Protein AF-0000000067053131 (afdb_homodimer)

Structure (mmCIF, N/CA/C/O backbone):
data_AF-0000000067053131-model_v1
#
loop_
_entity.id
_entity.type
_entity.pdbx_description
1 polymer 'Dehydrogenase/reductase 7'
#
loop_
_atom_site.group_PDB
_atom_site.id
_atom_site.type_symbol
_atom_site.label_atom_id
_atom_site.label_alt_id
_atom_site.label_comp_id
_atom_site.label_asym_id
_atom_site.label_entity_id
_atom_site.label_seq_id
_atom_site.pdbx_PDB_ins_code
_atom_site.Cartn_x
_atom_site.Cartn_y
_atom_site.Cartn_z
_atom_site.occupancy
_atom_site.B_iso_or_equiv
_atom_site.auth_seq_id
_atom_site.auth_comp_id
_atom_site.auth_asym_id
_atom_site.auth_atom_id
_atom_site.pdbx_PDB_model_num
ATOM 1 N N . MET A 1 1 ? -5.539 37.281 -42.594 1 65.19 1 MET A N 1
ATOM 2 C CA . MET A 1 1 ? -4.578 36.281 -42.156 1 65.19 1 MET A CA 1
ATOM 3 C C . MET A 1 1 ? -4.957 34.875 -42.688 1 65.19 1 MET A C 1
ATOM 5 O O . MET A 1 1 ? -6.086 34.438 -42.5 1 65.19 1 MET A O 1
ATOM 9 N N . SER A 1 2 ? -4.145 34.281 -43.531 1 86.25 2 SER A N 1
ATOM 10 C CA . SER A 1 2 ? -4.512 33 -44.156 1 86.25 2 SER A CA 1
ATOM 11 C C . SER A 1 2 ? -4.672 31.906 -43.125 1 86.25 2 SER A C 1
ATOM 13 O O . SER A 1 2 ? -4.105 32 -42.031 1 86.25 2 SER A O 1
ATOM 15 N N . TRP A 1 3 ? -5.684 31.141 -43.25 1 91.38 3 TRP A N 1
ATOM 16 C CA . TRP A 1 3 ? -5.945 29.984 -42.406 1 91.38 3 TRP A CA 1
ATOM 17 C C . TRP A 1 3 ? -4.656 29.219 -42.125 1 91.38 3 TRP A C 1
ATOM 19 O O . TRP A 1 3 ? -4.469 28.719 -41 1 91.38 3 TRP A O 1
ATOM 29 N N . GLU A 1 4 ? -3.781 29.266 -42.969 1 89.31 4 GLU A N 1
ATOM 30 C CA . GLU A 1 4 ? -2.492 28.594 -42.812 1 89.31 4 GLU A CA 1
ATOM 31 C C . GLU A 1 4 ? -1.639 29.328 -41.75 1 89.31 4 GLU A C 1
ATOM 33 O O . GLU A 1 4 ? -0.998 28.688 -40.938 1 89.31 4 GLU A O 1
ATOM 38 N N . LEU A 1 5 ? -1.679 30.594 -41.906 1 90.75 5 LEU A N 1
ATOM 39 C CA . LEU A 1 5 ? -0.92 31.375 -40.938 1 90.75 5 LEU A CA 1
ATOM 40 C C . LEU A 1 5 ? -1.484 31.203 -39.531 1 90.75 5 LEU A C 1
ATOM 42 O O . LEU A 1 5 ? -0.728 31.094 -38.562 1 90.75 5 LEU A O 1
ATOM 46 N N . LEU A 1 6 ? -2.744 31.172 -39.406 1 92.25 6 LEU A N 1
ATOM 47 C CA . LEU A 1 6 ? -3.402 30.969 -38.125 1 92.25 6 LEU A CA 1
ATOM 48 C C . LEU A 1 6 ? -3.035 29.609 -37.531 1 92.25 6 LEU A C 1
ATOM 50 O O . LEU A 1 6 ? -2.764 29.5 -36.344 1 92.25 6 LEU A O 1
ATOM 54 N N . LEU A 1 7 ? -2.98 28.594 -38.344 1 90.31 7 LEU A N 1
ATOM 55 C CA . LEU A 1 7 ? -2.631 27.25 -37.906 1 90.31 7 LEU A CA 1
ATOM 56 C C . LEU A 1 7 ? -1.182 27.188 -37.438 1 90.31 7 LEU A C 1
ATOM 58 O O . LEU A 1 7 ? -0.875 26.547 -36.438 1 90.31 7 LEU A O 1
ATOM 62 N N . TRP A 1 8 ? -0.403 27.875 -38.156 1 90.31 8 TRP A N 1
ATOM 63 C CA . TRP A 1 8 ? 1.005 27.922 -37.781 1 90.31 8 TRP A CA 1
ATOM 64 C C . TRP A 1 8 ? 1.189 28.672 -36.438 1 90.31 8 TRP A C 1
ATOM 66 O O . TRP A 1 8 ? 2 28.266 -35.625 1 90.31 8 TRP A O 1
ATOM 76 N N . LEU A 1 9 ? 0.484 29.719 -36.281 1 92.12 9 LEU A N 1
ATOM 77 C CA . LEU A 1 9 ? 0.557 30.484 -35.031 1 92.12 9 LEU A CA 1
ATOM 78 C C . LEU A 1 9 ? 0.037 29.656 -33.875 1 92.12 9 LEU A C 1
ATOM 80 O O . LEU A 1 9 ? 0.612 29.688 -32.781 1 92.12 9 LEU A O 1
ATOM 84 N N . LEU A 1 10 ? -0.945 28.922 -34.094 1 92.94 10 LEU A N 1
ATOM 85 C CA . LEU A 1 10 ? -1.498 28.062 -33.062 1 92.94 10 LEU A CA 1
ATOM 86 C C . LEU A 1 10 ? -0.512 26.953 -32.688 1 92.94 10 LEU A C 1
ATOM 88 O O . LEU A 1 10 ? -0.353 26.625 -31.516 1 92.94 10 LEU A O 1
ATOM 92 N N . ALA A 1 11 ? 0.118 26.438 -33.688 1 91.69 11 ALA A N 1
ATOM 93 C CA . ALA A 1 11 ? 1.12 25.406 -33.438 1 91.69 11 ALA A CA 1
ATOM 94 C C . ALA A 1 11 ? 2.299 25.969 -32.656 1 91.69 11 ALA A C 1
ATOM 96 O O . ALA A 1 11 ? 2.816 25.297 -31.75 1 91.69 11 ALA A O 1
ATOM 97 N N . LEU A 1 12 ? 2.699 27.062 -33.031 1 92.81 12 LEU A N 1
ATOM 98 C CA . LEU A 1 12 ? 3.799 27.703 -32.344 1 92.81 12 LEU A CA 1
ATOM 99 C C . LEU A 1 12 ? 3.412 28.016 -30.891 1 92.81 12 LEU A C 1
ATOM 101 O O . LEU A 1 12 ? 4.223 27.844 -29.969 1 92.81 12 LEU A O 1
ATOM 105 N N . CYS A 1 13 ? 2.266 28.453 -30.672 1 93.44 13 CYS A N 1
ATOM 106 C CA . CYS A 1 13 ? 1.771 28.719 -29.328 1 93.44 13 CYS A CA 1
ATOM 107 C C . CYS A 1 13 ? 1.71 27.438 -28.516 1 93.44 13 CYS A C 1
ATOM 109 O O . CYS A 1 13 ? 2.057 27.438 -27.328 1 93.44 13 CYS A O 1
ATOM 111 N N . ALA A 1 14 ? 1.291 26.422 -29.109 1 92.88 14 ALA A N 1
ATOM 112 C CA . ALA A 1 14 ? 1.225 25.125 -28.438 1 92.88 14 ALA A CA 1
ATOM 113 C C . ALA A 1 14 ? 2.617 24.641 -28.047 1 92.88 14 ALA A C 1
ATOM 115 O O . ALA A 1 14 ? 2.814 24.125 -26.938 1 92.88 14 ALA A O 1
ATOM 116 N N . LEU A 1 15 ? 3.48 24.797 -28.891 1 93.69 15 LEU A N 1
ATOM 117 C CA . LEU A 1 15 ? 4.855 24.391 -28.625 1 93.69 15 LEU A CA 1
ATOM 118 C C . LEU A 1 15 ? 5.449 25.234 -27.484 1 93.69 15 LEU A C 1
ATOM 120 O O . LEU A 1 15 ? 6.137 24.703 -26.609 1 93.69 15 LEU A O 1
ATOM 124 N N . LEU A 1 16 ? 5.219 26.469 -27.594 1 93.75 16 LEU A N 1
ATOM 125 C CA . LEU A 1 16 ? 5.699 27.359 -26.531 1 93.75 16 LEU A CA 1
ATOM 126 C C . LEU A 1 16 ? 5.082 26.984 -25.188 1 93.75 16 LEU A C 1
ATOM 128 O O . LEU A 1 16 ? 5.77 26.984 -24.156 1 93.75 16 LEU A O 1
ATOM 132 N N . ALA A 1 17 ? 3.801 26.781 -25.203 1 92.12 17 ALA A N 1
ATOM 133 C CA . ALA A 1 17 ? 3.119 26.359 -23.984 1 92.12 17 ALA A CA 1
ATOM 134 C C . ALA A 1 17 ? 3.725 25.062 -23.438 1 92.12 17 ALA A C 1
ATOM 136 O O . ALA A 1 17 ? 3.896 24.922 -22.219 1 92.12 17 ALA A O 1
ATOM 137 N N . LEU A 1 18 ? 4.027 24.172 -24.266 1 92.38 18 LEU A N 1
ATOM 138 C CA . LEU A 1 18 ? 4.641 22.906 -23.859 1 92.38 18 LEU A CA 1
ATOM 139 C C . LEU A 1 18 ? 6.016 23.141 -23.234 1 92.38 18 LEU A C 1
ATOM 141 O O . LEU A 1 18 ? 6.355 22.531 -22.234 1 92.38 18 LEU A O 1
ATOM 145 N N . VAL A 1 19 ? 6.777 23.953 -23.812 1 93.31 19 VAL A N 1
ATOM 146 C CA . VAL A 1 19 ? 8.117 24.266 -23.312 1 93.31 19 VAL A CA 1
ATOM 147 C C . VAL A 1 19 ? 8.016 24.938 -21.938 1 93.31 19 VAL A C 1
ATOM 149 O O . VAL A 1 19 ? 8.773 24.609 -21.031 1 93.31 19 VAL A O 1
ATOM 152 N N . VAL A 1 20 ? 7.105 25.828 -21.844 1 92 20 VAL A N 1
ATOM 153 C CA . VAL A 1 20 ? 6.914 26.531 -20.578 1 92 20 VAL A CA 1
ATOM 154 C C . VAL A 1 20 ? 6.504 25.531 -19.5 1 92 20 VAL A C 1
ATOM 156 O O . VAL A 1 20 ? 7.02 25.578 -18.375 1 92 20 VAL A O 1
ATOM 159 N N . GLN A 1 21 ? 5.629 24.656 -19.812 1 90.88 21 GLN A N 1
ATOM 160 C CA . GLN A 1 21 ? 5.18 23.656 -18.844 1 90.88 21 GLN A CA 1
ATOM 161 C C . GLN A 1 21 ? 6.312 22.703 -18.469 1 90.88 21 GLN A C 1
ATOM 163 O O . GLN A 1 21 ? 6.422 22.297 -17.312 1 90.88 21 GLN A O 1
ATOM 168 N N . LEU A 1 22 ? 7.09 22.359 -19.422 1 93 22 LEU A N 1
ATOM 169 C CA . LEU A 1 22 ? 8.227 21.484 -19.156 1 93 22 LEU A CA 1
ATOM 170 C C . LEU A 1 22 ? 9.234 22.172 -18.234 1 93 22 LEU A C 1
ATOM 172 O O . LEU A 1 22 ? 9.766 21.547 -17.312 1 93 22 LEU A O 1
ATOM 176 N N . LEU A 1 23 ? 9.492 23.391 -18.484 1 93.12 23 LEU A N 1
ATOM 177 C CA . LEU A 1 23 ? 10.406 24.141 -17.641 1 93.12 23 LEU A CA 1
ATOM 178 C C . LEU A 1 23 ? 9.844 24.297 -16.219 1 93.12 23 LEU A C 1
ATOM 180 O O . LEU A 1 23 ? 10.586 24.188 -15.242 1 93.12 23 LEU A O 1
ATOM 184 N N . ARG A 1 24 ? 8.602 24.547 -16.172 1 92.38 24 ARG A N 1
ATOM 185 C CA . ARG A 1 24 ? 7.945 24.625 -14.875 1 92.38 24 ARG A CA 1
ATOM 186 C C . ARG A 1 24 ? 8.055 23.312 -14.117 1 92.38 24 ARG A C 1
ATOM 188 O O . ARG A 1 24 ? 8.297 23.312 -12.906 1 92.38 24 ARG A O 1
ATOM 195 N N . PHE A 1 25 ? 7.922 22.297 -14.82 1 94.56 25 PHE A N 1
ATOM 196 C CA . PHE A 1 25 ? 8.016 20.984 -14.195 1 94.56 25 PHE A CA 1
ATOM 197 C C . PHE A 1 25 ? 9.445 20.703 -13.734 1 94.56 25 PHE A C 1
ATOM 199 O O . PHE A 1 25 ? 9.648 20.172 -12.641 1 94.56 25 PHE A O 1
ATOM 206 N N . LEU A 1 26 ? 10.367 21.062 -14.508 1 94.81 26 LEU A N 1
ATOM 207 C CA . LEU A 1 26 ? 11.766 20.812 -14.18 1 94.81 26 LEU A CA 1
ATOM 208 C C . LEU A 1 26 ? 12.18 21.578 -12.93 1 94.81 26 LEU A C 1
ATOM 210 O O . LEU A 1 26 ? 13.07 21.141 -12.195 1 94.81 26 LEU A O 1
ATOM 214 N N . ARG A 1 27 ? 11.508 22.625 -12.672 1 95.44 27 ARG A N 1
ATOM 215 C CA . ARG A 1 27 ? 11.852 23.469 -11.523 1 95.44 27 ARG A CA 1
ATOM 216 C C . ARG A 1 27 ? 10.914 23.203 -10.352 1 95.44 27 ARG A C 1
ATOM 218 O O . ARG A 1 27 ? 11.078 23.766 -9.273 1 95.44 27 ARG A O 1
ATOM 225 N N . ALA A 1 28 ? 10.008 22.359 -10.586 1 97.44 28 ALA A N 1
ATOM 226 C CA . ALA A 1 28 ? 8.984 22.109 -9.578 1 97.44 28 ALA A CA 1
ATOM 227 C C . ALA A 1 28 ? 9.555 21.359 -8.375 1 97.44 28 ALA A C 1
ATOM 229 O O . ALA A 1 28 ? 10.406 20.484 -8.539 1 97.44 28 ALA A O 1
ATOM 230 N N . ASP A 1 29 ? 9.117 21.719 -7.23 1 98.31 29 ASP A N 1
ATOM 231 C CA . ASP A 1 29 ? 9.5 21.031 -6.008 1 98.31 29 ASP A CA 1
ATOM 232 C C . ASP A 1 29 ? 8.281 20.406 -5.332 1 98.31 29 ASP A C 1
ATOM 234 O O . ASP A 1 29 ? 8.336 20.031 -4.156 1 98.31 29 ASP A O 1
ATOM 238 N N . ALA A 1 30 ? 7.176 20.344 -6.004 1 98.69 30 ALA A N 1
ATOM 239 C CA . ALA A 1 30 ? 5.938 19.672 -5.621 1 98.69 30 ALA A CA 1
ATOM 240 C C . ALA A 1 30 ? 5.055 19.406 -6.84 1 98.69 30 ALA A C 1
ATOM 242 O O . ALA A 1 30 ? 5.344 19.891 -7.938 1 98.69 30 ALA A O 1
ATOM 243 N N . ASP A 1 31 ? 4.043 18.578 -6.699 1 97.62 31 ASP A N 1
ATOM 244 C CA . ASP A 1 31 ? 3.166 18.312 -7.84 1 97.62 31 ASP A CA 1
ATOM 245 C C . ASP A 1 31 ? 2.465 19.594 -8.297 1 97.62 31 ASP A C 1
ATOM 247 O O . ASP A 1 31 ? 2.342 20.547 -7.527 1 97.62 31 ASP A O 1
ATOM 251 N N . LEU A 1 32 ? 1.959 19.625 -9.469 1 93.88 32 LEU A N 1
ATOM 252 C CA . LEU A 1 32 ? 1.484 20.844 -10.125 1 93.88 32 LEU A CA 1
ATOM 253 C C . LEU A 1 32 ? 0.21 21.344 -9.461 1 93.88 32 LEU A C 1
ATOM 255 O O . LEU A 1 32 ? -0.024 22.562 -9.406 1 93.88 32 LEU A O 1
ATOM 259 N N . THR A 1 33 ? -0.587 20.484 -8.953 1 95.56 33 THR A N 1
ATOM 260 C CA . THR A 1 33 ? -1.811 20.906 -8.273 1 95.56 33 THR A CA 1
ATOM 261 C C . THR A 1 33 ? -1.486 21.703 -7.012 1 95.56 33 THR A C 1
ATOM 263 O O . THR A 1 33 ? -2.102 22.734 -6.754 1 95.56 33 THR A O 1
ATOM 266 N N . LEU A 1 34 ? -0.555 21.203 -6.254 1 98.38 34 LEU A N 1
ATOM 267 C CA . LEU A 1 34 ? -0.141 21.891 -5.031 1 98.38 34 LEU A CA 1
ATOM 268 C C . LEU A 1 34 ? 0.485 23.234 -5.348 1 98.38 34 LEU A C 1
ATOM 270 O O . LEU A 1 34 ? 0.215 24.234 -4.664 1 98.38 34 LEU A O 1
ATOM 274 N N . LEU A 1 35 ? 1.325 23.266 -6.371 1 97.94 35 LEU A N 1
ATOM 275 C CA . LEU A 1 35 ? 1.963 24.531 -6.746 1 97.94 35 LEU A CA 1
ATOM 276 C C . LEU A 1 35 ? 0.929 25.547 -7.227 1 97.94 35 LEU A C 1
ATOM 278 O O . LEU A 1 35 ? 1.078 26.734 -6.996 1 97.94 35 LEU A O 1
ATOM 282 N N . TRP A 1 36 ? -0.09 25.078 -7.922 1 96.5 36 TRP A N 1
ATOM 283 C CA . TRP A 1 36 ? -1.188 25.953 -8.305 1 96.5 36 TRP A CA 1
ATOM 284 C C . TRP A 1 36 ? -1.903 26.5 -7.074 1 96.5 36 TRP A C 1
ATOM 286 O O . TRP A 1 36 ? -2.232 27.688 -7.02 1 96.5 36 TRP A O 1
ATOM 296 N N . ALA A 1 37 ? -2.137 25.688 -6.09 1 98.38 37 ALA A N 1
ATOM 297 C CA . ALA A 1 37 ? -2.777 26.109 -4.848 1 98.38 37 ALA A CA 1
ATOM 298 C C . ALA A 1 37 ? -1.908 27.125 -4.102 1 98.38 37 ALA A C 1
ATOM 300 O O . ALA A 1 37 ? -2.424 28.062 -3.492 1 98.38 37 ALA A O 1
ATOM 301 N N . GLU A 1 38 ? -0.597 26.859 -4.117 1 98.19 38 GLU A N 1
ATOM 302 C CA . GLU A 1 38 ? 0.313 27.812 -3.48 1 98.19 38 GLU A CA 1
ATOM 303 C C . GLU A 1 38 ? 0.22 29.188 -4.133 1 98.19 38 GLU A C 1
ATOM 305 O O . GLU A 1 38 ? 0.267 30.203 -3.443 1 98.19 38 GLU A O 1
ATOM 310 N N . TRP A 1 39 ? 0.069 29.203 -5.391 1 97.25 39 TRP A N 1
ATOM 311 C CA . TRP A 1 39 ? 0.054 30.438 -6.168 1 97.25 39 TRP A CA 1
ATOM 312 C C . TRP A 1 39 ? -1.303 31.125 -6.07 1 97.25 39 TRP A C 1
ATOM 314 O O . TRP A 1 39 ? -1.377 32.344 -5.824 1 97.25 39 TRP A O 1
ATOM 324 N N . GLN A 1 40 ? -2.48 30.344 -6.164 1 97.69 40 GLN A N 1
ATOM 325 C CA . GLN A 1 40 ? -3.783 30.969 -6.355 1 97.69 40 GLN A CA 1
ATOM 326 C C . GLN A 1 40 ? -4.789 30.484 -5.316 1 97.69 40 GLN A C 1
ATOM 328 O O . GLN A 1 40 ? -5.914 30.969 -5.258 1 97.69 40 GLN A O 1
ATOM 333 N N . GLY A 1 41 ? -4.359 29.469 -4.512 1 98.19 41 GLY A N 1
ATOM 334 C CA . GLY A 1 41 ? -5.309 28.891 -3.578 1 98.19 41 GLY A CA 1
ATOM 335 C C . GLY A 1 41 ? -5.496 29.719 -2.322 1 98.19 41 GLY A C 1
ATOM 336 O O . GLY A 1 41 ? -5.152 30.906 -2.295 1 98.19 41 GLY A O 1
ATOM 337 N N . ARG A 1 42 ? -6.242 29.172 -1.325 1 97.94 42 ARG A N 1
ATOM 338 C CA . ARG A 1 42 ? -6.48 29.797 -0.021 1 97.94 42 ARG A CA 1
ATOM 339 C C . ARG A 1 42 ? -5.207 29.797 0.817 1 97.94 42 ARG A C 1
ATOM 341 O O . ARG A 1 42 ? -4.441 28.844 0.807 1 97.94 42 ARG A O 1
ATOM 348 N N . ARG A 1 43 ? -5.02 30.766 1.47 1 98.19 43 ARG A N 1
ATOM 349 C CA . ARG A 1 43 ? -3.799 30.953 2.248 1 98.19 43 ARG A CA 1
ATOM 350 C C . ARG A 1 43 ? -3.93 30.312 3.627 1 98.19 43 ARG A C 1
ATOM 352 O O . ARG A 1 43 ? -4.953 30.469 4.297 1 98.19 43 ARG A O 1
ATOM 359 N N . PRO A 1 44 ? -2.852 29.641 4.074 1 98.25 44 PRO A N 1
ATOM 360 C CA . PRO A 1 44 ? -2.883 29.031 5.41 1 98.25 44 PRO A CA 1
ATOM 361 C C . PRO A 1 44 ? -3.172 30.047 6.512 1 98.25 44 PRO A C 1
ATOM 363 O O . PRO A 1 44 ? -3.896 29.75 7.461 1 98.25 44 PRO A O 1
ATOM 366 N N . GLU A 1 45 ? -2.686 31.297 6.391 1 97.12 45 GLU A N 1
ATOM 367 C CA . GLU A 1 45 ? -2.811 32.344 7.391 1 97.12 45 GLU A CA 1
ATOM 368 C C . GLU A 1 45 ? -4.273 32.719 7.621 1 97.12 45 GLU A C 1
ATOM 370 O O . GLU A 1 45 ? -4.633 33.219 8.695 1 97.12 45 GLU A O 1
ATOM 375 N N . TRP A 1 46 ? -5.059 32.438 6.656 1 96.75 46 TRP A N 1
ATOM 376 C CA . TRP A 1 46 ? -6.473 32.781 6.754 1 96.75 46 TRP A CA 1
ATOM 377 C C . TRP A 1 46 ? -7.312 31.562 7.078 1 96.75 46 TRP A C 1
ATOM 379 O O . TRP A 1 46 ? -8.25 31.625 7.883 1 96.75 46 TRP A O 1
ATOM 389 N N . GLU A 1 47 ? -6.934 30.453 6.504 1 97.62 47 GLU A N 1
ATOM 390 C CA . GLU A 1 47 ? -7.793 29.266 6.531 1 97.62 47 GLU A CA 1
ATOM 391 C C . GLU A 1 47 ? -7.574 28.469 7.805 1 97.62 47 GLU A C 1
ATOM 393 O O . GLU A 1 47 ? -8.477 27.75 8.258 1 97.62 47 GLU A O 1
ATOM 398 N N . LEU A 1 48 ? -6.395 28.562 8.438 1 98 48 LEU A N 1
ATOM 399 C CA . LEU A 1 48 ? -6.07 27.656 9.539 1 98 48 LEU A CA 1
ATOM 400 C C . LEU A 1 48 ? -6.141 28.375 10.875 1 98 48 LEU A C 1
ATOM 402 O O . LEU A 1 48 ? -6.004 27.75 11.93 1 98 48 LEU A O 1
ATOM 406 N N . THR A 1 49 ? -6.414 29.641 10.836 1 96.06 49 THR A N 1
ATOM 407 C CA . THR A 1 49 ? -6.488 30.438 12.062 1 96.06 49 THR A CA 1
ATOM 408 C C . THR A 1 49 ? -7.637 29.969 12.945 1 96.06 49 THR A C 1
ATOM 410 O O . THR A 1 49 ? -8.711 29.609 12.445 1 96.06 49 THR A O 1
ATOM 413 N N . ASP A 1 50 ? -7.438 29.938 14.312 1 96.19 50 ASP A N 1
ATOM 414 C CA . ASP A 1 50 ? -8.406 29.641 15.359 1 96.19 50 ASP A CA 1
ATOM 415 C C . ASP A 1 50 ? -8.773 28.156 15.344 1 96.19 50 ASP A C 1
ATOM 417 O O . ASP A 1 50 ? -9.812 27.766 15.891 1 96.19 50 ASP A O 1
ATOM 421 N N . MET A 1 51 ? -8 27.359 14.68 1 98.44 51 MET A N 1
ATOM 422 C CA . MET A 1 51 ? -8.258 25.922 14.641 1 98.44 51 MET A CA 1
ATOM 423 C C . MET A 1 51 ? -7.473 25.203 15.734 1 98.44 51 MET A C 1
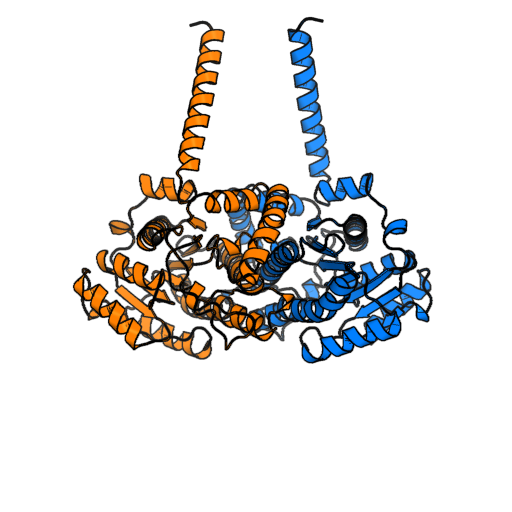ATOM 425 O O . MET A 1 51 ? -6.43 25.688 16.172 1 98.44 51 MET A O 1
ATOM 429 N N . VAL A 1 52 ? -8.031 24.062 16.156 1 98.81 52 VAL A N 1
ATOM 430 C CA . VAL A 1 52 ? -7.312 23.156 17.047 1 98.81 52 VAL A CA 1
ATOM 431 C C . VAL A 1 52 ? -6.59 22.094 16.234 1 98.81 52 VAL A C 1
ATOM 433 O O . VAL A 1 52 ? -7.23 21.25 15.594 1 98.81 52 VAL A O 1
ATOM 436 N N . VAL A 1 53 ? -5.258 22.109 16.25 1 98.94 53 VAL A N 1
ATOM 437 C CA . VAL A 1 53 ? -4.441 21.219 15.445 1 98.94 53 VAL A CA 1
ATOM 438 C C . VAL A 1 53 ? -3.645 20.281 16.359 1 98.94 53 VAL A C 1
ATOM 440 O O . VAL A 1 53 ? -2.879 20.734 17.203 1 98.94 53 VAL A O 1
ATOM 443 N N . TRP A 1 54 ? -3.865 18.984 16.234 1 98.94 54 TRP A N 1
ATOM 444 C CA . TRP A 1 54 ? -3.131 17.953 16.953 1 98.94 54 TRP A CA 1
ATOM 445 C C . TRP A 1 54 ? -2.064 17.328 16.078 1 98.94 54 TRP A C 1
ATOM 447 O O . TRP A 1 54 ? -2.383 16.672 15.07 1 98.94 54 TRP A O 1
ATOM 457 N N . VAL A 1 55 ? -0.783 17.484 16.438 1 98.94 55 VAL A N 1
ATOM 458 C CA . VAL A 1 55 ? 0.344 17 15.648 1 98.94 55 VAL A CA 1
ATOM 459 C C . VAL A 1 55 ? 1.038 15.852 16.391 1 98.94 55 VAL A C 1
ATOM 461 O O . VAL A 1 55 ? 1.546 16.047 17.5 1 98.94 55 VAL A O 1
ATOM 464 N N . THR A 1 56 ? 1.079 14.68 15.789 1 98.81 56 THR A N 1
ATOM 465 C CA . THR A 1 56 ? 1.893 13.594 16.328 1 98.81 56 THR A CA 1
ATOM 466 C C . THR A 1 56 ? 3.305 13.633 15.75 1 98.81 56 THR A C 1
ATOM 468 O O . THR A 1 56 ? 3.516 14.156 14.656 1 98.81 56 THR A O 1
ATOM 471 N N . GLY A 1 57 ? 4.277 13.055 16.5 1 98 57 GLY A N 1
ATOM 472 C CA . GLY A 1 57 ? 5.664 13.172 16.062 1 98 57 GLY A CA 1
ATOM 473 C C . GLY A 1 57 ? 6.164 14.602 16.031 1 98 57 GLY A C 1
ATOM 474 O O . GLY A 1 57 ? 6.859 15 15.102 1 98 57 GLY A O 1
ATOM 475 N N . ALA A 1 58 ? 5.82 15.383 16.984 1 98.25 58 ALA A N 1
ATOM 476 C CA . ALA A 1 58 ? 6.047 16.828 16.969 1 98.25 58 ALA A CA 1
ATOM 477 C C . ALA A 1 58 ? 7.418 17.172 17.547 1 98.25 58 ALA A C 1
ATOM 479 O O . ALA A 1 58 ? 7.797 18.344 17.594 1 98.25 58 ALA A O 1
ATOM 480 N N . SER A 1 59 ? 8.234 16.219 17.859 1 96.25 59 SER A N 1
ATOM 481 C CA . SER A 1 59 ? 9.445 16.484 18.625 1 96.25 59 SER A CA 1
ATOM 482 C C . SER A 1 59 ? 10.648 16.688 17.703 1 96.25 59 SER A C 1
ATOM 484 O O . SER A 1 59 ? 11.734 17.031 18.156 1 96.25 59 SER A O 1
ATOM 486 N N . SER A 1 60 ? 10.523 16.391 16.406 1 94.62 60 SER A N 1
ATOM 487 C CA . SER A 1 60 ? 11.641 16.531 15.477 1 94.62 60 SER A CA 1
ATOM 488 C C . SER A 1 60 ? 11.156 16.625 14.031 1 94.62 60 SER A C 1
ATOM 490 O O . SER A 1 60 ? 9.961 16.469 13.766 1 94.62 60 SER A O 1
ATOM 492 N N . GLY A 1 61 ? 12.023 17.016 13.211 1 95.56 61 GLY A N 1
ATOM 493 C CA . GLY A 1 61 ? 11.805 16.938 11.781 1 95.56 61 GLY A CA 1
ATOM 494 C C . GLY A 1 61 ? 10.602 17.734 11.312 1 95.56 61 GLY A C 1
ATOM 495 O O . GLY A 1 61 ? 10.461 18.906 11.656 1 95.56 61 GLY A O 1
ATOM 496 N N . ILE A 1 62 ? 9.82 17.109 10.508 1 97.94 62 ILE A N 1
ATOM 497 C CA . ILE A 1 62 ? 8.672 17.734 9.875 1 97.94 62 ILE A CA 1
ATOM 498 C C . ILE A 1 62 ? 7.664 18.172 10.938 1 97.94 62 ILE A C 1
ATOM 500 O O . ILE A 1 62 ? 7.129 19.281 10.883 1 97.94 62 ILE A O 1
ATOM 504 N N . GLY A 1 63 ? 7.434 17.312 11.945 1 98.38 63 GLY A N 1
ATOM 505 C CA . GLY A 1 63 ? 6.488 17.641 13 1 98.38 63 GLY A CA 1
ATOM 506 C C . GLY A 1 63 ? 6.887 18.859 13.805 1 98.38 63 GLY A C 1
ATOM 507 O O . GLY A 1 63 ? 6.043 19.703 14.125 1 98.38 63 GLY A O 1
ATOM 508 N N . GLU A 1 64 ? 8.148 18.938 14.109 1 98.12 64 GLU A N 1
ATOM 509 C CA . GLU A 1 64 ? 8.68 20.078 14.844 1 98.12 64 GLU A CA 1
ATOM 510 C C . GLU A 1 64 ? 8.523 21.359 14.039 1 98.12 64 GLU A C 1
ATOM 512 O O . GLU A 1 64 ? 8.031 22.375 14.555 1 98.12 64 GLU A O 1
ATOM 517 N N . GLU A 1 65 ? 8.945 21.312 12.789 1 98.38 65 GLU A N 1
ATOM 518 C CA . GLU A 1 65 ? 8.836 22.484 11.93 1 98.38 65 GLU A CA 1
ATOM 519 C C . GLU A 1 65 ? 7.379 22.875 11.719 1 98.38 65 GLU A C 1
ATOM 521 O O . GLU A 1 65 ? 7.055 24.062 11.633 1 98.38 65 GLU A O 1
ATOM 526 N N . LEU A 1 66 ? 6.531 21.891 11.609 1 98.62 66 LEU A N 1
ATOM 527 C CA . LEU A 1 66 ? 5.102 22.172 11.477 1 98.62 66 LEU A CA 1
ATOM 528 C C . LEU A 1 66 ? 4.578 22.922 12.695 1 98.62 66 LEU A C 1
ATOM 530 O O . LEU A 1 66 ? 3.818 23.891 12.547 1 98.62 66 LEU A O 1
ATOM 534 N N . ALA A 1 67 ? 4.969 22.484 13.867 1 98.38 67 ALA A N 1
ATOM 535 C CA . ALA A 1 67 ? 4.59 23.188 15.086 1 98.38 67 ALA A CA 1
ATOM 536 C C . ALA A 1 67 ? 5.039 24.656 15.047 1 98.38 67 ALA A C 1
ATOM 538 O O . ALA A 1 67 ? 4.27 25.562 15.383 1 98.38 67 ALA A O 1
ATOM 539 N N . TYR A 1 68 ? 6.266 24.891 14.594 1 98.31 68 TYR A N 1
ATOM 540 C CA . TYR A 1 68 ? 6.812 26.25 14.531 1 98.31 68 TYR A CA 1
ATOM 541 C C . TYR A 1 68 ? 6 27.125 13.586 1 98.31 68 TYR A C 1
ATOM 543 O O . TYR A 1 68 ? 5.641 28.25 13.93 1 98.31 68 TYR A O 1
ATOM 551 N N . GLN A 1 69 ? 5.691 26.609 12.445 1 98.25 69 GLN A N 1
ATOM 552 C CA . GLN A 1 69 ? 4.977 27.422 11.477 1 98.25 69 GLN A CA 1
ATOM 553 C C . GLN A 1 69 ? 3.518 27.609 11.883 1 98.25 69 GLN A C 1
ATOM 555 O O . GLN A 1 69 ? 2.951 28.703 11.703 1 98.25 69 GLN A O 1
ATOM 560 N N . LEU A 1 70 ? 2.895 26.625 12.445 1 98.25 70 LEU A N 1
ATOM 561 C CA . LEU A 1 70 ? 1.521 26.75 12.93 1 98.25 70 LEU A CA 1
ATOM 562 C C . LEU A 1 70 ? 1.429 27.75 14.07 1 98.25 70 LEU A C 1
ATOM 564 O O . LEU A 1 70 ? 0.419 28.453 14.203 1 98.25 70 LEU A O 1
ATOM 568 N N . SER A 1 71 ? 2.477 27.828 14.875 1 97.56 71 SER A N 1
ATOM 569 C CA . SER A 1 71 ? 2.465 28.719 16.031 1 97.56 71 SER A CA 1
ATOM 570 C C . SER A 1 71 ? 2.396 30.188 15.609 1 97.56 71 SER A C 1
ATOM 572 O O . SER A 1 71 ? 2.039 31.047 16.406 1 97.56 71 SER A O 1
ATOM 574 N N . LYS A 1 72 ? 2.662 30.391 14.352 1 97.19 72 LYS A N 1
ATOM 575 C CA . LYS A 1 72 ? 2.611 31.766 13.836 1 97.19 72 LYS A CA 1
ATOM 576 C C . LYS A 1 72 ? 1.203 32.125 13.367 1 97.19 72 LYS A C 1
ATOM 578 O O . LYS A 1 72 ? 0.913 33.281 13.102 1 97.19 72 LYS A O 1
ATOM 583 N N . LEU A 1 73 ? 0.167 31.219 13.156 1 95 73 LEU A N 1
ATOM 584 C CA . LEU A 1 73 ? -1.146 31.406 12.547 1 95 73 LEU A CA 1
ATOM 585 C C . LEU A 1 73 ? -2.219 31.578 13.617 1 95 73 LEU A C 1
ATOM 587 O O . LEU A 1 73 ? -3.385 31.812 13.297 1 95 73 LEU A O 1
ATOM 591 N N . GLY A 1 74 ? -2.086 31.672 14.852 1 90.5 74 GLY A N 1
ATOM 592 C CA . GLY A 1 74 ? -3.09 31.781 15.898 1 90.5 74 GLY A CA 1
ATOM 593 C C . GLY A 1 74 ? -3.914 30.531 16.078 1 90.5 74 GLY A C 1
ATOM 594 O O . GLY A 1 74 ? -5.145 30.578 16.047 1 90.5 74 GLY A O 1
ATOM 595 N N . VAL A 1 75 ? -3.363 29.438 16.156 1 97.31 75 VAL A N 1
ATOM 596 C CA . VAL A 1 75 ? -4.016 28.141 16.328 1 97.31 75 VAL A CA 1
ATOM 597 C C . VAL A 1 75 ? -3.902 27.703 17.781 1 97.31 75 VAL A C 1
ATOM 599 O O . VAL A 1 75 ? -3.174 28.312 18.578 1 97.31 75 VAL A O 1
ATOM 602 N N . SER A 1 76 ? -4.762 26.75 18.203 1 98.38 76 SER A N 1
ATOM 603 C CA . SER A 1 76 ? -4.516 25.922 19.391 1 98.38 76 SER A CA 1
ATOM 604 C C . SER A 1 76 ? -3.76 24.656 19.016 1 98.38 76 SER A C 1
ATOM 606 O O . SER A 1 76 ? -4.199 23.891 18.156 1 98.38 76 SER A O 1
ATOM 608 N N . LEU A 1 77 ? -2.648 24.484 19.719 1 98.5 77 LEU A N 1
ATOM 609 C CA . LEU A 1 77 ? -1.7 23.469 19.266 1 98.5 77 LEU A CA 1
ATOM 610 C C . LEU A 1 77 ? -1.561 22.359 20.297 1 98.5 77 LEU A C 1
ATOM 612 O O . LEU A 1 77 ? -1.383 22.625 21.484 1 98.5 77 LEU A O 1
ATOM 616 N N . VAL A 1 78 ? -1.768 21.109 19.859 1 98.88 78 VAL A N 1
ATOM 617 C CA . VAL A 1 78 ? -1.488 19.922 20.672 1 98.88 78 VAL A CA 1
ATOM 618 C C . VAL A 1 78 ? -0.254 19.203 20.141 1 98.88 78 VAL A C 1
ATOM 620 O O . VAL A 1 78 ? -0.227 18.781 18.984 1 98.88 78 VAL A O 1
ATOM 623 N N . LEU A 1 79 ? 0.777 19.078 20.953 1 98.81 79 LEU A N 1
ATOM 624 C CA . LEU A 1 79 ? 2.039 18.469 20.562 1 98.81 79 LEU A CA 1
ATOM 625 C C . LEU A 1 79 ? 2.197 17.094 21.219 1 98.81 79 LEU A C 1
ATOM 627 O O . LEU A 1 79 ? 2.23 16.984 22.453 1 98.81 79 LEU A O 1
ATOM 631 N N . SER A 1 80 ? 2.299 16.062 20.375 1 98.81 80 SER A N 1
ATOM 632 C CA . SER A 1 80 ? 2.463 14.719 20.906 1 98.81 80 SER A CA 1
ATOM 633 C C . SER A 1 80 ? 3.693 14.031 20.328 1 98.81 80 SER A C 1
ATOM 635 O O . SER A 1 80 ? 3.979 14.164 19.141 1 98.81 80 SER A O 1
ATOM 637 N N . ALA A 1 81 ? 4.418 13.383 21.016 1 98.12 81 ALA A N 1
ATOM 638 C CA . ALA A 1 81 ? 5.547 12.484 20.781 1 98.12 81 ALA A CA 1
ATOM 639 C C . ALA A 1 81 ? 5.902 11.703 22.031 1 98.12 81 ALA A C 1
ATOM 641 O O . ALA A 1 81 ? 5.215 11.805 23.062 1 98.12 81 ALA A O 1
ATOM 642 N N . ARG A 1 82 ? 6.992 10.945 22.031 1 94.88 82 ARG A N 1
ATOM 643 C CA . ARG A 1 82 ? 7.34 10.102 23.172 1 94.88 82 ARG A CA 1
ATOM 644 C C . ARG A 1 82 ? 8.18 10.867 24.188 1 94.88 82 ARG A C 1
ATOM 646 O O . ARG A 1 82 ? 8.086 10.625 25.391 1 94.88 82 ARG A O 1
ATOM 653 N N . ARG A 1 83 ? 8.992 11.836 23.656 1 93.25 83 ARG A N 1
ATOM 654 C CA . ARG A 1 83 ? 9.984 12.484 24.5 1 93.25 83 ARG A CA 1
ATOM 655 C C . ARG A 1 83 ? 9.469 13.812 25.047 1 93.25 83 ARG A C 1
ATOM 657 O O . ARG A 1 83 ? 9.539 14.836 24.359 1 93.25 83 ARG A O 1
ATOM 664 N N . MET A 1 84 ? 9.148 13.773 26.281 1 96.69 84 MET A N 1
ATOM 665 C CA . MET A 1 84 ? 8.547 14.93 26.938 1 96.69 84 MET A CA 1
ATOM 666 C C . MET A 1 84 ? 9.477 16.141 26.875 1 96.69 84 MET A C 1
ATOM 668 O O . MET A 1 84 ? 9.039 17.25 26.594 1 96.69 84 MET A O 1
ATOM 672 N N . HIS A 1 85 ? 10.75 15.961 27.125 1 97.75 85 HIS A N 1
ATOM 673 C CA . HIS A 1 85 ? 11.703 17.062 27.172 1 97.75 85 HIS A CA 1
ATOM 674 C C . HIS A 1 85 ? 11.812 17.75 25.812 1 97.75 85 HIS A C 1
ATOM 676 O O . HIS A 1 85 ? 11.953 18.969 25.719 1 97.75 85 HIS A O 1
ATOM 682 N N . GLU A 1 86 ? 11.758 16.969 24.766 1 97.81 86 GLU A N 1
ATOM 683 C CA . GLU A 1 86 ? 11.805 17.531 23.422 1 97.81 86 GLU A CA 1
ATOM 684 C C . GLU A 1 86 ? 10.531 18.297 23.109 1 97.81 86 GLU A C 1
ATOM 686 O O . GLU A 1 86 ? 10.578 19.328 22.406 1 97.81 86 GLU A O 1
ATOM 691 N N . LEU A 1 87 ? 9.398 17.828 23.609 1 98.5 87 LEU A N 1
ATOM 692 C CA . LEU A 1 87 ? 8.141 18.531 23.406 1 98.5 87 LEU A CA 1
ATOM 693 C C . LEU A 1 87 ? 8.156 19.891 24.094 1 98.5 87 LEU A C 1
ATOM 695 O O . LEU A 1 87 ? 7.68 20.875 23.547 1 98.5 87 LEU A O 1
ATOM 699 N N . GLU A 1 88 ? 8.75 19.922 25.25 1 98.44 88 GLU A N 1
ATOM 700 C CA . GLU A 1 88 ? 8.875 21.172 25.969 1 98.44 88 GLU A CA 1
ATOM 701 C C . GLU A 1 88 ? 9.781 22.156 25.234 1 98.44 88 GLU A C 1
ATOM 703 O O . GLU A 1 88 ? 9.516 23.359 25.203 1 98.44 88 GLU A O 1
ATOM 708 N N . ARG A 1 89 ? 10.844 21.578 24.719 1 98.38 89 ARG A N 1
ATOM 709 C CA . ARG A 1 89 ? 11.734 22.406 23.906 1 98.38 89 ARG A CA 1
ATOM 710 C C . ARG A 1 89 ? 11 23.016 22.734 1 98.38 89 ARG A C 1
ATOM 712 O O . ARG A 1 89 ? 11.133 24.219 22.469 1 98.38 89 ARG A O 1
ATOM 719 N N . VAL A 1 90 ? 10.227 22.234 22.016 1 98.44 90 VAL A N 1
ATOM 720 C CA . VAL A 1 90 ? 9.469 22.719 20.875 1 98.44 90 VAL A CA 1
ATOM 721 C C . VAL A 1 90 ? 8.453 23.766 21.312 1 98.44 90 VAL A C 1
ATOM 723 O O . VAL A 1 90 ? 8.289 24.797 20.672 1 98.44 90 VAL A O 1
ATOM 726 N N . LYS A 1 91 ? 7.766 23.516 22.422 1 98.44 91 LYS A N 1
ATOM 727 C CA . LYS A 1 91 ? 6.793 24.469 22.953 1 98.44 91 LYS A CA 1
ATOM 728 C C . LYS A 1 91 ? 7.445 25.812 23.266 1 98.44 91 LYS A C 1
ATOM 730 O O . LYS A 1 91 ? 6.906 26.859 22.906 1 98.44 91 LYS A O 1
ATOM 735 N N . ARG A 1 92 ? 8.57 25.766 23.891 1 98.19 92 ARG A N 1
ATOM 736 C CA . ARG A 1 92 ? 9.273 27 24.234 1 98.19 92 ARG A CA 1
ATOM 737 C C . ARG A 1 92 ? 9.594 27.812 22.969 1 98.19 92 ARG A C 1
ATOM 739 O O . ARG A 1 92 ? 9.406 29.031 22.953 1 98.19 92 ARG A O 1
ATOM 746 N N . LYS A 1 93 ? 10.07 27.109 21.984 1 97.81 93 LYS A N 1
ATOM 747 C CA . LYS A 1 93 ? 10.406 27.781 20.734 1 97.81 93 LYS A CA 1
ATOM 748 C C . LYS A 1 93 ? 9.156 28.359 20.062 1 97.81 93 LYS A C 1
ATOM 750 O O . LYS A 1 93 ? 9.203 29.438 19.484 1 97.81 93 LYS A O 1
ATOM 755 N N . CYS A 1 94 ? 8.086 27.641 20.141 1 98 94 CYS A N 1
ATOM 756 C CA . CYS A 1 94 ? 6.816 28.125 19.594 1 98 94 CYS A CA 1
ATOM 757 C C . CYS A 1 94 ? 6.375 29.391 20.312 1 98 94 CYS A C 1
ATOM 759 O O . CYS A 1 94 ? 5.879 30.328 19.672 1 98 94 CYS A O 1
ATOM 761 N N . LEU A 1 95 ? 6.566 29.438 21.609 1 97.44 95 LEU A N 1
ATOM 762 C CA . LEU A 1 95 ? 6.152 30.594 22.406 1 97.44 95 LEU A CA 1
ATOM 763 C C . LEU A 1 95 ? 7.047 31.797 22.141 1 97.44 95 LEU A C 1
ATOM 765 O O . LEU A 1 95 ? 6.582 32.938 22.141 1 97.44 95 LEU A O 1
ATOM 769 N N . GLU A 1 96 ? 8.266 31.531 21.859 1 96.44 96 GLU A N 1
ATOM 770 C CA . GLU A 1 96 ? 9.234 32.594 21.594 1 96.44 96 GLU A CA 1
ATOM 771 C C . GLU A 1 96 ? 9.031 33.219 20.219 1 96.44 96 GLU A C 1
ATOM 773 O O . GLU A 1 96 ? 9.133 34.406 20.047 1 96.44 96 GLU A O 1
ATOM 778 N N . ASN A 1 97 ? 8.781 32.344 19.281 1 89.06 97 ASN A N 1
ATOM 779 C CA . ASN A 1 97 ? 8.805 32.781 17.891 1 89.06 97 ASN A CA 1
ATOM 780 C C . ASN A 1 97 ? 7.398 32.938 17.328 1 89.06 97 ASN A C 1
ATOM 782 O O . ASN A 1 97 ? 7.227 33.406 16.203 1 89.06 97 ASN A O 1
ATOM 786 N N . GLY A 1 98 ? 6.504 32.5 18.078 1 85.81 98 GLY A N 1
ATOM 787 C CA . GLY A 1 98 ? 5.148 32.469 17.562 1 85.81 98 GLY A CA 1
ATOM 788 C C . GLY A 1 98 ? 4.242 33.5 18.219 1 85.81 98 GLY A C 1
ATOM 789 O O . GLY A 1 98 ? 4.723 34.438 18.875 1 85.81 98 GLY A O 1
ATOM 790 N N . ASN A 1 99 ? 3.031 33.375 17.859 1 90.12 99 ASN A N 1
ATOM 791 C CA . ASN A 1 99 ? 2.012 34.281 18.359 1 90.12 99 ASN A CA 1
ATOM 792 C C . ASN A 1 99 ? 1.152 33.625 19.438 1 90.12 99 ASN A C 1
ATOM 794 O O . ASN A 1 99 ? 0.09 34.156 19.781 1 90.12 99 ASN A O 1
ATOM 798 N N . LEU A 1 100 ? 1.659 32.5 19.906 1 95.81 100 LEU A N 1
ATOM 799 C CA . LEU A 1 100 ? 0.833 31.734 20.828 1 95.81 100 LEU A CA 1
ATOM 800 C C . LEU A 1 100 ? 1.245 32 22.266 1 95.81 100 LEU A C 1
ATOM 802 O O . LEU A 1 100 ? 2.379 32.406 22.531 1 95.81 100 LEU A O 1
ATOM 806 N N . LYS A 1 101 ? 0.28 31.812 23.156 1 96.88 101 LYS A N 1
ATOM 807 C CA . LYS A 1 101 ? 0.494 31.844 24.594 1 96.88 101 LYS A CA 1
ATOM 808 C C . LYS A 1 101 ? 0.495 30.422 25.188 1 96.88 101 LYS A C 1
ATOM 810 O O . LYS A 1 101 ? 0.157 29.469 24.5 1 96.88 101 LYS A O 1
ATOM 815 N N . GLU A 1 102 ? 0.898 30.328 26.406 1 96.88 102 GLU A N 1
ATOM 816 C CA . GLU A 1 102 ? 1 29.047 27.094 1 96.88 102 GLU A CA 1
ATOM 817 C C . GLU A 1 102 ? -0.307 28.266 27 1 96.88 102 GLU A C 1
ATOM 819 O O . GLU A 1 102 ? -0.296 27.047 26.781 1 96.88 102 GLU A O 1
ATOM 824 N N . LYS A 1 103 ? -1.411 28.938 27.125 1 96.81 103 LYS A N 1
ATOM 825 C CA . LYS A 1 103 ? -2.725 28.297 27.156 1 96.81 103 LYS A CA 1
ATOM 826 C C . LYS A 1 103 ? -3.096 27.75 25.781 1 96.81 103 LYS A C 1
ATOM 828 O O . LYS A 1 103 ? -4.023 26.938 25.656 1 96.81 103 LYS A O 1
ATOM 833 N N . ASP A 1 104 ? -2.43 28.203 24.766 1 98.06 104 ASP A N 1
ATOM 834 C CA . ASP A 1 104 ? -2.76 27.812 23.391 1 98.06 104 ASP A CA 1
ATOM 835 C C . ASP A 1 104 ? -2.041 26.516 23 1 98.06 104 ASP A C 1
ATOM 837 O O . ASP A 1 104 ? -2.305 25.953 21.938 1 98.06 104 ASP A O 1
ATOM 841 N N . ILE A 1 105 ? -1.134 26.016 23.844 1 98.56 105 ILE A N 1
ATOM 842 C CA . ILE A 1 105 ? -0.342 24.844 23.5 1 98.56 105 ILE A CA 1
ATOM 843 C C . ILE A 1 105 ? -0.516 23.781 24.578 1 98.56 105 ILE A C 1
ATOM 845 O O . ILE A 1 105 ? -0.28 24.031 25.766 1 98.56 105 ILE A O 1
ATOM 849 N N . LEU A 1 106 ? -0.933 22.609 24.203 1 98.69 106 LEU A N 1
ATOM 850 C CA . LEU A 1 106 ? -1.021 21.453 25.094 1 98.69 106 LEU A CA 1
ATOM 851 C C . LEU A 1 106 ? 0.056 20.422 24.75 1 98.69 106 LEU A C 1
ATOM 853 O O . LEU A 1 106 ? 0.136 19.953 23.609 1 98.69 106 LEU A O 1
ATOM 857 N N . ILE A 1 107 ? 0.886 20.156 25.672 1 98.69 107 ILE A N 1
ATOM 858 C CA . ILE A 1 107 ? 1.827 19.047 25.562 1 98.69 107 ILE A CA 1
ATOM 859 C C . ILE A 1 107 ? 1.15 17.75 25.984 1 98.69 107 ILE A C 1
ATOM 861 O O . ILE A 1 107 ? 0.661 17.641 27.109 1 98.69 107 ILE A O 1
ATOM 865 N N . LEU A 1 108 ? 1.106 16.781 25.125 1 98.62 108 LEU A N 1
ATOM 866 C CA . LEU A 1 108 ? 0.461 15.492 25.391 1 98.62 108 LEU A CA 1
ATOM 867 C C . LEU A 1 108 ? 1.348 14.336 24.938 1 98.62 108 LEU A C 1
ATOM 869 O O . LEU A 1 108 ? 1.206 13.836 23.828 1 98.62 108 LEU A O 1
ATOM 873 N N . PRO A 1 109 ? 2.24 13.852 25.844 1 98.25 109 PRO A N 1
ATOM 874 C CA . PRO A 1 109 ? 3.084 12.719 25.469 1 98.25 109 PRO A CA 1
ATOM 875 C C . PRO A 1 109 ? 2.273 11.508 25.016 1 98.25 109 PRO A C 1
ATOM 877 O O . PRO A 1 109 ? 1.242 11.188 25.609 1 98.25 109 PRO A O 1
ATOM 880 N N . LEU A 1 110 ? 2.742 10.844 23.938 1 98.12 110 LEU A N 1
ATOM 881 C CA . LEU A 1 110 ? 1.966 9.773 23.328 1 98.12 110 LEU A CA 1
ATOM 882 C C . LEU A 1 110 ? 2.877 8.789 22.594 1 98.12 110 LEU A C 1
ATOM 884 O O . LEU A 1 110 ? 3.734 9.203 21.812 1 98.12 110 LEU A O 1
ATOM 888 N N . ASP A 1 111 ? 2.758 7.527 22.938 1 97.69 111 ASP A N 1
ATOM 889 C CA . ASP A 1 111 ? 3.346 6.43 22.172 1 97.69 111 ASP A CA 1
ATOM 890 C C . ASP A 1 111 ? 2.312 5.785 21.25 1 97.69 111 ASP A C 1
ATOM 892 O O . ASP A 1 111 ? 1.367 5.148 21.719 1 97.69 111 ASP A O 1
ATOM 896 N N . LEU A 1 112 ? 2.557 5.895 20 1 97.75 112 LEU A N 1
ATOM 897 C CA . LEU A 1 112 ? 1.591 5.43 19 1 97.75 112 LEU A CA 1
ATOM 898 C C . LEU A 1 112 ? 1.402 3.92 19.094 1 97.75 112 LEU A C 1
ATOM 900 O O . LEU A 1 112 ? 0.383 3.387 18.656 1 97.75 112 LEU A O 1
ATOM 904 N N . THR A 1 113 ? 2.352 3.211 19.609 1 97.38 113 THR A N 1
ATOM 905 C CA . THR A 1 113 ? 2.23 1.762 19.703 1 97.38 113 THR A CA 1
ATOM 906 C C . THR A 1 113 ? 1.414 1.37 20.938 1 97.38 113 THR A C 1
ATOM 908 O O . THR A 1 113 ? 0.963 0.228 21.047 1 97.38 113 THR A O 1
ATOM 911 N N . ASP A 1 114 ? 1.281 2.293 21.859 1 98.06 114 ASP A N 1
ATOM 912 C CA . ASP A 1 114 ? 0.399 2.066 23 1 98.06 114 ASP A CA 1
ATOM 913 C C . ASP A 1 114 ? -1.039 2.459 22.672 1 98.06 114 ASP A C 1
ATOM 915 O O . ASP A 1 114 ? -1.541 3.471 23.156 1 98.06 114 ASP A O 1
ATOM 919 N N . ARG A 1 115 ? -1.691 1.636 22.016 1 97.81 115 ARG A N 1
ATOM 920 C CA . ARG A 1 115 ? -2.986 1.951 21.422 1 97.81 115 ARG A CA 1
ATOM 921 C C . ARG A 1 115 ? -4.059 2.104 22.5 1 97.81 115 ARG A C 1
ATOM 923 O O . ARG A 1 115 ? -5.062 2.789 22.297 1 97.81 115 ARG A O 1
ATOM 930 N N . SER A 1 116 ? -3.879 1.54 23.609 1 97 116 SER A N 1
ATOM 931 C CA . SER A 1 116 ? -4.844 1.641 24.703 1 97 116 SER A CA 1
ATOM 932 C C . SER A 1 116 ? -4.906 3.061 25.25 1 97 116 SER A C 1
ATOM 934 O O . SER A 1 116 ? -5.875 3.432 25.922 1 97 116 SER A O 1
ATOM 936 N N . SER A 1 117 ? -3.908 3.893 24.984 1 98.12 117 SER A N 1
ATOM 937 C CA . SER A 1 117 ? -3.836 5.246 25.531 1 98.12 117 SER A CA 1
ATOM 938 C C . SER A 1 117 ? -4.52 6.25 24.609 1 98.12 117 SER A C 1
ATOM 940 O O . SER A 1 117 ? -4.766 7.391 25 1 98.12 117 SER A O 1
ATOM 942 N N . HIS A 1 118 ? -4.887 5.887 23.438 1 98.69 118 HIS A N 1
ATOM 943 C CA . HIS A 1 118 ? -5.305 6.828 22.406 1 98.69 118 HIS A CA 1
ATOM 944 C C . HIS A 1 118 ? -6.656 7.449 22.734 1 98.69 118 HIS A C 1
ATOM 946 O O . HIS A 1 118 ? -6.887 8.625 22.453 1 98.69 118 HIS A O 1
ATOM 952 N N . GLU A 1 119 ? -7.504 6.66 23.281 1 98.31 119 GLU A N 1
ATOM 953 C CA . GLU A 1 119 ? -8.812 7.184 23.656 1 98.31 119 GLU A CA 1
ATOM 954 C C . GLU A 1 119 ? -8.688 8.273 24.719 1 98.31 119 GLU A C 1
ATOM 956 O O . GLU A 1 119 ? -9.312 9.328 24.609 1 98.31 119 GLU A O 1
ATOM 961 N N . MET A 1 120 ? -7.93 7.938 25.734 1 98.44 120 MET A N 1
ATOM 962 C CA . MET A 1 120 ? -7.734 8.906 26.812 1 98.44 120 MET A CA 1
ATOM 963 C C . MET A 1 120 ? -7.039 10.164 26.297 1 98.44 120 MET A C 1
ATOM 965 O O . MET A 1 120 ? -7.355 11.273 26.719 1 98.44 120 MET A O 1
ATOM 969 N N . ALA A 1 121 ? -6.074 10 25.438 1 98.81 121 ALA A N 1
ATOM 970 C CA . ALA A 1 121 ? -5.402 11.148 24.828 1 98.81 121 ALA A CA 1
ATOM 971 C C . ALA A 1 121 ? -6.391 12.031 24.078 1 98.81 121 ALA A C 1
ATOM 973 O O . ALA A 1 121 ? -6.344 13.258 24.188 1 98.81 121 ALA A O 1
ATOM 974 N N . THR A 1 122 ? -7.285 11.422 23.312 1 98.88 122 THR A N 1
ATOM 975 C CA . THR A 1 122 ? -8.297 12.148 22.562 1 98.88 122 THR A CA 1
ATOM 976 C C . THR A 1 122 ? -9.219 12.922 23.5 1 98.88 122 THR A C 1
ATOM 978 O O . THR A 1 122 ? -9.523 14.086 23.25 1 98.88 122 THR A O 1
ATOM 981 N N . LYS A 1 123 ? -9.602 12.312 24.531 1 98.62 123 LYS A N 1
ATOM 982 C CA . LYS A 1 123 ? -10.453 12.961 25.516 1 98.62 123 LYS A CA 1
ATOM 983 C C . LYS A 1 123 ? -9.758 14.172 26.125 1 98.62 123 LYS A C 1
ATOM 985 O O . LYS A 1 123 ? -10.398 15.195 26.391 1 98.62 123 LYS A O 1
ATOM 990 N N . ALA A 1 124 ? -8.484 14.062 26.406 1 98.81 124 ALA A N 1
ATOM 991 C CA . ALA A 1 124 ? -7.723 15.164 26.984 1 98.81 124 ALA A CA 1
ATOM 992 C C . ALA A 1 124 ? -7.73 16.391 26.062 1 98.81 124 ALA A C 1
ATOM 994 O O . ALA A 1 124 ? -7.863 17.516 26.531 1 98.81 124 ALA A O 1
ATOM 995 N N . VAL A 1 125 ? -7.578 16.141 24.812 1 98.88 125 VAL A N 1
ATOM 996 C CA . VAL A 1 125 ? -7.594 17.25 23.859 1 98.88 125 VAL A CA 1
ATOM 997 C C . VAL A 1 125 ? -8.977 17.891 23.828 1 98.88 125 VAL A C 1
ATOM 999 O O . VAL A 1 125 ? -9.094 19.125 23.844 1 98.88 125 VAL A O 1
ATOM 1002 N N . LEU A 1 126 ? -10.023 17.078 23.797 1 98.75 126 LEU A N 1
ATOM 1003 C CA . LEU A 1 126 ? -11.391 17.562 23.75 1 98.75 126 LEU A CA 1
ATOM 1004 C C . LEU A 1 126 ? -11.727 18.328 25.031 1 98.75 126 LEU A C 1
ATOM 1006 O O . LEU A 1 126 ? -12.461 19.328 25 1 98.75 126 LEU A O 1
ATOM 1010 N N . GLN A 1 127 ? -11.211 17.875 26.109 1 98.56 127 GLN A N 1
ATOM 1011 C CA . GLN A 1 127 ? -11.43 18.562 27.375 1 98.56 127 GLN A CA 1
ATOM 1012 C C . GLN A 1 127 ? -10.742 19.938 27.391 1 98.56 127 GLN A C 1
ATOM 1014 O O . GLN A 1 127 ? -11.297 20.906 27.906 1 98.56 127 GLN A O 1
ATOM 1019 N N . GLU A 1 128 ? -9.602 20 26.844 1 98.62 128 GLU A N 1
ATOM 1020 C CA . GLU A 1 128 ? -8.812 21.219 26.859 1 98.62 128 GLU A CA 1
ATOM 1021 C C . GLU A 1 128 ? -9.359 22.25 25.891 1 98.62 128 GLU A C 1
ATOM 1023 O O . GLU A 1 128 ? -9.461 23.438 26.219 1 98.62 128 GLU A O 1
ATOM 1028 N N . PHE A 1 129 ? -9.734 21.828 24.688 1 98.56 129 PHE A N 1
ATOM 1029 C CA . PHE A 1 129 ? -9.992 22.797 23.641 1 98.56 129 PHE A CA 1
ATOM 1030 C C . PHE A 1 129 ? -11.414 22.656 23.109 1 98.56 129 PHE A C 1
ATOM 1032 O O . PHE A 1 129 ? -11.859 23.469 22.281 1 98.56 129 PHE A O 1
ATOM 1039 N N . GLY A 1 130 ? -12.141 21.547 23.422 1 98.12 130 GLY A N 1
ATOM 1040 C CA . GLY A 1 130 ? -13.539 21.359 23.078 1 98.12 130 GLY A CA 1
ATOM 1041 C C . GLY A 1 130 ? -13.734 20.719 21.719 1 98.12 130 GLY A C 1
ATOM 1042 O O . GLY A 1 130 ? -14.82 20.234 21.406 1 98.12 130 GLY A O 1
ATOM 1043 N N . ARG A 1 131 ? -12.711 20.703 20.922 1 98.19 131 ARG A N 1
ATOM 1044 C CA . ARG A 1 131 ? -12.805 20.125 19.578 1 98.19 131 ARG A CA 1
ATOM 1045 C C . ARG A 1 131 ? -11.422 19.781 19.047 1 98.19 131 ARG A C 1
ATOM 1047 O O . ARG A 1 131 ? -10.406 20.156 19.625 1 98.19 131 ARG A O 1
ATOM 1054 N N . ILE A 1 132 ? -11.414 19.031 17.984 1 98.81 132 ILE A N 1
ATOM 1055 C CA . ILE A 1 132 ? -10.234 18.75 17.172 1 98.81 132 ILE A CA 1
ATOM 1056 C C . ILE A 1 132 ? -10.539 19.062 15.711 1 98.81 132 ILE A C 1
ATOM 1058 O O . ILE A 1 132 ? -11.281 18.328 15.055 1 98.81 132 ILE A O 1
ATOM 1062 N N . ASP A 1 133 ? -9.945 20.094 15.195 1 98.88 133 ASP A N 1
ATOM 1063 C CA . ASP A 1 133 ? -10.234 20.5 13.82 1 98.88 133 ASP A CA 1
ATOM 1064 C C . ASP A 1 133 ? -9.352 19.734 12.828 1 98.88 133 ASP A C 1
ATOM 1066 O O . ASP A 1 133 ? -9.797 19.391 11.734 1 98.88 133 ASP A O 1
ATOM 1070 N N . ILE A 1 134 ? -8.086 19.562 13.203 1 98.94 134 ILE A N 1
ATOM 1071 C CA . ILE A 1 134 ? -7.133 18.891 12.328 1 98.94 134 ILE A CA 1
ATOM 1072 C C . ILE A 1 134 ? -6.293 17.906 13.141 1 98.94 134 ILE A C 1
ATOM 1074 O O . ILE A 1 134 ? -5.703 18.281 14.156 1 98.94 134 ILE A O 1
ATOM 1078 N N . LEU A 1 135 ? -6.297 16.672 12.773 1 98.94 135 LEU A N 1
ATOM 1079 C CA . LEU A 1 135 ? -5.324 15.695 13.242 1 98.94 135 LEU A CA 1
ATOM 1080 C C . LEU A 1 135 ? -4.234 15.469 12.195 1 98.94 135 LEU A C 1
ATOM 1082 O O . LEU A 1 135 ? -4.523 15.039 11.078 1 98.94 135 LEU A O 1
ATOM 1086 N N . VAL A 1 136 ? -3.002 15.836 12.516 1 98.94 136 VAL A N 1
ATOM 1087 C CA . VAL A 1 136 ? -1.863 15.578 11.641 1 98.94 136 VAL A CA 1
ATOM 1088 C C . VAL A 1 136 ? -1.122 14.328 12.109 1 98.94 136 VAL A C 1
ATOM 1090 O O . VAL A 1 136 ? -0.34 14.383 13.062 1 98.94 136 VAL A O 1
ATOM 1093 N N . ASN A 1 137 ? -1.393 13.25 11.406 1 98.94 137 ASN A N 1
ATOM 1094 C CA . ASN A 1 137 ? -0.646 12.016 11.617 1 98.94 137 ASN A CA 1
ATOM 1095 C C . ASN A 1 137 ? 0.746 12.086 10.992 1 98.94 137 ASN A C 1
ATOM 1097 O O . ASN A 1 137 ? 0.915 11.805 9.805 1 98.94 137 ASN A O 1
ATOM 1101 N N . ASN A 1 138 ? 1.697 12.383 11.812 1 98.56 138 ASN A N 1
ATOM 1102 C CA . ASN A 1 138 ? 3.057 12.586 11.328 1 98.56 138 ASN A CA 1
ATOM 1103 C C . ASN A 1 138 ? 4.035 11.602 11.961 1 98.56 138 ASN A C 1
ATOM 1105 O O . ASN A 1 138 ? 5.102 11.328 11.406 1 98.56 138 ASN A O 1
ATOM 1109 N N . GLY A 1 139 ? 3.672 11.047 13.078 1 96.56 139 GLY A N 1
ATOM 1110 C CA . GLY A 1 139 ? 4.555 10.117 13.758 1 96.56 139 GLY A CA 1
ATOM 1111 C C . GLY A 1 139 ? 4.852 8.867 12.953 1 96.56 139 GLY A C 1
ATOM 1112 O O . GLY A 1 139 ? 3.977 8.352 12.258 1 96.56 139 GLY A O 1
ATOM 1113 N N . GLY A 1 140 ? 6.086 8.391 13.031 1 95.12 140 GLY A N 1
ATOM 1114 C CA . GLY A 1 140 ? 6.504 7.18 12.344 1 95.12 140 GLY A CA 1
ATOM 1115 C C . GLY A 1 140 ? 8.008 6.992 12.336 1 95.12 140 GLY A C 1
ATOM 1116 O O . GLY A 1 140 ? 8.75 7.812 12.883 1 95.12 140 GLY A O 1
ATOM 1117 N N . VAL A 1 141 ? 8.414 5.859 11.797 1 96.06 141 VAL A N 1
ATOM 1118 C CA . VAL A 1 141 ? 9.836 5.551 11.672 1 96.06 141 VAL A CA 1
ATOM 1119 C C . VAL A 1 141 ? 10.117 4.926 10.305 1 96.06 141 VAL A C 1
ATOM 1121 O O . VAL A 1 141 ? 9.234 4.305 9.711 1 96.06 141 VAL A O 1
ATOM 1124 N N . SER A 1 142 ? 11.336 5.164 9.805 1 96.06 142 SER A N 1
ATOM 1125 C CA . SER A 1 142 ? 11.75 4.605 8.523 1 96.06 142 SER A CA 1
ATOM 1126 C C . SER A 1 142 ? 12.594 3.35 8.719 1 96.06 142 SER A C 1
ATOM 1128 O O . SER A 1 142 ? 12.656 2.801 9.82 1 96.06 142 SER A O 1
ATOM 1130 N N . GLN A 1 143 ? 13.156 2.855 7.582 1 96.19 143 GLN A N 1
ATOM 1131 C CA . GLN A 1 143 ? 13.969 1.645 7.578 1 96.19 143 GLN A CA 1
ATOM 1132 C C . GLN A 1 143 ? 15.141 1.771 6.609 1 96.19 143 GLN A C 1
ATOM 1134 O O . GLN A 1 143 ? 15.008 2.361 5.535 1 96.19 143 GLN A O 1
ATOM 1139 N N . ARG A 1 144 ? 16.266 1.201 7.004 1 94.56 144 ARG A N 1
ATOM 1140 C CA . ARG A 1 144 ? 17.422 1.07 6.121 1 94.56 144 ARG A CA 1
ATOM 1141 C C . ARG A 1 144 ? 18.062 -0.312 6.25 1 94.56 144 ARG A C 1
ATOM 1143 O O . ARG A 1 144 ? 18.891 -0.54 7.129 1 94.56 144 ARG A O 1
ATOM 1150 N N . ALA A 1 145 ? 17.719 -1.152 5.383 1 95.75 145 ALA A N 1
ATOM 1151 C CA . ALA A 1 145 ? 18.266 -2.512 5.371 1 95.75 145 ALA A CA 1
ATOM 1152 C C . ALA A 1 145 ? 17.719 -3.303 4.18 1 95.75 145 ALA A C 1
ATOM 1154 O O . ALA A 1 145 ? 16.625 -3.027 3.691 1 95.75 145 ALA A O 1
ATOM 1155 N N . LEU A 1 146 ? 18.516 -4.223 3.686 1 96.56 146 LEU A N 1
ATOM 1156 C CA . LEU A 1 146 ? 18.031 -5.164 2.684 1 96.56 146 LEU A CA 1
ATOM 1157 C C . LEU A 1 146 ? 17.047 -6.152 3.301 1 96.56 146 LEU A C 1
ATOM 1159 O O . LEU A 1 146 ? 17.234 -6.59 4.441 1 96.56 146 LEU A O 1
ATOM 1163 N N . CYS A 1 147 ? 16.078 -6.562 2.555 1 97.69 147 CYS A N 1
ATOM 1164 C CA . CYS A 1 147 ? 15.047 -7.492 3.023 1 97.69 147 CYS A CA 1
ATOM 1165 C C . CYS A 1 147 ? 15.68 -8.766 3.572 1 97.69 147 CYS A C 1
ATOM 1167 O O . CYS A 1 147 ? 15.305 -9.234 4.648 1 97.69 147 CYS A O 1
ATOM 1169 N N . VAL A 1 148 ? 16.656 -9.305 2.873 1 96.38 148 VAL A N 1
ATOM 1170 C CA . VAL A 1 148 ? 17.234 -10.602 3.209 1 96.38 148 VAL A CA 1
ATOM 1171 C C . VAL A 1 148 ? 17.922 -10.516 4.57 1 96.38 148 VAL A C 1
ATOM 1173 O O . VAL A 1 148 ? 18.031 -11.516 5.289 1 96.38 148 VAL A O 1
ATOM 1176 N N . ASP A 1 149 ? 18.297 -9.328 4.977 1 95.88 149 ASP A N 1
ATOM 1177 C CA . ASP A 1 149 ? 19.047 -9.133 6.211 1 95.88 149 ASP A CA 1
ATOM 1178 C C . ASP A 1 149 ? 18.141 -8.633 7.336 1 95.88 149 ASP A C 1
ATOM 1180 O O . ASP A 1 149 ? 18.594 -8.461 8.469 1 95.88 149 ASP A O 1
ATOM 1184 N N . THR A 1 150 ? 16.953 -8.367 7.059 1 97.38 150 THR A N 1
ATOM 1185 C CA . THR A 1 150 ? 16.047 -7.73 8 1 97.38 150 THR A CA 1
ATOM 1186 C C . THR A 1 150 ? 15.25 -8.781 8.773 1 97.38 150 THR A C 1
ATOM 1188 O O . THR A 1 150 ? 14.672 -9.688 8.18 1 97.38 150 THR A O 1
ATOM 1191 N N . SER A 1 151 ? 15.25 -8.656 10.055 1 97.31 151 SER A N 1
ATOM 1192 C CA . SER A 1 151 ? 14.453 -9.562 10.875 1 97.31 151 SER A CA 1
ATOM 1193 C C . SER A 1 151 ? 12.961 -9.289 10.703 1 97.31 151 SER A C 1
ATOM 1195 O O . SER A 1 151 ? 12.562 -8.156 10.438 1 97.31 151 SER A O 1
ATOM 1197 N N . LEU A 1 152 ? 12.18 -10.32 10.93 1 97.62 152 LEU A N 1
ATOM 1198 C CA . LEU A 1 152 ? 10.727 -10.188 10.82 1 97.62 152 LEU A CA 1
ATOM 1199 C C . LEU A 1 152 ? 10.195 -9.188 11.844 1 97.62 152 LEU A C 1
ATOM 1201 O O . LEU A 1 152 ? 9.203 -8.508 11.594 1 97.62 152 LEU A O 1
ATOM 1205 N N . ASP A 1 153 ? 10.859 -9.102 12.953 1 97.5 153 ASP A N 1
ATOM 1206 C CA . ASP A 1 153 ? 10.445 -8.195 14.023 1 97.5 153 ASP A CA 1
ATOM 1207 C C . ASP A 1 153 ? 10.477 -6.746 13.555 1 97.5 153 ASP A C 1
ATOM 1209 O O . ASP A 1 153 ? 9.672 -5.926 14 1 97.5 153 ASP A O 1
ATOM 1213 N N . VAL A 1 154 ? 11.398 -6.402 12.688 1 97.88 154 VAL A N 1
ATOM 1214 C CA . VAL A 1 154 ? 11.492 -5.047 12.156 1 97.88 154 VAL A CA 1
ATOM 1215 C C . VAL A 1 154 ? 10.242 -4.734 11.328 1 97.88 154 VAL A C 1
ATOM 1217 O O . VAL A 1 154 ? 9.656 -3.656 11.461 1 97.88 154 VAL A O 1
ATOM 1220 N N . PHE A 1 155 ? 9.836 -5.691 10.516 1 98.56 155 PHE A N 1
ATOM 1221 C CA . PHE A 1 155 ? 8.625 -5.516 9.727 1 98.56 155 PHE A CA 1
ATOM 1222 C C . PHE A 1 155 ? 7.41 -5.328 10.625 1 98.56 155 PHE A C 1
ATOM 1224 O O . PHE A 1 155 ? 6.551 -4.488 10.352 1 98.56 155 PHE A O 1
ATOM 1231 N N . LYS A 1 156 ? 7.367 -6.098 11.641 1 98.19 156 LYS A N 1
ATOM 1232 C CA . LYS A 1 156 ? 6.281 -5.996 12.609 1 98.19 156 LYS A CA 1
ATOM 1233 C C . LYS A 1 156 ? 6.27 -4.625 13.281 1 98.19 156 LYS A C 1
ATOM 1235 O O . LYS A 1 156 ? 5.215 -3.998 13.406 1 98.19 156 LYS A O 1
ATOM 1240 N N . GLU A 1 157 ? 7.418 -4.199 13.703 1 97.69 157 GLU A N 1
ATOM 1241 C CA . GLU A 1 157 ? 7.523 -2.912 14.391 1 97.69 157 GLU A CA 1
ATOM 1242 C C . GLU A 1 157 ? 7.082 -1.767 13.484 1 97.69 157 GLU A C 1
ATOM 1244 O O . GLU A 1 157 ? 6.367 -0.863 13.922 1 97.69 157 GLU A O 1
ATOM 1249 N N . LEU A 1 158 ? 7.488 -1.79 12.273 1 98.38 158 LEU A N 1
ATOM 1250 C CA . LEU A 1 158 ? 7.148 -0.746 11.312 1 98.38 158 LEU A CA 1
ATOM 1251 C C . LEU A 1 158 ? 5.637 -0.667 11.109 1 98.38 158 LEU A C 1
ATOM 1253 O O . LEU A 1 158 ? 5.062 0.423 11.125 1 98.38 158 LEU A O 1
ATOM 1257 N N . ILE A 1 159 ? 5 -1.798 10.938 1 98.44 159 ILE A N 1
ATOM 1258 C CA . ILE A 1 159 ? 3.568 -1.812 10.664 1 98.44 159 ILE A CA 1
ATOM 1259 C C . ILE A 1 159 ? 2.793 -1.448 11.93 1 98.44 159 ILE A C 1
ATOM 1261 O O . ILE A 1 159 ? 1.73 -0.828 11.852 1 98.44 159 ILE A O 1
ATOM 1265 N N . GLU A 1 160 ? 3.258 -1.859 13.07 1 98.06 160 GLU A N 1
ATOM 1266 C CA . GLU A 1 160 ? 2.613 -1.552 14.344 1 98.06 160 GLU A CA 1
ATOM 1267 C C . GLU A 1 160 ? 2.615 -0.05 14.617 1 98.06 160 GLU A C 1
ATOM 1269 O O . GLU A 1 160 ? 1.615 0.505 15.078 1 98.06 160 GLU A O 1
ATOM 1274 N N . LEU A 1 161 ? 3.688 0.549 14.344 1 98.06 161 LEU A N 1
ATOM 1275 C CA . LEU A 1 161 ? 3.854 1.966 14.648 1 98.06 161 LEU A CA 1
ATOM 1276 C C . LEU A 1 161 ? 3.266 2.832 13.539 1 98.06 161 LEU A C 1
ATOM 1278 O O . LEU A 1 161 ? 2.361 3.635 13.781 1 98.06 161 LEU A O 1
ATOM 1282 N N . ASN A 1 162 ? 3.76 2.672 12.305 1 98.69 162 ASN A N 1
ATOM 1283 C CA . ASN A 1 162 ? 3.418 3.562 11.203 1 98.69 162 ASN A CA 1
ATOM 1284 C C . ASN A 1 162 ? 1.956 3.412 10.789 1 98.69 162 ASN A C 1
ATOM 1286 O O . ASN A 1 162 ? 1.298 4.395 10.445 1 98.69 162 ASN A O 1
ATOM 1290 N N . TYR A 1 163 ? 1.467 2.215 10.852 1 98.81 163 TYR A N 1
ATOM 1291 C CA . TYR A 1 163 ? 0.131 1.948 10.328 1 98.81 163 TYR A CA 1
ATOM 1292 C C . TYR A 1 163 ? -0.873 1.772 11.461 1 98.81 163 TYR A C 1
ATOM 1294 O O . TYR A 1 163 ? -1.688 2.662 11.727 1 98.81 163 TYR A O 1
ATOM 1302 N N . LEU A 1 164 ? -0.751 0.728 12.281 1 98.88 164 LEU A N 1
ATOM 1303 C CA . LEU A 1 164 ? -1.772 0.409 13.273 1 98.88 164 LEU A CA 1
ATOM 1304 C C . LEU A 1 164 ? -1.893 1.525 14.305 1 98.88 164 LEU A C 1
ATOM 1306 O O . LEU A 1 164 ? -2.998 1.868 14.727 1 98.88 164 LEU A O 1
ATOM 1310 N N . GLY A 1 165 ? -0.753 2.033 14.75 1 98.81 165 GLY A N 1
ATOM 1311 C CA . GLY A 1 165 ? -0.795 3.158 15.672 1 98.81 165 GLY A CA 1
ATOM 1312 C C . GLY A 1 165 ? -1.537 4.359 15.109 1 98.81 165 GLY A C 1
ATOM 1313 O O . GLY A 1 165 ? -2.35 4.973 15.805 1 98.81 165 GLY A O 1
ATOM 1314 N N . THR A 1 166 ? -1.293 4.699 13.859 1 98.88 166 THR A N 1
ATOM 1315 C CA . THR A 1 166 ? -1.925 5.828 13.188 1 98.88 166 THR A CA 1
ATOM 1316 C C . THR A 1 166 ? -3.424 5.594 13.031 1 98.88 166 THR A C 1
ATOM 1318 O O . THR A 1 166 ? -4.23 6.492 13.289 1 98.88 166 THR A O 1
ATOM 1321 N N . VAL A 1 167 ? -3.789 4.418 12.625 1 98.81 167 VAL A N 1
ATOM 1322 C CA . VAL A 1 167 ? -5.188 4.055 12.43 1 98.81 167 VAL A CA 1
ATOM 1323 C C . VAL A 1 167 ? -5.93 4.125 13.766 1 98.81 167 VAL A C 1
ATOM 1325 O O . VAL A 1 167 ? -7.047 4.641 13.828 1 98.81 167 VAL A O 1
ATOM 1328 N N . SER A 1 168 ? -5.316 3.604 14.781 1 98.81 168 SER A N 1
ATOM 1329 C CA . SER A 1 168 ? -5.926 3.594 16.109 1 98.81 168 SER A CA 1
ATOM 1330 C C . SER A 1 168 ? -6.27 5.004 16.562 1 98.81 168 SER A C 1
ATOM 1332 O O . SER A 1 168 ? -7.398 5.266 17 1 98.81 168 SER A O 1
ATOM 1334 N N . LEU A 1 169 ? -5.301 5.887 16.484 1 98.88 169 LEU A N 1
ATOM 1335 C CA . LEU A 1 169 ? -5.531 7.262 16.906 1 98.88 169 LEU A CA 1
ATOM 1336 C C . LEU A 1 169 ? -6.609 7.922 16.062 1 98.88 169 LEU A C 1
ATOM 1338 O O . LEU A 1 169 ? -7.488 8.609 16.594 1 98.88 169 LEU A O 1
ATOM 1342 N N . THR A 1 170 ? -6.539 7.734 14.758 1 98.88 170 THR A N 1
ATOM 1343 C CA . THR A 1 170 ? -7.523 8.289 13.828 1 98.88 170 THR A CA 1
ATOM 1344 C C . THR A 1 170 ? -8.93 7.832 14.203 1 98.88 170 THR A C 1
ATOM 1346 O O . THR A 1 170 ? -9.875 8.625 14.188 1 98.88 170 THR A O 1
ATOM 1349 N N . LYS A 1 171 ? -9.078 6.582 14.555 1 98.69 171 LYS A N 1
ATOM 1350 C CA . LYS A 1 171 ? -10.391 6.016 14.883 1 98.69 171 LYS A CA 1
ATOM 1351 C C . LYS A 1 171 ? -10.953 6.637 16.156 1 98.69 171 LYS A C 1
ATOM 1353 O O . LYS A 1 171 ? -12.172 6.664 16.344 1 98.69 171 LYS A O 1
ATOM 1358 N N . CYS A 1 172 ? -10.125 7.094 17.047 1 98.69 172 CYS A N 1
ATOM 1359 C CA . CYS A 1 172 ? -10.57 7.75 18.281 1 98.69 172 CYS A CA 1
ATOM 1360 C C . CYS A 1 172 ? -11.07 9.164 17.984 1 98.69 172 CYS A C 1
ATOM 1362 O O . CYS A 1 172 ? -11.977 9.656 18.656 1 98.69 172 CYS A O 1
ATOM 1364 N N . VAL A 1 173 ? -10.516 9.797 16.969 1 98.81 173 VAL A N 1
ATOM 1365 C CA . VAL A 1 173 ? -10.789 11.203 16.688 1 98.81 173 VAL A CA 1
ATOM 1366 C C . VAL A 1 173 ? -11.977 11.312 15.727 1 98.81 173 VAL A C 1
ATOM 1368 O O . VAL A 1 173 ? -12.789 12.234 15.844 1 98.81 173 VAL A O 1
ATOM 1371 N N . LEU A 1 174 ? -12.133 10.352 14.859 1 98.5 174 LEU A N 1
ATOM 1372 C CA . LEU A 1 174 ? -13.031 10.406 13.711 1 98.5 174 LEU A CA 1
ATOM 1373 C C . LEU A 1 174 ? -14.477 10.578 14.164 1 98.5 174 LEU A C 1
ATOM 1375 O O . LEU A 1 174 ? -15.219 11.367 13.578 1 98.5 174 LEU A O 1
ATOM 1379 N N . PRO A 1 175 ? -14.938 9.875 15.203 1 98.06 175 PRO A N 1
ATOM 1380 C CA . PRO A 1 175 ? -16.328 10.023 15.609 1 98.06 175 PRO A CA 1
ATOM 1381 C C . PRO A 1 175 ? -16.688 11.461 15.977 1 98.06 175 PRO A C 1
ATOM 1383 O O . PRO A 1 175 ? -17.812 11.914 15.711 1 98.06 175 PRO A O 1
ATOM 1386 N N . HIS A 1 176 ? -15.805 12.188 16.531 1 98.25 176 HIS A N 1
ATOM 1387 C CA . HIS A 1 176 ? -16.047 13.57 16.922 1 98.25 176 HIS A CA 1
ATOM 1388 C C . HIS A 1 176 ? -16.156 14.484 15.711 1 98.25 176 HIS A C 1
ATOM 1390 O O . HIS A 1 176 ? -16.953 15.422 15.711 1 98.25 176 HIS A O 1
ATOM 1396 N N . MET A 1 177 ? -15.359 14.195 14.727 1 98.62 177 MET A N 1
ATOM 1397 C CA . MET A 1 177 ? -15.414 14.969 13.484 1 98.62 177 MET A CA 1
ATOM 1398 C C . MET A 1 177 ? -16.703 14.68 12.727 1 98.62 177 MET A C 1
ATOM 1400 O O . MET A 1 177 ? -17.297 15.586 12.133 1 98.62 177 MET A O 1
ATOM 1404 N N . ILE A 1 178 ? -17.078 13.43 12.711 1 98.25 178 ILE A N 1
ATOM 1405 C CA . ILE A 1 178 ? -18.312 13.023 12.039 1 98.25 178 ILE A CA 1
ATOM 1406 C C . ILE A 1 178 ? -19.516 13.695 12.703 1 98.25 178 ILE A C 1
ATOM 1408 O O . ILE A 1 178 ? -20.406 14.211 12.023 1 98.25 178 ILE A O 1
ATOM 1412 N N . GLU A 1 179 ? -19.516 13.695 14.008 1 97.88 179 GLU A N 1
ATOM 1413 C CA . GLU A 1 179 ? -20.594 14.336 14.75 1 97.88 179 GLU A CA 1
ATOM 1414 C C . GLU A 1 179 ? -20.688 15.82 14.398 1 97.88 179 GLU A C 1
ATOM 1416 O O . GLU A 1 179 ? -21.797 16.344 14.203 1 97.88 179 GLU A O 1
ATOM 1421 N N . ARG A 1 180 ? -19.625 16.469 14.25 1 97.75 180 ARG A N 1
ATOM 1422 C CA . ARG A 1 180 ? -19.578 17.891 13.953 1 97.75 180 ARG A CA 1
ATOM 1423 C C . ARG A 1 180 ? -19.688 18.141 12.453 1 97.75 180 ARG A C 1
ATOM 1425 O O . ARG A 1 180 ? -19.859 19.281 12.016 1 97.75 180 ARG A O 1
ATOM 1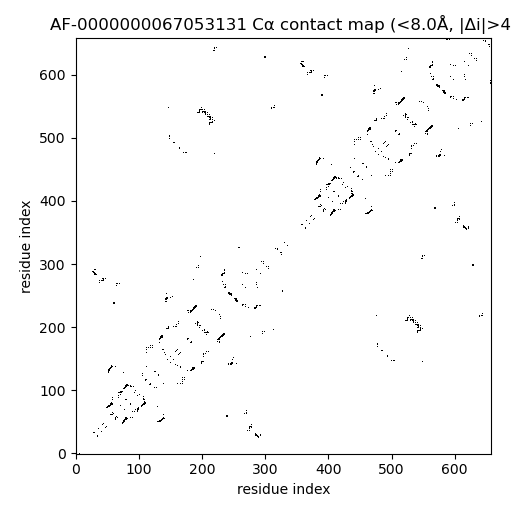432 N N . LYS A 1 181 ? -19.516 17.078 11.625 1 98.12 181 LYS A N 1
ATOM 1433 C CA . LYS A 1 181 ? -19.5 17.125 10.164 1 98.12 181 LYS A CA 1
ATOM 1434 C C . LYS A 1 181 ? -18.406 18.047 9.641 1 98.12 181 LYS A C 1
ATOM 1436 O O . LYS A 1 181 ? -18.609 18.781 8.672 1 98.12 181 LYS A O 1
ATOM 1441 N N . GLN A 1 182 ? -17.344 18.109 10.422 1 98.31 182 GLN A N 1
ATOM 1442 C CA . GLN A 1 182 ? -16.219 18.969 10.086 1 98.31 182 GLN A CA 1
ATOM 1443 C C . GLN A 1 182 ? -14.914 18.391 10.656 1 98.31 182 GLN A C 1
ATOM 1445 O O . GLN A 1 182 ? -14.883 17.906 11.781 1 98.31 182 GLN A O 1
ATOM 1450 N N . GLY A 1 183 ? -13.875 18.438 9.906 1 98.62 183 GLY A N 1
ATOM 1451 C CA . GLY A 1 183 ? -12.57 17.984 10.383 1 98.62 183 GLY A CA 1
ATOM 1452 C C . GLY A 1 183 ? -11.617 17.641 9.258 1 98.62 183 GLY A C 1
ATOM 1453 O O . GLY A 1 183 ? -12.039 17.453 8.117 1 98.62 183 GLY A O 1
ATOM 1454 N N . LYS A 1 184 ? -10.305 17.672 9.523 1 98.81 184 LYS A N 1
ATOM 1455 C CA . LYS A 1 184 ? -9.273 17.281 8.586 1 98.81 184 LYS A CA 1
ATOM 1456 C C . LYS A 1 184 ? -8.352 16.219 9.195 1 98.81 184 LYS A C 1
ATOM 1458 O O . LYS A 1 184 ? -7.875 16.375 10.32 1 98.81 184 LYS A O 1
ATOM 1463 N N . ILE A 1 185 ? -8.25 15.141 8.57 1 98.88 185 ILE A N 1
ATOM 1464 C CA . ILE A 1 185 ? -7.191 14.172 8.859 1 98.88 185 ILE A CA 1
ATOM 1465 C C . ILE A 1 185 ? -6.078 14.305 7.82 1 98.88 185 ILE A C 1
ATOM 1467 O O . ILE A 1 185 ? -6.285 14.016 6.641 1 98.88 185 ILE A O 1
ATOM 1471 N N . VAL A 1 186 ? -4.953 14.789 8.242 1 98.94 186 VAL A N 1
ATOM 1472 C CA . VAL A 1 186 ? -3.783 14.953 7.387 1 98.94 186 VAL A CA 1
ATOM 1473 C C . VAL A 1 186 ? -2.723 13.914 7.758 1 98.94 186 VAL A C 1
ATOM 1475 O O . VAL A 1 186 ? -2.193 13.93 8.875 1 98.94 186 VAL A O 1
ATOM 1478 N N . THR A 1 187 ? -2.43 13.016 6.844 1 98.88 187 THR A N 1
ATOM 1479 C CA . THR A 1 187 ? -1.455 11.961 7.098 1 98.88 187 THR A CA 1
ATOM 1480 C C . THR A 1 187 ? -0.165 12.219 6.324 1 98.88 187 THR A C 1
ATOM 1482 O O . THR A 1 187 ? -0.181 12.32 5.094 1 98.88 187 THR A O 1
ATOM 1485 N N . VAL A 1 188 ? 0.903 12.367 7.105 1 98.81 188 VAL A N 1
ATOM 1486 C CA . VAL A 1 188 ? 2.215 12.477 6.477 1 98.81 188 VAL A CA 1
ATOM 1487 C C . VAL A 1 188 ? 2.709 11.086 6.066 1 98.81 188 VAL A C 1
ATOM 1489 O O . VAL A 1 188 ? 3.334 10.383 6.867 1 98.81 188 VAL A O 1
ATOM 1492 N N . ASN A 1 189 ? 2.42 10.789 4.902 1 98.62 189 ASN A N 1
ATOM 1493 C CA . ASN A 1 189 ? 2.895 9.555 4.289 1 98.62 189 ASN A CA 1
ATOM 1494 C C . ASN A 1 189 ? 4.336 9.68 3.809 1 98.62 189 ASN A C 1
ATOM 1496 O O . ASN A 1 189 ? 5.215 10.086 4.57 1 98.62 189 ASN A O 1
ATOM 1500 N N . SER A 1 190 ? 4.641 9.32 2.615 1 98.38 190 SER A N 1
ATOM 1501 C CA . SER A 1 190 ? 5.949 9.383 1.973 1 98.38 190 SER A CA 1
ATOM 1502 C C . SER A 1 190 ? 5.844 9.117 0.475 1 98.38 190 SER A C 1
ATOM 1504 O O . SER A 1 190 ? 4.859 8.539 0.009 1 98.38 190 SER A O 1
ATOM 1506 N N . MET A 1 191 ? 6.875 9.594 -0.227 1 98.12 191 MET A N 1
ATOM 1507 C CA . MET A 1 191 ? 6.926 9.195 -1.631 1 98.12 191 MET A CA 1
ATOM 1508 C C . MET A 1 191 ? 6.965 7.676 -1.763 1 98.12 191 MET A C 1
ATOM 1510 O O . MET A 1 191 ? 6.465 7.117 -2.742 1 98.12 191 MET A O 1
ATOM 1514 N N . VAL A 1 192 ? 7.473 6.984 -0.729 1 98.06 192 VAL A N 1
ATOM 1515 C CA . VAL A 1 192 ? 7.605 5.531 -0.815 1 98.06 192 VAL A CA 1
ATOM 1516 C C . VAL A 1 192 ? 6.262 4.871 -0.517 1 98.06 192 VAL A C 1
ATOM 1518 O O . VAL A 1 192 ? 6.156 3.643 -0.503 1 98.06 192 VAL A O 1
ATOM 1521 N N . GLY A 1 193 ? 5.234 5.617 -0.25 1 98.38 193 GLY A N 1
ATOM 1522 C CA . GLY A 1 193 ? 3.869 5.117 -0.255 1 98.38 193 GLY A CA 1
ATOM 1523 C C . GLY A 1 193 ? 3.295 4.961 -1.651 1 98.38 193 GLY A C 1
ATOM 1524 O O . GLY A 1 193 ? 2.217 4.391 -1.826 1 98.38 193 GLY A O 1
ATOM 1525 N N . ILE A 1 194 ? 4.066 5.496 -2.609 1 98 194 ILE A N 1
ATOM 1526 C CA . ILE A 1 194 ? 3.688 5.438 -4.016 1 98 194 ILE A CA 1
ATOM 1527 C C . ILE A 1 194 ? 4.723 4.629 -4.797 1 98 194 ILE A C 1
ATOM 1529 O O . ILE A 1 194 ? 4.367 3.736 -5.57 1 98 194 ILE A O 1
ATOM 1533 N N . ILE A 1 195 ? 5.945 4.895 -4.504 1 97.69 195 ILE A N 1
ATOM 1534 C CA . ILE A 1 195 ? 7.016 4.207 -5.215 1 97.69 195 ILE A CA 1
ATOM 1535 C C . ILE A 1 195 ? 7.594 3.102 -4.332 1 97.69 195 ILE A C 1
ATOM 1537 O O . ILE A 1 195 ? 7.289 3.027 -3.141 1 97.69 195 ILE A O 1
ATOM 1541 N N . ALA A 1 196 ? 8.383 2.234 -4.906 1 95.12 196 ALA A N 1
ATOM 1542 C CA . ALA A 1 196 ? 9.133 1.206 -4.195 1 95.12 196 ALA A CA 1
ATOM 1543 C C . ALA A 1 196 ? 10.633 1.479 -4.258 1 95.12 196 ALA A C 1
ATOM 1545 O O . ALA A 1 196 ? 11.219 1.488 -5.34 1 95.12 196 ALA A O 1
ATOM 1546 N N . ALA A 1 197 ? 11.234 1.712 -3.115 1 94.75 197 ALA A N 1
ATOM 1547 C CA . ALA A 1 197 ? 12.656 2.057 -3.051 1 94.75 197 ALA A CA 1
ATOM 1548 C C . ALA A 1 197 ? 13.445 0.982 -2.314 1 94.75 197 ALA A C 1
ATOM 1550 O O . ALA A 1 197 ? 13.086 0.589 -1.201 1 94.75 197 ALA A O 1
ATOM 1551 N N . PRO A 1 198 ? 14.578 0.525 -2.908 1 96.5 198 PRO A N 1
ATOM 1552 C CA . PRO A 1 198 ? 15.375 -0.501 -2.232 1 96.5 198 PRO A CA 1
ATOM 1553 C C . PRO A 1 198 ? 15.859 -0.06 -0.853 1 96.5 198 PRO A C 1
ATOM 1555 O O . PRO A 1 198 ? 15.938 1.141 -0.577 1 96.5 198 PRO A O 1
ATOM 1558 N N . LEU A 1 199 ? 16.125 -1.069 0.029 1 96.06 199 LEU A N 1
ATOM 1559 C CA . LEU A 1 199 ? 16.641 -0.886 1.38 1 96.06 199 LEU A CA 1
ATOM 1560 C C . LEU A 1 199 ? 15.539 -0.425 2.326 1 96.06 199 LEU A C 1
ATOM 1562 O O . LEU A 1 199 ? 15.812 0.02 3.443 1 96.06 199 LEU A O 1
ATOM 1566 N N . SER A 1 200 ? 14.273 -0.523 1.882 1 97.56 200 SER A N 1
ATOM 1567 C CA . SER A 1 200 ? 13.18 -0.029 2.717 1 97.56 200 SER A CA 1
ATOM 1568 C C . SER A 1 200 ? 11.914 -0.854 2.516 1 97.56 200 SER A C 1
ATOM 1570 O O . SER A 1 200 ? 10.812 -0.305 2.463 1 97.56 200 SER A O 1
ATOM 1572 N N . THR A 1 201 ? 11.977 -2.145 2.373 1 98.44 201 THR A N 1
ATOM 1573 C CA . THR A 1 201 ? 10.852 -3.014 2.057 1 98.44 201 THR A CA 1
ATOM 1574 C C . THR A 1 201 ? 9.742 -2.857 3.09 1 98.44 201 THR A C 1
ATOM 1576 O O . THR A 1 201 ? 8.57 -2.697 2.732 1 98.44 201 THR A O 1
ATOM 1579 N N . GLY A 1 202 ? 10.156 -2.939 4.391 1 98.56 202 GLY A N 1
ATOM 1580 C CA . GLY A 1 202 ? 9.156 -2.803 5.445 1 98.56 202 GLY A CA 1
ATOM 1581 C C . GLY A 1 202 ? 8.562 -1.412 5.523 1 98.56 202 GLY A C 1
ATOM 1582 O O . GLY A 1 202 ? 7.355 -1.262 5.75 1 98.56 202 GLY A O 1
ATOM 1583 N N . TYR A 1 203 ? 9.398 -0.386 5.41 1 98.44 203 TYR A N 1
ATOM 1584 C CA . TYR A 1 203 ? 8.93 0.995 5.418 1 98.44 203 TYR A CA 1
ATOM 1585 C C . TYR A 1 203 ? 7.98 1.255 4.25 1 98.44 203 TYR A C 1
ATOM 1587 O O . TYR A 1 203 ? 6.906 1.835 4.434 1 98.44 203 TYR A O 1
ATOM 1595 N N . CYS A 1 204 ? 8.336 0.792 3.025 1 98.69 204 CYS A N 1
ATOM 1596 C CA . CYS A 1 204 ? 7.469 0.914 1.856 1 98.69 204 CYS A CA 1
ATOM 1597 C C . CYS A 1 204 ? 6.125 0.237 2.1 1 98.69 204 CYS A C 1
ATOM 1599 O O . CYS A 1 204 ? 5.074 0.808 1.803 1 98.69 204 CYS A O 1
ATOM 1601 N N . ALA A 1 205 ? 6.16 -0.931 2.643 1 98.88 205 ALA A N 1
ATOM 1602 C CA . ALA A 1 205 ? 4.93 -1.655 2.941 1 98.88 205 ALA A CA 1
ATOM 1603 C C . ALA A 1 205 ? 4.031 -0.849 3.877 1 98.88 205 ALA A C 1
ATOM 1605 O O . ALA A 1 205 ? 2.832 -0.7 3.621 1 98.88 205 ALA A O 1
ATOM 1606 N N . SER A 1 206 ? 4.586 -0.312 4.93 1 98.81 206 SER A N 1
ATOM 1607 C CA . SER A 1 206 ? 3.809 0.413 5.93 1 98.81 206 SER A CA 1
ATOM 1608 C C . SER A 1 206 ? 3.191 1.677 5.34 1 98.81 206 SER A C 1
ATOM 1610 O O . SER A 1 206 ? 2.041 2.01 5.637 1 98.81 206 SER A O 1
ATOM 1612 N N . LYS A 1 207 ? 3.945 2.371 4.504 1 98.88 207 LYS A N 1
ATOM 1613 C CA . LYS A 1 207 ? 3.451 3.617 3.924 1 98.88 207 LYS A CA 1
ATOM 1614 C C . LYS A 1 207 ? 2.443 3.344 2.811 1 98.88 207 LYS A C 1
ATOM 1616 O O . LYS A 1 207 ? 1.501 4.113 2.617 1 98.88 207 LYS A O 1
ATOM 1621 N N . HIS A 1 208 ? 2.623 2.256 2.098 1 98.81 208 HIS A N 1
ATOM 1622 C CA . HIS A 1 208 ? 1.579 1.821 1.178 1 98.81 208 HIS A CA 1
ATOM 1623 C C . HIS A 1 208 ? 0.299 1.464 1.925 1 98.81 208 HIS A C 1
ATOM 1625 O O . HIS A 1 208 ? -0.801 1.785 1.47 1 98.81 208 HIS A O 1
ATOM 1631 N N . ALA A 1 209 ? 0.45 0.783 3.01 1 98.88 209 ALA A N 1
ATOM 1632 C CA . ALA A 1 209 ? -0.713 0.432 3.82 1 98.88 209 ALA A CA 1
ATOM 1633 C C . ALA A 1 209 ? -1.491 1.678 4.234 1 98.88 209 ALA A C 1
ATOM 1635 O O . ALA A 1 209 ? -2.719 1.714 4.129 1 98.88 209 ALA A O 1
ATOM 1636 N N . LEU A 1 210 ? -0.77 2.699 4.645 1 98.81 210 LEU A N 1
ATOM 1637 C CA . LEU A 1 210 ? -1.391 3.957 5.047 1 98.81 210 LEU A CA 1
ATOM 1638 C C . LEU A 1 210 ? -2.158 4.578 3.885 1 98.81 210 LEU A C 1
ATOM 1640 O O . LEU A 1 210 ? -3.303 5.008 4.047 1 98.81 210 LEU A O 1
ATOM 1644 N N . ARG A 1 211 ? -1.497 4.629 2.785 1 98.69 211 ARG A N 1
ATOM 1645 C CA . ARG A 1 211 ? -2.121 5.223 1.607 1 98.69 211 ARG A CA 1
ATOM 1646 C C . ARG A 1 211 ? -3.4 4.484 1.232 1 98.69 211 ARG A C 1
ATOM 1648 O O . ARG A 1 211 ? -4.426 5.113 0.958 1 98.69 211 ARG A O 1
ATOM 1655 N N . GLY A 1 212 ? -3.336 3.164 1.2 1 98.56 212 GLY A N 1
ATOM 1656 C CA . GLY A 1 212 ? -4.516 2.369 0.897 1 98.56 212 GLY A CA 1
ATOM 1657 C C . GLY A 1 212 ? -5.648 2.58 1.886 1 98.56 212 GLY A C 1
ATOM 1658 O O . GLY A 1 212 ? -6.805 2.725 1.489 1 98.56 212 GLY A O 1
ATOM 1659 N N . PHE A 1 213 ? -5.336 2.625 3.199 1 98.88 213 PHE A N 1
ATOM 1660 C CA . PHE A 1 213 ? -6.324 2.807 4.258 1 98.88 213 PHE A CA 1
ATOM 1661 C C . PHE A 1 213 ? -7.039 4.145 4.109 1 98.88 213 PHE A C 1
ATOM 1663 O O . PHE A 1 213 ? -8.266 4.199 4.055 1 98.88 213 PHE A O 1
ATOM 1670 N N . PHE A 1 214 ? -6.273 5.188 3.938 1 98.81 214 PHE A N 1
ATOM 1671 C CA . PHE A 1 214 ? -6.863 6.52 4.012 1 98.81 214 PHE A CA 1
ATOM 1672 C C . PHE A 1 214 ? -7.57 6.871 2.707 1 98.81 214 PHE A C 1
ATOM 1674 O O . PHE A 1 214 ? -8.57 7.59 2.713 1 98.81 214 PHE A O 1
ATOM 1681 N N . ASN A 1 215 ? -7.086 6.359 1.587 1 98.38 215 ASN A N 1
ATOM 1682 C CA . ASN A 1 215 ? -7.855 6.508 0.357 1 98.38 215 ASN A CA 1
ATOM 1683 C C . ASN A 1 215 ? -9.219 5.84 0.468 1 98.38 215 ASN A C 1
ATOM 1685 O O . ASN A 1 215 ? -10.219 6.367 -0.029 1 98.38 215 ASN A O 1
ATOM 1689 N N . THR A 1 216 ? -9.234 4.672 1.075 1 98.38 216 THR A N 1
ATOM 1690 C CA . THR A 1 216 ? -10.5 3.971 1.257 1 98.38 216 THR A CA 1
ATOM 1691 C C . THR A 1 216 ? -11.398 4.719 2.24 1 98.38 216 THR A C 1
ATOM 1693 O O . THR A 1 216 ? -12.594 4.879 1.999 1 98.38 216 THR A O 1
ATOM 1696 N N . LEU A 1 217 ? -10.797 5.172 3.328 1 98.62 217 LEU A N 1
ATOM 1697 C CA . LEU A 1 217 ? -11.539 5.945 4.316 1 98.62 217 LEU A CA 1
ATOM 1698 C C . LEU A 1 217 ? -12.188 7.168 3.676 1 98.62 217 LEU A C 1
ATOM 1700 O O . LEU A 1 217 ? -13.328 7.516 4.004 1 98.62 217 LEU A O 1
ATOM 1704 N N . ARG A 1 218 ? -11.477 7.84 2.777 1 97.81 218 ARG A N 1
ATOM 1705 C CA . ARG A 1 218 ? -12 9.016 2.086 1 97.81 218 ARG A CA 1
ATOM 1706 C C . ARG A 1 218 ? -13.305 8.695 1.372 1 97.81 218 ARG A C 1
ATOM 1708 O O . ARG A 1 218 ? -14.266 9.461 1.449 1 97.81 218 ARG A O 1
ATOM 1715 N N . SER A 1 219 ? -13.32 7.543 0.71 1 96.75 219 SER A N 1
ATOM 1716 C CA . SER A 1 219 ? -14.523 7.168 -0.018 1 96.75 219 SER A CA 1
ATOM 1717 C C . SER A 1 219 ? -15.68 6.875 0.936 1 96.75 219 SER A C 1
ATOM 1719 O O . SER A 1 219 ? -16.844 7.16 0.625 1 96.75 219 SER A O 1
ATOM 1721 N N . GLU A 1 220 ? -15.383 6.34 2.066 1 97.44 220 GLU A N 1
ATOM 1722 C CA . GLU A 1 220 ? -16.422 5.996 3.035 1 97.44 220 GLU A CA 1
ATOM 1723 C C . GLU A 1 220 ? -17.016 7.246 3.678 1 97.44 220 GLU A C 1
ATOM 1725 O O . GLU A 1 220 ? -18.125 7.211 4.219 1 97.44 220 GLU A O 1
ATOM 1730 N N . LEU A 1 221 ? -16.25 8.336 3.645 1 97.06 221 LEU A N 1
ATOM 1731 C CA . LEU A 1 221 ? -16.688 9.578 4.258 1 97.06 221 LEU A CA 1
ATOM 1732 C C . LEU A 1 221 ? -17.188 10.562 3.201 1 97.06 221 LEU A C 1
ATOM 1734 O O . LEU A 1 221 ? -17.344 11.758 3.48 1 97.06 221 LEU A O 1
ATOM 1738 N N . ALA A 1 222 ? -17.453 10.078 2.037 1 92.94 222 ALA A N 1
ATOM 1739 C CA . ALA A 1 222 ? -17.875 10.938 0.931 1 92.94 222 ALA A CA 1
ATOM 1740 C C . ALA A 1 222 ? -19.172 11.664 1.262 1 92.94 222 ALA A C 1
ATOM 1742 O O . ALA A 1 222 ? -19.438 12.75 0.748 1 92.94 222 ALA A O 1
ATOM 1743 N N . THR A 1 223 ? -19.969 11.156 2.158 1 92.62 223 THR A N 1
ATOM 1744 C CA . THR A 1 223 ? -21.234 11.758 2.531 1 92.62 223 THR A CA 1
ATOM 1745 C C . THR A 1 223 ? -21.031 12.891 3.529 1 92.62 223 THR A C 1
ATOM 1747 O O . THR A 1 223 ? -21.984 13.602 3.869 1 92.62 223 THR A O 1
ATOM 1750 N N . TYR A 1 224 ? -19.828 13.062 4.043 1 95.31 224 TYR A N 1
ATOM 1751 C CA . TYR A 1 224 ? -19.453 14.164 4.918 1 95.31 224 TYR A CA 1
ATOM 1752 C C . TYR A 1 224 ? -18.5 15.117 4.215 1 95.31 224 TYR A C 1
ATOM 1754 O O . TYR A 1 224 ? -17.297 15.109 4.484 1 95.31 224 TYR A O 1
ATOM 1762 N N . PRO A 1 225 ? -19 15.984 3.424 1 93.56 225 PRO A N 1
ATOM 1763 C CA . PRO A 1 225 ? -18.141 16.828 2.604 1 93.56 225 PRO A CA 1
ATOM 1764 C C . PRO A 1 225 ? -17.266 17.766 3.441 1 93.56 225 PRO A C 1
ATOM 1766 O O . PRO A 1 225 ? -16.281 18.312 2.939 1 93.56 225 PRO A O 1
ATOM 1769 N N . GLY A 1 226 ? -17.609 17.984 4.719 1 97.62 226 GLY A N 1
ATOM 1770 C CA . GLY A 1 226 ? -16.828 18.844 5.586 1 97.62 226 GLY A CA 1
ATOM 1771 C C . GLY A 1 226 ? -15.609 18.141 6.172 1 97.62 226 GLY A C 1
ATOM 1772 O O . GLY A 1 226 ? -14.781 18.766 6.84 1 97.62 226 GLY A O 1
ATOM 1773 N N . ILE A 1 227 ? -15.469 16.859 5.961 1 98.38 227 ILE A N 1
ATOM 1774 C CA . ILE A 1 227 ? -14.336 16.094 6.473 1 98.38 227 ILE A CA 1
ATOM 1775 C C . ILE A 1 227 ? -13.359 15.805 5.34 1 98.38 227 ILE A C 1
ATOM 1777 O O . ILE A 1 227 ? -13.75 15.25 4.309 1 98.38 227 ILE A O 1
ATOM 1781 N N . THR A 1 228 ? -12.133 16.25 5.504 1 98.38 228 THR A N 1
ATOM 1782 C CA . THR A 1 228 ? -11.094 16.047 4.5 1 98.38 228 THR A CA 1
ATOM 1783 C C . THR A 1 228 ? -10.094 14.992 4.953 1 98.38 228 THR A C 1
ATOM 1785 O O . THR A 1 228 ? -9.633 15.023 6.098 1 98.38 228 THR A O 1
ATOM 1788 N N . ILE A 1 229 ? -9.844 14.039 4.109 1 98.62 229 ILE A N 1
ATOM 1789 C CA . ILE A 1 229 ? -8.766 13.07 4.285 1 98.62 229 ILE A CA 1
ATOM 1790 C C . ILE A 1 229 ? -7.645 13.359 3.291 1 98.62 229 ILE A C 1
ATOM 1792 O O . ILE A 1 229 ? -7.828 13.227 2.08 1 98.62 229 ILE A O 1
ATOM 1796 N N . SER A 1 230 ? -6.457 13.742 3.816 1 98.62 230 SER A N 1
ATOM 1797 C CA . SER A 1 230 ? -5.367 14.188 2.957 1 98.62 230 SER A CA 1
ATOM 1798 C C . SER A 1 230 ? -4.105 13.359 3.184 1 98.62 230 SER A C 1
ATOM 1800 O O . SER A 1 230 ? -3.73 13.094 4.324 1 98.62 230 SER A O 1
ATOM 1802 N N . ASN A 1 231 ? -3.502 12.891 2.1 1 98.62 231 ASN A N 1
ATOM 1803 C CA . ASN A 1 231 ? -2.191 12.25 2.119 1 98.62 231 ASN A CA 1
ATOM 1804 C C . ASN A 1 231 ? -1.096 13.203 1.646 1 98.62 231 ASN A C 1
ATOM 1806 O O . ASN A 1 231 ? -1.154 13.719 0.528 1 98.62 231 ASN A O 1
ATOM 1810 N N . ILE A 1 232 ? -0.149 13.492 2.498 1 98.88 232 ILE A N 1
ATOM 1811 C CA . ILE A 1 232 ? 1.051 14.234 2.131 1 98.88 232 ILE A CA 1
ATOM 1812 C C . ILE A 1 232 ? 2.193 13.266 1.842 1 98.88 232 ILE A C 1
ATOM 1814 O O . ILE A 1 232 ? 2.555 12.453 2.695 1 98.88 232 ILE A O 1
ATOM 1818 N N . CYS A 1 233 ? 2.768 13.336 0.695 1 98.81 233 CYS A N 1
ATOM 1819 C CA . CYS A 1 233 ? 3.82 12.414 0.301 1 98.81 233 CYS A CA 1
ATOM 1820 C C . CYS A 1 233 ? 5.125 13.156 0.028 1 98.81 233 CYS A C 1
ATOM 1822 O O . CYS A 1 233 ? 5.453 13.438 -1.126 1 98.81 233 CYS A O 1
ATOM 1824 N N . PRO A 1 234 ? 5.898 13.352 1.062 1 98.5 234 PRO A N 1
ATOM 1825 C CA . PRO A 1 234 ? 7.191 14.008 0.878 1 98.5 234 PRO A CA 1
ATOM 1826 C C . PRO A 1 234 ? 8.258 13.07 0.326 1 98.5 234 PRO A C 1
ATOM 1828 O O . PRO A 1 234 ? 8.227 11.867 0.59 1 98.5 234 PRO A O 1
ATOM 1831 N N . GLY A 1 235 ? 9.156 13.641 -0.472 1 97.62 235 GLY A N 1
ATOM 1832 C CA . GLY A 1 235 ? 10.422 12.992 -0.783 1 97.62 235 GLY A CA 1
ATOM 1833 C C . GLY A 1 235 ? 11.484 13.227 0.271 1 97.62 235 GLY A C 1
ATOM 1834 O O . GLY A 1 235 ? 11.172 13.328 1.46 1 97.62 235 GLY A O 1
ATOM 1835 N N . PRO A 1 236 ? 12.734 13.219 -0.088 1 95.38 236 PRO A N 1
ATOM 1836 C CA . PRO A 1 236 ? 13.797 13.469 0.886 1 95.38 236 PRO A CA 1
ATOM 1837 C C . PRO A 1 236 ? 13.727 14.867 1.492 1 95.38 236 PRO A C 1
ATOM 1839 O O . PRO A 1 236 ? 13.797 15.867 0.767 1 95.38 236 PRO A O 1
ATOM 1842 N N . VAL A 1 237 ? 13.531 14.914 2.762 1 95.69 237 VAL A N 1
ATOM 1843 C CA . VAL A 1 237 ? 13.477 16.156 3.531 1 95.69 237 VAL A CA 1
ATOM 1844 C C . VAL A 1 237 ? 14.523 16.109 4.645 1 95.69 237 VAL A C 1
ATOM 1846 O O . VAL A 1 237 ? 14.766 15.062 5.242 1 95.69 237 VAL A O 1
ATOM 1849 N N . GLN A 1 238 ? 15.125 17.188 4.922 1 91.75 238 GLN A N 1
ATOM 1850 C CA . GLN A 1 238 ? 16.109 17.25 6.004 1 91.75 238 GLN A CA 1
ATOM 1851 C C . GLN A 1 238 ? 15.453 16.984 7.355 1 91.75 238 GLN A C 1
ATOM 1853 O O . GLN A 1 238 ? 14.531 17.688 7.758 1 91.75 238 GLN A O 1
ATOM 1858 N N . SER A 1 239 ? 15.812 15.922 7.949 1 87.75 239 SER A N 1
ATOM 1859 C CA . SER A 1 239 ? 15.266 15.516 9.242 1 87.75 239 SER A CA 1
ATOM 1860 C C . SER A 1 239 ? 16.094 14.398 9.867 1 87.75 239 SER A C 1
ATOM 1862 O O . SER A 1 239 ? 17.094 13.953 9.281 1 87.75 239 SER A O 1
ATOM 1864 N N . ASN A 1 240 ? 15.781 14.023 11.023 1 80.94 240 ASN A N 1
ATOM 1865 C CA . ASN A 1 240 ? 16.5 12.945 11.695 1 80.94 240 ASN A CA 1
ATOM 1866 C C . ASN A 1 240 ? 15.867 11.586 11.391 1 80.94 240 ASN A C 1
ATOM 1868 O O . ASN A 1 240 ? 16.141 10.602 12.078 1 80.94 240 ASN A O 1
ATOM 1872 N N . ILE A 1 241 ? 15.086 11.508 10.414 1 79.81 241 ILE A N 1
ATOM 1873 C CA . ILE A 1 241 ? 14.336 10.289 10.133 1 79.81 241 ILE A CA 1
ATOM 1874 C C . ILE A 1 241 ? 15.305 9.148 9.805 1 79.81 241 ILE A C 1
ATOM 1876 O O . ILE A 1 241 ? 15.102 8.016 10.234 1 79.81 241 ILE A O 1
ATOM 1880 N N . VAL A 1 242 ? 16.297 9.461 9.109 1 76.38 242 VAL A N 1
ATOM 1881 C CA . VAL A 1 242 ? 17.266 8.438 8.719 1 76.38 242 VAL A CA 1
ATOM 1882 C C . VAL A 1 242 ? 18.094 8.016 9.93 1 76.38 242 VAL A C 1
ATOM 1884 O O . VAL A 1 242 ? 18.422 6.84 10.086 1 76.38 242 VAL A O 1
ATOM 1887 N N . LYS A 1 243 ? 18.375 8.992 10.758 1 79.56 243 LYS A N 1
ATOM 1888 C CA . LYS A 1 243 ? 19.141 8.711 11.969 1 79.56 243 LYS A CA 1
ATOM 1889 C C . LYS A 1 243 ? 18.422 7.703 12.859 1 79.56 243 LYS A C 1
ATOM 1891 O O . LYS A 1 243 ? 19.062 6.879 13.516 1 79.56 243 LYS A O 1
ATOM 1896 N N . ASN A 1 244 ? 17.094 7.715 12.828 1 84.56 244 ASN A N 1
ATOM 1897 C CA . ASN A 1 244 ? 16.281 6.867 13.695 1 84.56 244 ASN A CA 1
ATOM 1898 C C . ASN A 1 244 ? 15.703 5.676 12.93 1 84.56 244 ASN A C 1
ATOM 1900 O O . ASN A 1 244 ? 14.836 4.965 13.445 1 84.56 244 ASN A O 1
ATOM 1904 N N . ALA A 1 245 ? 16.203 5.457 11.75 1 89.88 245 ALA A N 1
ATOM 1905 C CA . ALA A 1 245 ? 15.688 4.371 10.922 1 89.88 245 ALA A CA 1
ATOM 1906 C C . ALA A 1 245 ? 16 3.012 11.539 1 89.88 245 ALA A C 1
ATOM 1908 O O . ALA A 1 245 ? 17.094 2.807 12.078 1 89.88 245 ALA A O 1
ATOM 1909 N N . LEU A 1 246 ? 15.016 2.16 11.398 1 91 246 LEU A N 1
ATOM 1910 C CA . LEU A 1 246 ? 15.305 0.78 11.773 1 91 246 LEU A CA 1
ATOM 1911 C C . LEU A 1 246 ? 16.219 0.114 10.75 1 91 246 LEU A C 1
ATOM 1913 O O . LEU A 1 246 ? 16.109 0.394 9.547 1 91 246 LEU A O 1
ATOM 1917 N N . THR A 1 247 ? 17.016 -0.74 11.25 1 94 247 THR A N 1
ATOM 1918 C CA . THR A 1 247 ? 17.922 -1.452 10.352 1 94 247 THR A CA 1
ATOM 1919 C C . THR A 1 247 ? 17.578 -2.939 10.312 1 94 247 THR A C 1
ATOM 1921 O O . THR A 1 247 ? 16.422 -3.312 10.125 1 94 247 THR A O 1
ATOM 1924 N N . GLU A 1 248 ? 18.531 -3.748 10.422 1 91.06 248 GLU A N 1
ATOM 1925 C CA . GLU A 1 248 ? 18.281 -5.18 10.289 1 91.06 248 GLU A CA 1
ATOM 1926 C C . GLU A 1 248 ? 17.578 -5.742 11.523 1 91.06 248 GLU A C 1
ATOM 1928 O O . GLU A 1 248 ? 16.906 -6.77 11.445 1 91.06 248 GLU A O 1
ATOM 1933 N N . GLU A 1 249 ? 17.75 -5.027 12.602 1 91.06 249 GLU A N 1
ATOM 1934 C CA . GLU A 1 249 ? 17.109 -5.383 13.859 1 91.06 249 GLU A CA 1
ATOM 1935 C C . GLU A 1 249 ? 16.469 -4.164 14.523 1 91.06 249 GLU A C 1
ATOM 1937 O O . GLU A 1 249 ? 16.906 -3.033 14.305 1 91.06 249 GLU A O 1
ATOM 1942 N N . VAL A 1 250 ? 15.523 -4.355 15.367 1 86.62 250 VAL A N 1
ATOM 1943 C CA . VAL A 1 250 ? 14.773 -3.275 16 1 86.62 250 VAL A CA 1
ATOM 1944 C C . VAL A 1 250 ? 15.68 -2.486 16.938 1 86.62 250 VAL A C 1
ATOM 1946 O O . VAL A 1 250 ? 15.516 -1.277 17.109 1 86.62 250 VAL A O 1
ATOM 1949 N N . THR A 1 251 ? 16.672 -3.053 17.453 1 82.69 251 THR A N 1
ATOM 1950 C CA . THR A 1 251 ? 17.5 -2.447 18.484 1 82.69 251 THR A CA 1
ATOM 1951 C C . THR A 1 251 ? 18.703 -1.737 17.875 1 82.69 251 THR A C 1
ATOM 1953 O O . THR A 1 251 ? 19.531 -1.183 18.594 1 82.69 251 THR A O 1
ATOM 1956 N N . LYS A 1 252 ? 18.875 -1.718 16.547 1 77 252 LYS A N 1
ATOM 1957 C CA . LYS A 1 252 ? 20.062 -1.146 15.906 1 77 252 LYS A CA 1
ATOM 1958 C C . LYS A 1 252 ? 19.688 0.058 15.047 1 77 252 LYS A C 1
ATOM 1960 O O . LYS A 1 252 ? 19.375 -0.09 13.859 1 77 252 LYS A O 1
ATOM 1965 N N . PRO A 1 253 ? 19.75 1.233 15.68 1 71.19 253 PRO A N 1
ATOM 1966 C CA . PRO A 1 253 ? 19.516 2.389 14.812 1 71.19 253 PRO A CA 1
ATOM 1967 C C . PRO A 1 253 ? 20.719 2.701 13.914 1 71.19 253 PRO A C 1
ATOM 1969 O O . PRO A 1 253 ? 21.828 2.256 14.188 1 71.19 253 PRO A O 1
ATOM 1972 N N . THR A 1 254 ? 20.5 3.193 12.672 1 70.88 254 THR A N 1
ATOM 1973 C CA . THR A 1 254 ? 21.562 3.475 11.711 1 70.88 254 THR A CA 1
ATOM 1974 C C . THR A 1 254 ? 22.609 4.402 12.328 1 70.88 254 THR A C 1
ATOM 1976 O O . THR A 1 254 ? 23.812 4.16 12.195 1 70.88 254 THR A O 1
ATOM 1979 N N . GLY A 1 255 ? 22.156 5.348 13.094 1 64.94 255 GLY A N 1
ATOM 1980 C CA . GLY A 1 255 ? 23.047 6.352 13.672 1 64.94 255 GLY A CA 1
ATOM 1981 C C . GLY A 1 255 ? 23.719 7.215 12.633 1 64.94 255 GLY A C 1
ATOM 1982 O O . GLY A 1 255 ? 24.672 7.938 12.938 1 64.94 255 GLY A O 1
ATOM 1983 N N . SER A 1 256 ? 23.359 7.133 11.367 1 65.06 256 SER A N 1
ATOM 1984 C CA . SER A 1 256 ? 24.078 7.777 10.273 1 65.06 256 SER A CA 1
ATOM 1985 C C . SER A 1 256 ? 23.812 9.273 10.234 1 65.06 256 SER A C 1
ATOM 1987 O O . SER A 1 256 ? 22.688 9.719 10.469 1 65.06 256 SER A O 1
ATOM 1989 N N . THR A 1 257 ? 24.906 10.023 10.289 1 65.38 257 THR A N 1
ATOM 1990 C CA . THR A 1 257 ? 24.859 11.469 10.078 1 65.38 257 THR A CA 1
ATOM 1991 C C . THR A 1 257 ? 25.297 11.82 8.656 1 65.38 257 THR A C 1
ATOM 1993 O O . THR A 1 257 ? 26.453 12.156 8.422 1 65.38 257 THR A O 1
ATOM 1996 N N . ALA A 1 258 ? 24.453 11.352 7.762 1 65.12 258 ALA A N 1
ATOM 1997 C CA . ALA A 1 258 ? 24.812 11.531 6.355 1 65.12 258 ALA A CA 1
ATOM 1998 C C . ALA A 1 258 ? 24.531 12.953 5.898 1 65.12 258 ALA A C 1
ATOM 2000 O O . ALA A 1 258 ? 23.734 13.664 6.516 1 65.12 258 ALA A O 1
ATOM 2001 N N . ASP A 1 259 ? 25.266 13.422 4.891 1 76.38 259 ASP A N 1
ATOM 2002 C CA . ASP A 1 259 ? 25.047 14.711 4.234 1 76.38 259 ASP A CA 1
ATOM 2003 C C . ASP A 1 259 ? 23.609 14.828 3.736 1 76.38 259 ASP A C 1
ATOM 2005 O O . ASP A 1 259 ? 23.094 13.914 3.082 1 76.38 259 ASP A O 1
ATOM 2009 N N . GLN A 1 260 ? 22.938 15.906 4.23 1 83.19 260 GLN A N 1
ATOM 2010 C CA . GLN A 1 260 ? 21.531 16.078 3.885 1 83.19 260 GLN A CA 1
ATOM 2011 C C . GLN A 1 260 ? 21.328 17.266 2.945 1 83.19 260 GLN A C 1
ATOM 2013 O O . GLN A 1 260 ? 20.203 17.703 2.715 1 83.19 260 GLN A O 1
ATOM 2018 N N . SER A 1 261 ? 22.359 17.75 2.328 1 80.06 261 SER A N 1
ATOM 2019 C CA . SER A 1 261 ? 22.281 18.969 1.529 1 80.06 261 SER A CA 1
ATOM 2020 C C . SER A 1 261 ? 21.453 18.75 0.274 1 80.06 261 SER A C 1
ATOM 2022 O O . SER A 1 261 ? 20.891 19.703 -0.269 1 80.06 261 SER A O 1
ATOM 2024 N N . TYR A 1 262 ? 21.297 17.594 -0.167 1 82.94 262 TYR A N 1
ATOM 2025 C CA . TYR A 1 262 ? 20.547 17.312 -1.388 1 82.94 262 TYR A CA 1
ATOM 2026 C C . TYR A 1 262 ? 19.047 17.203 -1.098 1 82.94 262 TYR A C 1
ATOM 2028 O O . TYR A 1 262 ? 18.234 17.188 -2.02 1 82.94 262 TYR A O 1
ATOM 2036 N N . LYS A 1 263 ? 18.797 17.203 0.154 1 92.69 263 LYS A N 1
ATOM 2037 C CA . LYS A 1 263 ? 17.391 17.062 0.554 1 92.69 263 LYS A CA 1
ATOM 2038 C C . LYS A 1 263 ? 16.703 18.406 0.654 1 92.69 263 LYS A C 1
ATOM 2040 O O . LYS A 1 263 ? 17.344 19.422 0.903 1 92.69 263 LYS A O 1
ATOM 2045 N N . MET A 1 264 ? 15.414 18.422 0.481 1 96.69 264 MET A N 1
ATOM 2046 C CA . MET A 1 264 ? 14.602 19.625 0.618 1 96.69 264 MET A CA 1
ATOM 2047 C C . MET A 1 264 ? 14.641 20.156 2.049 1 96.69 264 MET A C 1
ATOM 2049 O O . MET A 1 264 ? 14.594 19.375 3.002 1 96.69 264 MET A O 1
ATOM 2053 N N . ALA A 1 265 ? 14.75 21.5 2.168 1 97.12 265 ALA A N 1
ATOM 2054 C CA . ALA A 1 265 ? 14.648 22.125 3.49 1 97.12 265 ALA A CA 1
ATOM 2055 C C . ALA A 1 265 ? 13.312 21.797 4.148 1 97.12 265 ALA A C 1
ATOM 2057 O O . ALA A 1 265 ? 12.266 21.859 3.496 1 97.12 265 ALA A O 1
ATOM 2058 N N . THR A 1 266 ? 13.375 21.484 5.43 1 97.56 266 THR A N 1
ATOM 2059 C CA . THR A 1 266 ? 12.172 21.109 6.168 1 97.56 266 THR A CA 1
ATOM 2060 C C . THR A 1 266 ? 11.156 22.25 6.152 1 97.56 266 THR A C 1
ATOM 2062 O O . THR A 1 266 ? 9.945 22.016 6.078 1 97.56 266 THR A O 1
ATOM 2065 N N . SER A 1 267 ? 11.641 23.484 6.203 1 98 267 SER A N 1
ATOM 2066 C CA . SER A 1 267 ? 10.773 24.672 6.215 1 98 267 SER A CA 1
ATOM 2067 C C . SER A 1 267 ? 9.945 24.75 4.941 1 98 267 SER A C 1
ATOM 2069 O O . SER A 1 267 ? 8.758 25.078 4.992 1 98 267 SER A O 1
ATOM 2071 N N . ARG A 1 268 ? 10.531 24.453 3.826 1 98.56 268 ARG A N 1
ATOM 2072 C CA . ARG A 1 268 ? 9.82 24.484 2.551 1 98.56 268 ARG A CA 1
ATOM 2073 C C . ARG A 1 268 ? 8.781 23.375 2.475 1 98.56 268 ARG A C 1
ATOM 2075 O O . ARG A 1 268 ? 7.645 23.609 2.053 1 98.56 268 ARG A O 1
ATOM 2082 N N . CYS A 1 269 ? 9.141 22.203 2.869 1 98.62 269 CYS A N 1
ATOM 2083 C CA . CYS A 1 269 ? 8.219 21.078 2.873 1 98.62 269 CYS A CA 1
ATOM 2084 C C . CYS A 1 269 ? 6.969 21.391 3.691 1 98.62 269 CYS A C 1
ATOM 2086 O O . CYS A 1 269 ? 5.848 21.188 3.225 1 98.62 269 CYS A O 1
ATOM 2088 N N . VAL A 1 270 ? 7.184 21.984 4.863 1 98.75 270 VAL A N 1
ATOM 2089 C CA . VAL A 1 270 ? 6.086 22.25 5.785 1 98.75 270 VAL A CA 1
ATOM 2090 C C . VAL A 1 270 ? 5.215 23.375 5.242 1 98.75 270 VAL A C 1
ATOM 2092 O O . VAL A 1 270 ? 3.99 23.344 5.379 1 98.75 270 VAL A O 1
ATOM 2095 N N . ARG A 1 271 ? 5.836 24.375 4.656 1 98.75 271 ARG A N 1
ATOM 2096 C CA . ARG A 1 271 ? 5.051 25.438 4.031 1 98.75 271 ARG A CA 1
ATOM 2097 C C . ARG A 1 271 ? 4.074 24.859 3.01 1 98.75 271 ARG A C 1
ATOM 2099 O O . ARG A 1 271 ? 2.902 25.234 2.98 1 98.75 271 ARG A O 1
ATOM 2106 N N . LEU A 1 272 ? 4.551 23.953 2.188 1 98.88 272 LEU A N 1
ATOM 2107 C CA . LEU A 1 272 ? 3.713 23.328 1.169 1 98.88 272 LEU A CA 1
ATOM 2108 C C . LEU A 1 272 ? 2.648 22.453 1.81 1 98.88 272 LEU A C 1
ATOM 2110 O O . LEU A 1 272 ? 1.524 22.359 1.312 1 98.88 272 LEU A O 1
ATOM 2114 N N . MET A 1 273 ? 2.99 21.797 2.926 1 98.88 273 MET A N 1
ATOM 2115 C CA . MET A 1 273 ? 2.012 21.031 3.682 1 98.88 273 MET A CA 1
ATOM 2116 C C . MET A 1 273 ? 0.869 21.922 4.164 1 98.88 273 MET A C 1
ATOM 2118 O O . MET A 1 273 ? -0.3 21.547 4.062 1 98.88 273 MET A O 1
ATOM 2122 N N . LEU A 1 274 ? 1.195 23.094 4.672 1 98.88 274 LEU A N 1
ATOM 2123 C CA . LEU A 1 274 ? 0.184 24.031 5.152 1 98.88 274 LEU A CA 1
ATOM 2124 C C . LEU A 1 274 ? -0.721 24.484 4.016 1 98.88 274 LEU A C 1
ATOM 2126 O O . LEU A 1 274 ? -1.931 24.641 4.199 1 98.88 274 LEU A O 1
ATOM 2130 N N . VAL A 1 275 ? -0.133 24.703 2.846 1 98.88 275 VAL A N 1
ATOM 2131 C CA . VAL A 1 275 ? -0.921 25.062 1.673 1 98.88 275 VAL A CA 1
ATOM 2132 C C . VAL A 1 275 ? -1.899 23.938 1.338 1 98.88 275 VAL A C 1
ATOM 2134 O O . VAL A 1 275 ? -3.072 24.188 1.056 1 98.88 275 VAL A O 1
ATOM 2137 N N . ALA A 1 276 ? -1.435 22.703 1.367 1 98.88 276 ALA A N 1
ATOM 2138 C CA . ALA A 1 276 ? -2.299 21.562 1.103 1 98.88 276 ALA A CA 1
ATOM 2139 C C . ALA A 1 276 ? -3.455 21.5 2.096 1 98.88 276 ALA A C 1
ATOM 2141 O O . ALA A 1 276 ? -4.602 21.266 1.711 1 98.88 276 ALA A O 1
ATOM 2142 N N . MET A 1 277 ? -3.135 21.734 3.371 1 98.81 277 MET A N 1
ATOM 2143 C CA . MET A 1 277 ? -4.137 21.703 4.434 1 98.81 277 MET A CA 1
ATOM 2144 C C . MET A 1 277 ? -5.184 22.781 4.23 1 98.81 277 MET A C 1
ATOM 2146 O O . MET A 1 277 ? -6.383 22.531 4.352 1 98.81 277 MET A O 1
ATOM 2150 N N . ALA A 1 278 ? -4.723 23.953 3.902 1 98.69 278 ALA A N 1
ATOM 2151 C CA . ALA A 1 278 ? -5.605 25.109 3.734 1 98.69 278 ALA A CA 1
ATOM 2152 C C . ALA A 1 278 ? -6.531 24.922 2.537 1 98.69 278 ALA A C 1
ATOM 2154 O O . ALA A 1 278 ? -7.641 25.453 2.512 1 98.69 278 ALA A O 1
ATOM 2155 N N . ASN A 1 279 ? -6.098 24.141 1.574 1 98.75 279 ASN A N 1
ATOM 2156 C CA . ASN A 1 279 ? -6.84 24.016 0.325 1 98.75 279 ASN A CA 1
ATOM 2157 C C . ASN A 1 279 ? -7.531 22.656 0.22 1 98.75 279 ASN A C 1
ATOM 2159 O O . ASN A 1 279 ? -8.047 22.297 -0.839 1 98.75 279 ASN A O 1
ATOM 2163 N N . ASP A 1 280 ? -7.504 21.844 1.232 1 98.25 280 ASP A N 1
ATOM 2164 C CA . ASP A 1 280 ? -8.195 20.562 1.345 1 98.25 280 ASP A CA 1
ATOM 2165 C C . ASP A 1 280 ? -7.805 19.625 0.21 1 98.25 280 ASP A C 1
ATOM 2167 O O . ASP A 1 280 ? -8.664 19 -0.413 1 98.25 280 ASP A O 1
ATOM 2171 N N . LEU A 1 281 ? -6.496 19.641 -0.135 1 98.38 281 LEU A N 1
ATOM 2172 C CA . LEU A 1 281 ? -6.039 18.75 -1.196 1 98.38 281 LEU A CA 1
ATOM 2173 C C . LEU A 1 281 ? -5.996 17.297 -0.711 1 98.38 281 LEU A C 1
ATOM 2175 O O . LEU A 1 281 ? -5.578 17.031 0.418 1 98.38 281 LEU A O 1
ATOM 2179 N N . LYS A 1 282 ? -6.402 16.375 -1.537 1 97.88 282 LYS A N 1
ATOM 2180 C CA . LYS A 1 282 ? -6.57 14.977 -1.15 1 97.88 282 LYS A CA 1
ATOM 2181 C C . LYS A 1 282 ? -5.227 14.258 -1.069 1 97.88 282 LYS A C 1
ATOM 2183 O O . LYS A 1 282 ? -5.031 13.383 -0.227 1 97.88 282 LYS A O 1
ATOM 2188 N N . GLU A 1 283 ? -4.379 14.547 -1.932 1 98.44 283 GLU A N 1
ATOM 2189 C CA . GLU A 1 283 ? -3.031 13.984 -1.985 1 98.44 283 GLU A CA 1
ATOM 2190 C C . GLU A 1 283 ? -2.057 14.953 -2.654 1 98.44 283 GLU A C 1
ATOM 2192 O O . GLU A 1 283 ? -2.398 15.594 -3.648 1 98.44 283 GLU A O 1
ATOM 2197 N N . VAL A 1 284 ? -0.88 15.07 -2.088 1 98.81 284 VAL A N 1
ATOM 2198 C CA . VAL A 1 284 ? 0.115 15.953 -2.691 1 98.81 284 VAL A CA 1
ATOM 2199 C C . VAL A 1 284 ? 1.491 15.297 -2.633 1 98.81 284 VAL A C 1
ATOM 2201 O O . VAL A 1 284 ? 1.782 14.531 -1.709 1 98.81 284 VAL A O 1
ATOM 2204 N N . TRP A 1 285 ? 2.271 15.555 -3.607 1 98.81 285 TRP A N 1
ATOM 2205 C CA . TRP A 1 285 ? 3.656 15.109 -3.707 1 98.81 285 TRP A CA 1
ATOM 2206 C C . TRP A 1 285 ? 4.621 16.281 -3.547 1 98.81 285 TRP A C 1
ATOM 2208 O O . TRP A 1 285 ? 4.535 17.266 -4.281 1 98.81 285 TRP A O 1
ATOM 2218 N N . ILE A 1 286 ? 5.48 16.156 -2.586 1 98.81 286 ILE A N 1
ATOM 2219 C CA . ILE A 1 286 ? 6.414 17.234 -2.273 1 98.81 286 ILE A CA 1
ATOM 2220 C C . ILE A 1 286 ? 7.848 16.734 -2.373 1 98.81 286 ILE A C 1
ATOM 2222 O O . ILE A 1 286 ? 8.297 15.961 -1.522 1 98.81 286 ILE A O 1
ATOM 2226 N N . SER A 1 287 ? 8.531 17.141 -3.346 1 98.25 287 SER A N 1
ATOM 2227 C CA . SER A 1 287 ? 9.922 16.719 -3.518 1 98.25 287 SER A CA 1
ATOM 2228 C C . SER A 1 287 ? 10.625 17.562 -4.582 1 98.25 287 SER A C 1
ATOM 2230 O O . SER A 1 287 ? 9.984 18.016 -5.531 1 98.25 287 SER A O 1
ATOM 2232 N N . ASP A 1 288 ? 11.945 17.688 -4.438 1 97.5 288 ASP A N 1
ATOM 2233 C CA . ASP A 1 288 ? 12.758 18.219 -5.523 1 97.5 288 ASP A CA 1
ATOM 2234 C C . ASP A 1 288 ? 12.945 17.172 -6.629 1 97.5 288 ASP A C 1
ATOM 2236 O O . ASP A 1 288 ? 12.641 16 -6.438 1 97.5 288 ASP A O 1
ATOM 2240 N N . GLN A 1 289 ? 13.359 17.75 -7.801 1 96.56 289 GLN A N 1
ATOM 2241 C CA . GLN A 1 289 ? 13.82 16.844 -8.852 1 96.56 289 GLN A CA 1
ATOM 2242 C C . GLN A 1 289 ? 15.148 16.188 -8.469 1 96.56 289 GLN A C 1
ATOM 2244 O O . GLN A 1 289 ? 15.945 16.781 -7.73 1 96.56 289 GLN A O 1
ATOM 2249 N N . PRO A 1 290 ? 15.445 14.961 -8.797 1 95.31 290 PRO A N 1
ATOM 2250 C CA . PRO A 1 290 ? 14.68 14.141 -9.734 1 95.31 290 PRO A CA 1
ATOM 2251 C C . PRO A 1 290 ? 13.648 13.258 -9.047 1 95.31 290 PRO A C 1
ATOM 2253 O O . PRO A 1 290 ? 12.961 12.469 -9.703 1 95.31 290 PRO A O 1
ATOM 2256 N N . PHE A 1 291 ? 13.484 13.352 -7.75 1 96.5 291 PHE A N 1
ATOM 2257 C CA . PHE A 1 291 ? 12.594 12.477 -6.996 1 96.5 291 PHE A CA 1
ATOM 2258 C C . PHE A 1 291 ? 11.141 12.727 -7.379 1 96.5 291 PHE A C 1
ATOM 2260 O O . PHE A 1 291 ? 10.352 11.789 -7.461 1 96.5 291 PHE A O 1
ATOM 2267 N N . LEU A 1 292 ? 10.805 13.961 -7.57 1 98 292 LEU A N 1
ATOM 2268 C CA . LEU A 1 292 ? 9.445 14.273 -8 1 98 292 LEU A CA 1
ATOM 2269 C C . LEU A 1 292 ? 9.102 13.547 -9.297 1 98 292 LEU A C 1
ATOM 2271 O O . LEU A 1 292 ? 8.008 13 -9.438 1 98 292 LEU A O 1
ATOM 2275 N N . LEU A 1 293 ? 10.047 13.594 -10.258 1 97.5 293 LEU A N 1
ATOM 2276 C CA . LEU A 1 293 ? 9.852 12.898 -11.523 1 97.5 293 LEU A CA 1
ATOM 2277 C C . LEU A 1 293 ? 9.594 11.406 -11.297 1 97.5 293 LEU A C 1
ATOM 2279 O O . LEU A 1 293 ? 8.781 10.805 -11.984 1 97.5 293 LEU A O 1
ATOM 2283 N N . MET A 1 294 ? 10.281 10.836 -10.352 1 97.19 294 MET A N 1
ATOM 2284 C CA . MET A 1 294 ? 10.125 9.414 -10.062 1 97.19 294 MET A CA 1
ATOM 2285 C C . MET A 1 294 ? 8.703 9.109 -9.602 1 97.19 294 MET A C 1
ATOM 2287 O O . MET A 1 294 ? 8.133 8.078 -9.969 1 97.19 294 MET A O 1
ATOM 2291 N N . ILE A 1 295 ? 8.148 9.953 -8.773 1 98.19 295 ILE A N 1
ATOM 2292 C CA . ILE A 1 295 ? 6.766 9.766 -8.336 1 98.19 295 ILE A CA 1
ATOM 2293 C C . ILE A 1 295 ? 5.836 9.781 -9.547 1 98.19 295 ILE A C 1
ATOM 2295 O O . ILE A 1 295 ? 4.977 8.906 -9.688 1 98.19 295 ILE A O 1
ATOM 2299 N N . TYR A 1 296 ? 6.055 10.727 -10.469 1 97.81 296 TYR A N 1
ATOM 2300 C CA . TYR A 1 296 ? 5.234 10.828 -11.672 1 97.81 296 TYR A CA 1
ATOM 2301 C C . TYR A 1 296 ? 5.371 9.57 -12.523 1 97.81 296 TYR A C 1
ATOM 2303 O O . TYR A 1 296 ? 4.383 9.07 -13.07 1 97.81 296 TYR A O 1
ATOM 2311 N N . LEU A 1 297 ? 6.562 9.102 -12.68 1 97.94 297 LEU A N 1
ATOM 2312 C CA . LEU A 1 297 ? 6.793 7.926 -13.508 1 97.94 297 LEU A CA 1
ATOM 2313 C C . LEU A 1 297 ? 6.109 6.699 -12.906 1 97.94 297 LEU A C 1
ATOM 2315 O O . LEU A 1 297 ? 5.465 5.93 -13.617 1 97.94 297 LEU A O 1
ATOM 2319 N N . TRP A 1 298 ? 6.223 6.539 -11.641 1 97.94 298 TRP A N 1
ATOM 2320 C CA . TRP A 1 298 ? 5.617 5.379 -10.992 1 97.94 298 TRP A CA 1
ATOM 2321 C C . TRP A 1 298 ? 4.098 5.418 -11.109 1 97.94 298 TRP A C 1
ATOM 2323 O O . TRP A 1 298 ? 3.453 4.371 -11.227 1 97.94 298 TRP A O 1
ATOM 2333 N N . GLN A 1 299 ? 3.531 6.594 -11.078 1 97.69 299 GLN A N 1
ATOM 2334 C CA . GLN A 1 299 ? 2.084 6.75 -11.172 1 97.69 299 GLN A CA 1
ATOM 2335 C C . GLN A 1 299 ? 1.606 6.59 -12.609 1 97.69 299 GLN A C 1
ATOM 2337 O O . GLN A 1 299 ? 0.606 5.918 -12.867 1 97.69 299 GLN A O 1
ATOM 2342 N N . TYR A 1 300 ? 2.402 7.098 -13.617 1 97.12 300 TYR A N 1
ATOM 2343 C CA . TYR A 1 300 ? 1.811 7.254 -14.938 1 97.12 300 TYR A CA 1
ATOM 2344 C C . TYR A 1 300 ? 2.533 6.387 -15.969 1 97.12 300 TYR A C 1
ATOM 2346 O O . TYR A 1 300 ? 2.031 6.18 -17.078 1 97.12 300 TYR A O 1
ATOM 2354 N N . MET A 1 301 ? 3.699 5.914 -15.578 1 97.38 301 MET A N 1
ATOM 2355 C CA . MET A 1 301 ? 4.473 5.02 -16.438 1 97.38 301 MET A CA 1
ATOM 2356 C C . MET A 1 301 ? 5.145 3.928 -15.617 1 97.38 301 MET A C 1
ATOM 2358 O O . MET A 1 301 ? 6.371 3.803 -15.625 1 97.38 301 MET A O 1
ATOM 2362 N N . PRO A 1 302 ? 4.363 3.045 -15.039 1 95.62 302 PRO A N 1
ATOM 2363 C CA . PRO A 1 302 ? 4.906 2.098 -14.062 1 95.62 302 PRO A CA 1
ATOM 2364 C C . PRO A 1 302 ? 5.941 1.153 -14.672 1 95.62 302 PRO A C 1
ATOM 2366 O O . PRO A 1 302 ? 6.941 0.829 -14.023 1 95.62 302 PRO A O 1
ATOM 2369 N N . THR A 1 303 ? 5.781 0.684 -15.906 1 95.44 303 THR A N 1
ATOM 2370 C CA . THR A 1 303 ? 6.734 -0.235 -16.516 1 95.44 303 THR A CA 1
ATOM 2371 C C . THR A 1 303 ? 8.102 0.421 -16.656 1 95.44 303 THR A C 1
ATOM 2373 O O . THR A 1 303 ? 9.125 -0.192 -16.344 1 95.44 303 THR A O 1
ATOM 2376 N N . LEU A 1 304 ? 8.07 1.685 -17.125 1 96.56 304 LEU A N 1
ATOM 2377 C CA . LEU A 1 304 ? 9.32 2.438 -17.203 1 96.56 304 LEU A CA 1
ATOM 2378 C C . LEU A 1 304 ? 9.906 2.676 -15.82 1 96.56 304 LEU A C 1
ATOM 2380 O O . LEU A 1 304 ? 11.125 2.582 -15.633 1 96.56 304 LEU A O 1
ATOM 2384 N N . ALA A 1 305 ? 9.086 3.01 -14.883 1 97.25 305 ALA A N 1
ATOM 2385 C CA . ALA A 1 305 ? 9.523 3.262 -13.516 1 97.25 305 ALA A CA 1
ATOM 2386 C C . ALA A 1 305 ? 10.188 2.025 -12.914 1 97.25 305 ALA A C 1
ATOM 2388 O O . ALA A 1 305 ? 11.227 2.127 -12.25 1 97.25 305 ALA A O 1
ATOM 2389 N N . TRP A 1 306 ? 9.57 0.838 -13.164 1 95.75 306 TRP A N 1
ATOM 2390 C CA . TRP A 1 306 ? 10.156 -0.407 -12.672 1 95.75 306 TRP A CA 1
ATOM 2391 C C . TRP A 1 306 ? 11.547 -0.62 -13.25 1 95.75 306 TRP A C 1
ATOM 2393 O O . TRP A 1 306 ? 12.477 -0.996 -12.523 1 95.75 306 TRP A O 1
ATOM 2403 N N . TRP A 1 307 ? 11.656 -0.377 -14.492 1 95 307 TRP A N 1
ATOM 2404 C CA . TRP A 1 307 ? 12.93 -0.557 -15.172 1 95 307 TRP A CA 1
ATOM 2405 C C . TRP A 1 307 ? 13.984 0.395 -14.609 1 95 307 TRP A C 1
ATOM 2407 O O . TRP A 1 307 ? 15.102 -0.02 -14.297 1 95 307 TRP A O 1
ATOM 2417 N N . LEU A 1 308 ? 13.648 1.646 -14.461 1 95.81 308 LEU A N 1
ATOM 2418 C CA . LEU A 1 308 ? 14.57 2.654 -13.953 1 95.81 308 LEU A CA 1
ATOM 2419 C C . LEU A 1 308 ? 14.961 2.357 -12.508 1 95.81 308 LEU A C 1
ATOM 2421 O O . LEU A 1 308 ? 16.125 2.521 -12.117 1 95.81 308 LEU A O 1
ATOM 2425 N N . THR A 1 309 ? 13.992 1.979 -11.695 1 95.62 309 THR A N 1
ATOM 2426 C CA . THR A 1 309 ? 14.242 1.658 -10.297 1 95.62 309 THR A CA 1
ATOM 2427 C C . THR A 1 309 ? 15.203 0.477 -10.18 1 95.62 309 THR A C 1
ATOM 2429 O O . THR A 1 309 ? 16.109 0.494 -9.352 1 95.62 309 THR A O 1
ATOM 2432 N N . ASN A 1 310 ? 14.992 -0.528 -10.977 1 93.38 310 ASN A N 1
ATOM 2433 C CA . ASN A 1 310 ? 15.875 -1.686 -10.977 1 93.38 310 ASN A CA 1
ATOM 2434 C C . ASN A 1 310 ? 17.297 -1.3 -11.359 1 93.38 310 ASN A C 1
ATOM 2436 O O . ASN A 1 310 ? 18.266 -1.793 -10.773 1 93.38 310 ASN A O 1
ATOM 2440 N N . LYS A 1 311 ? 17.406 -0.462 -12.328 1 92.56 311 LYS A N 1
ATOM 2441 C CA . LYS A 1 311 ? 18.734 -0.012 -12.773 1 92.56 311 LYS A CA 1
ATOM 2442 C C . LYS A 1 311 ? 19.438 0.769 -11.68 1 92.56 311 LYS A C 1
ATOM 2444 O O . LYS A 1 311 ? 20.641 0.594 -11.469 1 92.56 311 LYS A O 1
ATOM 2449 N N . ALA A 1 312 ? 18.734 1.578 -11.008 1 91.88 312 ALA A N 1
ATOM 2450 C CA . ALA A 1 312 ? 19.312 2.424 -9.969 1 91.88 312 ALA A CA 1
ATOM 2451 C C . ALA A 1 312 ? 19.594 1.617 -8.703 1 91.88 312 ALA A C 1
ATOM 2453 O O . ALA A 1 312 ? 20.469 1.979 -7.91 1 91.88 312 ALA A O 1
ATOM 2454 N N . ALA A 1 313 ? 18.844 0.598 -8.523 1 92.5 313 ALA A N 1
ATOM 2455 C CA . ALA A 1 313 ? 18.922 -0.19 -7.293 1 92.5 313 ALA A CA 1
ATOM 2456 C C . ALA A 1 313 ? 20.297 -0.812 -7.121 1 92.5 313 ALA A C 1
ATOM 2458 O O . ALA A 1 313 ? 20.828 -0.867 -6.008 1 92.5 313 ALA A O 1
ATOM 2459 N N . LYS A 1 314 ? 20.844 -1.262 -8.211 1 89.06 314 LYS A N 1
ATOM 2460 C CA . LYS A 1 314 ? 22.156 -1.891 -8.141 1 89.06 314 LYS A CA 1
ATOM 2461 C C . LYS A 1 314 ? 23.188 -0.943 -7.531 1 89.06 314 LYS A C 1
ATOM 2463 O O . LYS A 1 314 ? 23.891 -1.31 -6.59 1 89.06 314 LYS A O 1
ATOM 2468 N N . ARG A 1 315 ? 23.234 0.201 -8.07 1 89.31 315 ARG A N 1
ATOM 2469 C CA . ARG A 1 315 ? 24.203 1.19 -7.582 1 89.31 315 ARG A CA 1
ATOM 2470 C C . ARG A 1 315 ? 23.906 1.57 -6.137 1 89.31 315 ARG A C 1
ATOM 2472 O O . ARG A 1 315 ? 24.828 1.709 -5.324 1 89.31 315 ARG A O 1
ATOM 2479 N N . ARG A 1 316 ? 22.703 1.732 -5.77 1 89.62 316 ARG A N 1
ATOM 2480 C CA . ARG A 1 316 ? 22.297 2.119 -4.422 1 89.62 316 ARG A CA 1
ATOM 2481 C C . ARG A 1 316 ? 22.672 1.049 -3.406 1 89.62 316 ARG A C 1
ATOM 2483 O O . ARG A 1 316 ? 23.188 1.362 -2.326 1 89.62 316 ARG A O 1
ATOM 2490 N N . ILE A 1 317 ? 22.484 -0.119 -3.771 1 91.69 317 ILE A N 1
ATOM 2491 C CA . ILE A 1 317 ? 22.766 -1.238 -2.881 1 91.69 317 ILE A CA 1
ATOM 2492 C C . ILE A 1 317 ? 24.281 -1.399 -2.721 1 91.69 317 ILE A C 1
ATOM 2494 O O . ILE A 1 317 ? 24.766 -1.641 -1.615 1 91.69 317 ILE A O 1
ATOM 2498 N N . GLU A 1 318 ? 24.969 -1.247 -3.809 1 90.12 318 GLU A N 1
ATOM 2499 C CA . GLU A 1 318 ? 26.422 -1.307 -3.738 1 90.12 318 GLU A CA 1
ATOM 2500 C C . GLU A 1 318 ? 26.984 -0.212 -2.83 1 90.12 318 GLU A C 1
ATOM 2502 O O . GLU A 1 318 ? 27.875 -0.461 -2.025 1 90.12 318 GLU A O 1
ATOM 2507 N N . ASN A 1 319 ? 26.422 0.933 -2.982 1 86.06 319 ASN A N 1
ATOM 2508 C CA . ASN A 1 319 ? 26.844 2.041 -2.131 1 86.06 319 ASN A CA 1
ATOM 2509 C C . ASN A 1 319 ? 26.531 1.763 -0.661 1 86.06 319 ASN A C 1
ATOM 2511 O O . ASN A 1 319 ? 27.344 2.088 0.216 1 86.06 319 ASN A O 1
ATOM 2515 N N . PHE A 1 320 ? 25.484 1.203 -0.444 1 86.69 320 PHE A N 1
ATOM 2516 C CA . PHE A 1 320 ? 25.078 0.86 0.916 1 86.69 320 PHE A CA 1
ATOM 2517 C C . PHE A 1 320 ? 26.031 -0.172 1.515 1 86.69 320 PHE A C 1
ATOM 2519 O O . PHE A 1 320 ? 26.484 -0.016 2.646 1 86.69 320 PHE A O 1
ATOM 2526 N N . LYS A 1 321 ? 26.422 -1.15 0.856 1 86.56 321 LYS A N 1
ATOM 2527 C CA . LYS A 1 321 ? 27.297 -2.225 1.332 1 86.56 321 LYS A CA 1
ATOM 2528 C C . LYS A 1 321 ? 28.719 -1.721 1.56 1 86.56 321 LYS A C 1
ATOM 2530 O O . LYS A 1 321 ? 29.422 -2.232 2.424 1 86.56 321 LYS A O 1
ATOM 2535 N N . SER A 1 322 ? 29.078 -0.794 0.755 1 83.31 322 SER A N 1
ATOM 2536 C CA . SER A 1 322 ? 30.438 -0.27 0.848 1 83.31 322 SER A CA 1
ATOM 2537 C C . SER A 1 322 ? 30.562 0.752 1.973 1 83.31 322 SER A C 1
ATOM 2539 O O . SER A 1 322 ? 31.672 1.194 2.301 1 83.31 322 SER A O 1
ATOM 2541 N N . GLY A 1 323 ? 29.531 0.894 2.656 1 67.69 323 GLY A N 1
ATOM 2542 C CA . GLY A 1 323 ? 29.562 1.888 3.719 1 67.69 323 GLY A CA 1
ATOM 2543 C C . GLY A 1 323 ? 29.656 3.311 3.201 1 67.69 323 GLY A C 1
ATOM 2544 O O . GLY A 1 323 ? 29.859 4.246 3.977 1 67.69 323 GLY A O 1
ATOM 2545 N N . VAL A 1 324 ? 30.047 3.363 1.85 1 54.75 324 VAL A N 1
ATOM 2546 C CA . VAL A 1 324 ? 30.047 4.703 1.269 1 54.75 324 VAL A CA 1
ATOM 2547 C C . VAL A 1 324 ? 28.656 5.324 1.403 1 54.75 324 VAL A C 1
ATOM 2549 O O . VAL A 1 324 ? 27.672 4.75 0.949 1 54.75 324 VAL A O 1
ATOM 2552 N N . ILE A 1 325 ? 28.406 5.801 2.373 1 46.62 325 ILE A N 1
ATOM 2553 C CA . ILE A 1 325 ? 27.062 6.336 2.564 1 46.62 325 ILE A CA 1
ATOM 2554 C C . ILE A 1 325 ? 26.672 7.195 1.362 1 46.62 325 ILE A C 1
ATOM 2556 O O . ILE A 1 325 ? 27.203 8.297 1.185 1 46.62 325 ILE A O 1
ATOM 2560 N N . TYR A 1 326 ? 26.922 6.898 0.143 1 40.84 326 TYR A N 1
ATOM 2561 C CA . TYR A 1 326 ? 26.344 7.859 -0.787 1 40.84 326 TYR A CA 1
ATOM 2562 C C . TYR A 1 326 ? 24.844 8.039 -0.527 1 40.84 326 TYR A C 1
ATOM 2564 O O . TYR A 1 326 ? 24.125 7.055 -0.349 1 40.84 326 TYR A O 1
ATOM 2572 N N . VAL A 1 327 ? 24.531 9.141 0.083 1 38 327 VAL A N 1
ATOM 2573 C CA . VAL A 1 327 ? 23.312 9.906 0.33 1 38 327 VAL A CA 1
ATOM 2574 C C . VAL A 1 327 ? 22.406 9.844 -0.896 1 38 327 VAL A C 1
ATOM 2576 O O . VAL A 1 327 ? 22.422 10.75 -1.731 1 38 327 VAL A O 1
ATOM 2579 N N . GLN A 1 328 ? 22.625 9.117 -2.012 1 33.69 328 GLN A N 1
ATOM 2580 C CA . GLN A 1 328 ? 21.547 9.391 -2.939 1 33.69 328 GLN A CA 1
ATOM 2581 C C . GLN A 1 328 ? 20.203 8.898 -2.385 1 33.69 328 GLN A C 1
ATOM 2583 O O . GLN A 1 328 ? 19.828 7.742 -2.596 1 33.69 328 GLN A O 1
ATOM 2588 N N . ASP A 1 329 ? 19.906 8.828 -1.195 1 30.14 329 ASP A N 1
ATOM 2589 C CA . ASP A 1 329 ? 18.547 8.633 -0.706 1 30.14 329 ASP A CA 1
ATOM 2590 C C . ASP A 1 329 ? 17.625 9.758 -1.176 1 30.14 329 ASP A C 1
ATOM 2592 O O . ASP A 1 329 ? 17.969 10.938 -1.081 1 30.14 329 ASP A O 1
ATOM 2596 N N . MET B 1 1 ? 0.193 8.844 -56.062 1 66 1 MET B N 1
ATOM 2597 C CA . MET B 1 1 ? -0.679 9.117 -54.938 1 66 1 MET B CA 1
ATOM 2598 C C . MET B 1 1 ? -0.31 10.438 -54.281 1 66 1 MET B C 1
ATOM 2600 O O . MET B 1 1 ? 0.854 10.672 -53.938 1 66 1 MET B O 1
ATOM 2604 N N . SER B 1 2 ? -1.201 11.422 -54.25 1 87.31 2 SER B N 1
ATOM 2605 C CA . SER B 1 2 ? -0.857 12.742 -53.719 1 87.31 2 SER B CA 1
ATOM 2606 C C . SER B 1 2 ? -0.558 12.672 -52.219 1 87.31 2 SER B C 1
ATOM 2608 O O . SER B 1 2 ? -1.022 11.766 -51.531 1 87.31 2 SER B O 1
ATOM 2610 N N . TRP B 1 3 ? 0.472 13.344 -51.844 1 91.25 3 TRP B N 1
ATOM 2611 C CA . TRP B 1 3 ? 0.852 13.477 -50.438 1 91.25 3 TRP B CA 1
ATOM 2612 C C . TRP B 1 3 ? -0.377 13.672 -49.562 1 91.25 3 TRP B C 1
ATOM 2614 O O . TRP B 1 3 ? -0.441 13.141 -48.438 1 91.25 3 TRP B O 1
ATOM 2624 N N . GLU B 1 4 ? -1.326 14.258 -50.062 1 89.31 4 GLU B N 1
ATOM 2625 C CA . GLU B 1 4 ? -2.57 14.484 -49.344 1 89.31 4 GLU B CA 1
ATOM 2626 C C . GLU B 1 4 ? -3.346 13.18 -49.156 1 89.31 4 GLU B C 1
ATOM 2628 O O . GLU B 1 4 ? -3.879 12.922 -48.062 1 89.31 4 GLU B O 1
ATOM 2633 N N . LEU B 1 5 ? -3.357 12.461 -50.219 1 90.69 5 LEU B N 1
ATOM 2634 C CA . LEU B 1 5 ? -4.047 11.172 -50.125 1 90.69 5 LEU B CA 1
ATOM 2635 C C . LEU B 1 5 ? -3.346 10.25 -49.156 1 90.69 5 LEU B C 1
ATOM 2637 O O . LEU B 1 5 ? -4.004 9.555 -48.375 1 90.69 5 LEU B O 1
ATOM 2641 N N . LEU B 1 6 ? -2.086 10.25 -49.156 1 92.19 6 LEU B N 1
ATOM 2642 C CA . LEU B 1 6 ? -1.303 9.438 -48.25 1 92.19 6 LEU B CA 1
ATOM 2643 C C . LEU B 1 6 ? -1.564 9.852 -46.781 1 92.19 6 LEU B C 1
ATOM 2645 O O . LEU B 1 6 ? -1.72 8.992 -45.906 1 92.19 6 LEU B O 1
ATOM 2649 N N . LEU B 1 7 ? -1.664 11.133 -46.531 1 90.12 7 LEU B N 1
ATOM 2650 C CA . LEU B 1 7 ? -1.921 11.641 -45.188 1 90.12 7 LEU B CA 1
ATOM 2651 C C . LEU B 1 7 ? -3.318 11.242 -44.719 1 90.12 7 LEU B C 1
ATOM 2653 O O . LEU B 1 7 ? -3.506 10.883 -43.562 1 90.12 7 LEU B O 1
ATOM 2657 N N . TRP B 1 8 ? -4.191 11.312 -45.625 1 90 8 TRP B N 1
ATOM 2658 C CA . TRP B 1 8 ? -5.555 10.93 -45.281 1 90 8 TRP B CA 1
ATOM 2659 C C . TRP B 1 8 ? -5.645 9.438 -45 1 90 8 TRP B C 1
ATOM 2661 O O . TRP B 1 8 ? -6.359 9.016 -44.094 1 90 8 TRP B O 1
ATOM 2671 N N . LEU B 1 9 ? -4.961 8.664 -45.75 1 92.06 9 LEU B N 1
ATOM 2672 C CA . LEU B 1 9 ? -4.949 7.219 -45.531 1 92.06 9 LEU B CA 1
ATOM 2673 C C . LEU B 1 9 ? -4.293 6.871 -44.219 1 92.06 9 LEU B C 1
ATOM 2675 O O . LEU B 1 9 ? -4.766 5.992 -43.469 1 92.06 9 LEU B O 1
ATOM 2679 N N . LEU B 1 10 ? -3.311 7.586 -43.875 1 92.88 10 LEU B N 1
ATOM 2680 C CA . LEU B 1 10 ? -2.633 7.375 -42.625 1 92.88 10 LEU B CA 1
ATOM 2681 C C . LEU B 1 10 ? -3.537 7.754 -41.438 1 92.88 10 LEU B C 1
ATOM 2683 O O . LEU B 1 10 ? -3.58 7.055 -40.438 1 92.88 10 LEU B O 1
ATOM 2687 N N . ALA B 1 11 ? -4.223 8.812 -41.625 1 91.75 11 ALA B N 1
ATOM 2688 C CA . ALA B 1 11 ? -5.16 9.25 -40.594 1 91.75 11 ALA B CA 1
ATOM 2689 C C . ALA B 1 11 ? -6.281 8.227 -40.406 1 91.75 11 ALA B C 1
ATOM 2691 O O . ALA B 1 11 ? -6.688 7.941 -39.281 1 91.75 11 ALA B O 1
ATOM 2692 N N . LEU B 1 12 ? -6.77 7.789 -41.469 1 92.75 12 LEU B N 1
ATOM 2693 C CA . LEU B 1 12 ? -7.824 6.785 -41.406 1 92.75 12 LEU B CA 1
ATOM 2694 C C . LEU B 1 12 ? -7.32 5.504 -40.75 1 92.75 12 LEU B C 1
ATOM 2696 O O . LEU B 1 12 ? -8.039 4.879 -39.969 1 92.75 12 LEU B O 1
ATOM 2700 N N . CYS B 1 13 ? -6.18 5.113 -41.062 1 93.38 13 CYS B N 1
ATOM 2701 C CA . CYS B 1 13 ? -5.574 3.932 -40.469 1 93.38 13 CYS B CA 1
ATOM 2702 C C . CYS B 1 13 ? -5.395 4.125 -38.969 1 93.38 13 CYS B C 1
ATOM 2704 O O . CYS B 1 13 ? -5.637 3.207 -38.188 1 93.38 13 CYS B O 1
ATOM 2706 N N . ALA B 1 14 ? -4.98 5.266 -38.594 1 92.81 14 ALA B N 1
ATOM 2707 C CA . ALA B 1 14 ? -4.805 5.578 -37.188 1 92.81 14 ALA B CA 1
ATOM 2708 C C . ALA B 1 14 ? -6.137 5.531 -36.438 1 92.81 14 ALA B C 1
ATOM 2710 O O . ALA B 1 14 ? -6.215 5.008 -35.312 1 92.81 14 ALA B O 1
ATOM 2711 N N . LEU B 1 15 ? -7.074 6.043 -37.031 1 93.69 15 LEU B N 1
ATOM 2712 C CA . LEU B 1 15 ? -8.406 6.027 -36.438 1 93.69 15 LEU B CA 1
ATOM 2713 C C . LEU B 1 15 ? -8.922 4.598 -36.281 1 93.69 15 LEU B C 1
ATOM 2715 O O . LEU B 1 15 ? -9.516 4.238 -35.281 1 93.69 15 LEU B O 1
ATOM 2719 N N . LEU B 1 16 ? -8.773 3.885 -37.344 1 93.75 16 LEU B N 1
ATOM 2720 C CA . LEU B 1 16 ? -9.188 2.488 -37.281 1 93.75 16 LEU B CA 1
ATOM 2721 C C . LEU B 1 16 ? -8.438 1.722 -36.219 1 93.75 16 LEU B C 1
ATOM 2723 O O . LEU B 1 16 ? -9.031 0.906 -35.5 1 93.75 16 LEU B O 1
ATOM 2727 N N . ALA B 1 17 ? -7.152 1.916 -36.156 1 92.12 17 ALA B N 1
ATOM 2728 C CA . ALA B 1 17 ? -6.348 1.285 -35.125 1 92.12 17 ALA B CA 1
ATOM 2729 C C . ALA B 1 17 ? -6.852 1.668 -33.75 1 92.12 17 ALA B C 1
ATOM 2731 O O . ALA B 1 17 ? -6.906 0.827 -32.844 1 92.12 17 ALA B O 1
ATOM 2732 N N . LEU B 1 18 ? -7.191 2.871 -33.562 1 92.44 18 LEU B N 1
ATOM 2733 C CA . LEU B 1 18 ? -7.715 3.352 -32.281 1 92.44 18 LEU B CA 1
ATOM 2734 C C . LEU B 1 18 ? -9.031 2.666 -31.938 1 92.44 18 LEU B C 1
ATOM 2736 O O . LEU B 1 18 ? -9.258 2.273 -30.797 1 92.44 18 LEU B O 1
ATOM 2740 N N . VAL B 1 19 ? -9.891 2.543 -32.875 1 93.5 19 VAL B N 1
ATOM 2741 C CA . VAL B 1 19 ? -11.188 1.907 -32.656 1 93.5 19 VAL B CA 1
ATOM 2742 C C . VAL B 1 19 ? -10.984 0.435 -32.312 1 93.5 19 VAL B C 1
ATOM 2744 O O . VAL B 1 19 ? -11.641 -0.086 -31.406 1 93.5 19 VAL B O 1
ATOM 2747 N N . VAL B 1 20 ? -10.117 -0.179 -33 1 92 20 VAL B N 1
ATOM 2748 C CA . VAL B 1 20 ? -9.836 -1.588 -32.75 1 92 20 VAL B CA 1
ATOM 2749 C C . VAL B 1 20 ? -9.289 -1.758 -31.344 1 92 20 VAL B C 1
ATOM 2751 O O . VAL B 1 20 ? -9.703 -2.666 -30.625 1 92 20 VAL B O 1
ATOM 2754 N N . GLN B 1 21 ? -8.398 -0.898 -30.953 1 91.06 21 GLN B N 1
ATOM 2755 C CA . GLN B 1 21 ? -7.82 -0.98 -29.609 1 91.06 21 GLN B CA 1
ATOM 2756 C C . GLN B 1 21 ? -8.875 -0.709 -28.547 1 91.06 21 GLN B C 1
ATOM 2758 O O . GLN B 1 21 ? -8.859 -1.335 -27.484 1 91.06 21 GLN B O 1
ATOM 2763 N N . LEU B 1 22 ? -9.719 0.205 -28.812 1 93.19 22 LEU B N 1
ATOM 2764 C CA . LEU B 1 22 ? -10.789 0.513 -27.875 1 93.19 22 LEU B CA 1
ATOM 2765 C C . LEU B 1 22 ? -11.734 -0.674 -27.719 1 93.19 22 LEU B C 1
ATOM 2767 O O . LEU B 1 22 ? -12.156 -0.997 -26.609 1 93.19 22 LEU B O 1
ATOM 2771 N N . LEU B 1 23 ? -12.07 -1.283 -28.781 1 93.31 23 LEU B N 1
ATOM 2772 C CA . LEU B 1 23 ? -12.938 -2.457 -28.734 1 93.31 23 LEU B CA 1
ATOM 2773 C C . LEU B 1 23 ? -12.25 -3.605 -28 1 93.31 23 LEU B C 1
ATOM 2775 O O . LEU B 1 23 ? -12.891 -4.324 -27.234 1 93.31 23 LEU B O 1
ATOM 2779 N N . ARG B 1 24 ? -11.016 -3.752 -28.297 1 92.62 24 ARG B N 1
ATOM 2780 C CA . ARG B 1 24 ? -10.25 -4.777 -27.594 1 92.62 24 ARG B CA 1
ATOM 2781 C C . ARG B 1 24 ? -10.227 -4.52 -26.094 1 92.62 24 ARG B C 1
ATOM 2783 O O . ARG B 1 24 ? -10.352 -5.453 -25.297 1 92.62 24 ARG B O 1
ATOM 2790 N N . PHE B 1 25 ? -10.125 -3.307 -25.781 1 94.81 25 PHE B N 1
ATOM 2791 C CA . PHE B 1 25 ? -10.102 -2.947 -24.375 1 94.81 25 PHE B CA 1
ATOM 2792 C C . PHE B 1 25 ? -11.461 -3.193 -23.734 1 94.81 25 PHE B C 1
ATOM 2794 O O . PHE B 1 25 ? -11.547 -3.697 -22.609 1 94.81 25 PHE B O 1
ATOM 2801 N N . LEU B 1 26 ? -12.477 -2.855 -24.406 1 95.06 26 LEU B N 1
ATOM 2802 C CA . LEU B 1 26 ? -13.828 -3.006 -23.875 1 95.06 26 LEU B CA 1
ATOM 2803 C C . LEU B 1 26 ? -14.156 -4.473 -23.625 1 95.06 26 LEU B C 1
ATOM 2805 O O . LEU B 1 26 ? -14.953 -4.801 -22.75 1 95.06 26 LEU B O 1
ATOM 2809 N N . ARG B 1 27 ? -13.508 -5.328 -24.328 1 95.5 27 ARG B N 1
ATOM 2810 C CA . ARG B 1 27 ? -13.781 -6.758 -24.203 1 95.5 27 ARG B CA 1
ATOM 2811 C C . ARG B 1 27 ? -12.727 -7.441 -23.344 1 95.5 27 ARG B C 1
ATOM 2813 O O . ARG B 1 27 ? -12.812 -8.648 -23.094 1 95.5 27 ARG B O 1
ATOM 2820 N N . ALA B 1 28 ? -11.805 -6.68 -22.938 1 97.5 28 ALA B N 1
ATOM 2821 C CA . ALA B 1 28 ? -10.672 -7.25 -22.203 1 97.5 28 ALA B CA 1
ATOM 2822 C C . ALA B 1 28 ? -11.094 -7.723 -20.828 1 97.5 28 ALA B C 1
ATOM 2824 O O . ALA B 1 28 ? -11.922 -7.086 -20.156 1 97.5 28 ALA B O 1
ATOM 2825 N N . ASP B 1 29 ? -10.57 -8.82 -20.422 1 98.31 29 ASP B N 1
ATOM 2826 C CA . ASP B 1 29 ? -10.805 -9.344 -19.078 1 98.31 29 ASP B CA 1
ATOM 2827 C C . ASP B 1 29 ? -9.5 -9.406 -18.281 1 98.31 29 ASP B C 1
ATOM 2829 O O . ASP B 1 29 ? -9.43 -10.078 -17.25 1 98.31 29 ASP B O 1
ATOM 2833 N N . ALA B 1 30 ? -8.461 -8.805 -18.766 1 98.69 30 ALA B N 1
ATOM 2834 C CA . ALA B 1 30 ? -7.164 -8.609 -18.125 1 98.69 30 ALA B CA 1
ATOM 2835 C C . ALA B 1 30 ? -6.395 -7.469 -18.766 1 98.69 30 ALA B C 1
ATOM 2837 O O . ALA B 1 30 ? -6.805 -6.949 -19.812 1 98.69 30 ALA B O 1
ATOM 2838 N N . ASP B 1 31 ? -5.348 -6.984 -18.125 1 97.69 31 ASP B N 1
ATOM 2839 C CA . ASP B 1 31 ? -4.574 -5.902 -18.734 1 97.69 31 ASP B CA 1
ATOM 2840 C C . ASP B 1 31 ? -3.979 -6.336 -20.078 1 97.69 31 ASP B C 1
ATOM 2842 O O . ASP B 1 31 ? -3.82 -7.531 -20.328 1 97.69 31 ASP B O 1
ATOM 2846 N N . LEU B 1 32 ? -3.592 -5.434 -20.906 1 94.06 32 LEU B N 1
ATOM 2847 C CA . LEU B 1 32 ? -3.24 -5.688 -22.297 1 94.06 32 LEU B CA 1
ATOM 2848 C C . LEU B 1 32 ? -1.932 -6.465 -22.391 1 94.06 32 LEU B C 1
ATOM 2850 O O . LEU B 1 32 ? -1.75 -7.27 -23.312 1 94.06 32 LEU B O 1
ATOM 2854 N N . THR B 1 33 ? -1.045 -6.266 -21.484 1 95.62 33 THR B N 1
ATOM 2855 C CA . THR B 1 33 ? 0.217 -6.996 -21.484 1 95.62 33 THR B CA 1
ATOM 2856 C C . THR B 1 33 ? -0.021 -8.492 -21.266 1 95.62 33 THR B C 1
ATOM 2858 O O . THR B 1 33 ? 0.564 -9.32 -21.969 1 95.62 33 THR B O 1
ATOM 2861 N N . LEU B 1 34 ? -0.852 -8.805 -20.312 1 98.38 34 LEU B N 1
ATOM 2862 C CA . LEU B 1 34 ? -1.176 -10.195 -20.031 1 98.38 34 LEU B CA 1
ATOM 2863 C C . LEU B 1 34 ? -1.889 -10.844 -21.219 1 98.38 34 LEU B C 1
ATOM 2865 O O . LEU B 1 34 ? -1.598 -11.992 -21.562 1 98.38 34 LEU B O 1
ATOM 2869 N N . LEU B 1 35 ? -2.828 -10.117 -21.797 1 98 35 LEU B N 1
ATOM 2870 C CA . LEU B 1 35 ? -3.555 -10.664 -22.938 1 98 35 LEU B CA 1
ATOM 2871 C C . LEU B 1 35 ? -2.619 -10.891 -24.125 1 98 35 LEU B C 1
ATOM 2873 O O . LEU B 1 35 ? -2.799 -11.844 -24.891 1 98 35 LEU B O 1
ATOM 2877 N N . TRP B 1 36 ? -1.654 -10.016 -24.297 1 96.62 36 TRP B N 1
ATOM 2878 C CA . TRP B 1 36 ? -0.641 -10.234 -25.328 1 96.62 36 TRP B CA 1
ATOM 2879 C C . TRP B 1 36 ? 0.165 -11.492 -25.031 1 96.62 36 TRP B C 1
ATOM 2881 O O . TRP B 1 36 ? 0.443 -12.281 -25.938 1 96.62 36 TRP B O 1
ATOM 2891 N N . ALA B 1 37 ? 0.537 -11.719 -23.812 1 98.38 37 ALA B N 1
ATOM 2892 C CA . ALA B 1 37 ? 1.274 -12.922 -23.422 1 98.38 37 ALA B CA 1
ATOM 2893 C C . ALA B 1 37 ? 0.437 -14.172 -23.641 1 98.38 37 ALA B C 1
ATOM 2895 O O . ALA B 1 37 ? 0.966 -15.219 -24.016 1 98.38 37 ALA B O 1
ATOM 2896 N N . GLU B 1 38 ? -0.869 -14.062 -23.328 1 98.25 38 GLU B N 1
ATOM 2897 C CA . GLU B 1 38 ? -1.756 -15.195 -23.562 1 98.25 38 GLU B CA 1
ATOM 2898 C C . GLU B 1 38 ? -1.789 -15.57 -25.031 1 98.25 38 GLU B C 1
ATOM 2900 O O . GLU B 1 38 ? -1.814 -16.75 -25.391 1 98.25 38 GLU B O 1
ATOM 2905 N N . TRP B 1 39 ? -1.765 -14.609 -25.859 1 97.31 39 TRP B N 1
ATOM 2906 C CA . TRP B 1 39 ? -1.88 -14.797 -27.297 1 97.31 39 TRP B CA 1
ATOM 2907 C C . TRP B 1 39 ? -0.553 -15.25 -27.906 1 97.31 39 TRP B C 1
ATOM 2909 O O . TRP B 1 39 ? -0.51 -16.203 -28.672 1 97.31 39 TRP B O 1
ATOM 2919 N N . GLN B 1 40 ? 0.639 -14.617 -27.469 1 97.69 40 GLN B N 1
ATOM 2920 C CA . GLN B 1 40 ? 1.888 -14.82 -28.203 1 97.69 40 GLN B CA 1
ATOM 2921 C C . GLN B 1 40 ? 3.008 -15.258 -27.266 1 97.69 40 GLN B C 1
ATOM 2923 O O . GLN B 1 40 ? 4.113 -15.57 -27.703 1 97.69 40 GLN B O 1
ATOM 2928 N N . GLY B 1 41 ? 2.711 -15.258 -25.953 1 98.19 41 GLY B N 1
ATOM 2929 C CA . GLY B 1 41 ? 3.771 -15.555 -25 1 98.19 41 GLY B CA 1
ATOM 2930 C C . GLY B 1 41 ? 4.043 -17.047 -24.859 1 98.19 41 GLY B C 1
ATOM 2931 O O . GLY B 1 41 ? 3.652 -17.828 -25.719 1 98.19 41 GLY B O 1
ATOM 2932 N N . ARG B 1 42 ? 4.922 -17.438 -23.891 1 97.94 42 ARG B N 1
ATOM 2933 C CA . ARG B 1 42 ? 5.258 -18.812 -23.562 1 97.94 42 ARG B CA 1
ATOM 2934 C C . ARG B 1 42 ? 4.07 -19.531 -22.922 1 97.94 42 ARG B C 1
ATOM 2936 O O . ARG B 1 42 ? 3.348 -18.938 -22.109 1 97.94 42 ARG B O 1
ATOM 2943 N N . ARG B 1 43 ? 3.906 -20.656 -23.219 1 98.19 43 ARG B N 1
ATOM 2944 C CA . ARG B 1 43 ? 2.758 -21.422 -22.75 1 98.19 43 ARG B CA 1
ATOM 2945 C C . ARG B 1 43 ? 3.049 -22.078 -21.406 1 98.19 43 ARG B C 1
ATOM 2947 O O . ARG B 1 43 ? 4.121 -22.641 -21.203 1 98.19 43 ARG B O 1
ATOM 2954 N N . PRO B 1 44 ? 2.039 -22.031 -20.5 1 98.25 44 PRO B N 1
ATOM 2955 C CA . PRO B 1 44 ? 2.225 -22.672 -19.188 1 98.25 44 PRO B CA 1
ATOM 2956 C C . PRO B 1 44 ? 2.574 -24.156 -19.297 1 98.25 44 PRO B C 1
ATOM 2958 O O . PRO B 1 44 ? 3.4 -24.656 -18.531 1 98.25 44 PRO B O 1
ATOM 2961 N N . GLU B 1 45 ? 2.027 -24.875 -20.281 1 97.19 45 GLU B N 1
ATOM 2962 C CA . GLU B 1 45 ? 2.203 -26.312 -20.469 1 97.19 45 GLU B CA 1
ATOM 2963 C C . GLU B 1 45 ? 3.662 -26.656 -20.75 1 97.19 45 GLU B C 1
ATOM 2965 O O . GLU B 1 45 ? 4.102 -27.781 -20.469 1 97.19 45 GLU B O 1
ATOM 2970 N N . TRP B 1 46 ? 4.355 -25.719 -21.234 1 96.81 46 TRP B N 1
ATOM 2971 C CA . TRP B 1 46 ? 5.758 -25.938 -21.562 1 96.81 46 TRP B CA 1
ATOM 2972 C C . TRP B 1 46 ? 6.676 -25.375 -20.484 1 96.81 46 TRP B C 1
ATOM 2974 O O . TRP B 1 46 ? 7.676 -26 -20.125 1 96.81 46 TRP B O 1
ATOM 2984 N N . GLU B 1 47 ? 6.301 -24.234 -19.969 1 97.62 47 GLU B N 1
ATOM 2985 C CA . GLU B 1 47 ? 7.211 -23.469 -19.125 1 97.62 47 GLU B CA 1
ATOM 2986 C C . GLU B 1 47 ? 7.148 -23.938 -17.672 1 97.62 47 GLU B C 1
ATOM 2988 O O . GLU B 1 47 ? 8.117 -23.812 -16.938 1 97.62 47 GLU B O 1
ATOM 2993 N N . LEU B 1 48 ? 6.027 -24.547 -17.234 1 98 48 LEU B N 1
ATOM 2994 C CA . LEU B 1 48 ? 5.844 -24.828 -15.812 1 98 48 LEU B CA 1
ATOM 2995 C C . LEU B 1 48 ? 6.012 -26.312 -15.531 1 98 48 LEU B C 1
ATOM 2997 O O . LEU B 1 48 ? 5.996 -26.734 -14.367 1 98 48 LEU B O 1
ATOM 3001 N N . THR B 1 49 ? 6.219 -27.078 -16.562 1 96.12 49 THR B N 1
ATOM 3002 C CA . THR B 1 49 ? 6.375 -28.516 -16.406 1 96.12 49 THR B CA 1
ATOM 3003 C C . THR B 1 49 ? 7.625 -28.844 -15.602 1 96.12 49 THR B C 1
ATOM 3005 O O . THR B 1 49 ? 8.656 -28.188 -15.742 1 96.12 49 THR B O 1
ATOM 3008 N N . ASP B 1 50 ? 7.566 -29.891 -14.695 1 96.25 50 ASP B N 1
ATOM 3009 C CA . ASP B 1 50 ? 8.641 -30.453 -13.891 1 96.25 50 ASP B CA 1
ATOM 3010 C C . ASP B 1 50 ? 9.078 -29.484 -12.797 1 96.25 50 ASP B C 1
ATOM 3012 O O . ASP B 1 50 ? 10.172 -29.609 -12.25 1 96.25 50 ASP B O 1
ATOM 3016 N N . MET B 1 51 ? 8.273 -28.516 -12.531 1 98.44 51 MET B N 1
ATOM 3017 C CA . MET B 1 51 ? 8.594 -27.547 -11.469 1 98.44 51 MET B CA 1
ATOM 3018 C C . MET B 1 51 ? 7.953 -27.969 -10.156 1 98.44 51 MET B C 1
ATOM 3020 O O . MET B 1 51 ? 6.938 -28.672 -10.148 1 98.44 51 MET B O 1
ATOM 3024 N N . VAL B 1 52 ? 8.602 -27.547 -9.07 1 98.81 52 VAL B N 1
ATOM 3025 C CA . VAL B 1 52 ? 8.016 -27.688 -7.738 1 98.81 52 VAL B CA 1
ATOM 3026 C C . VAL B 1 52 ? 7.27 -26.406 -7.367 1 98.81 52 VAL B C 1
ATOM 3028 O O . VAL B 1 52 ? 7.883 -25.344 -7.176 1 98.81 52 VAL B O 1
ATOM 3031 N N . VAL B 1 53 ? 5.941 -26.5 -7.234 1 98.94 53 VAL B N 1
ATOM 3032 C CA . VAL B 1 53 ? 5.09 -25.344 -6.98 1 98.94 53 VAL B CA 1
ATOM 3033 C C . VAL B 1 53 ? 4.43 -25.469 -5.609 1 98.94 53 VAL B C 1
ATOM 3035 O O . VAL B 1 53 ? 3.727 -26.453 -5.348 1 98.94 53 VAL B O 1
ATOM 3038 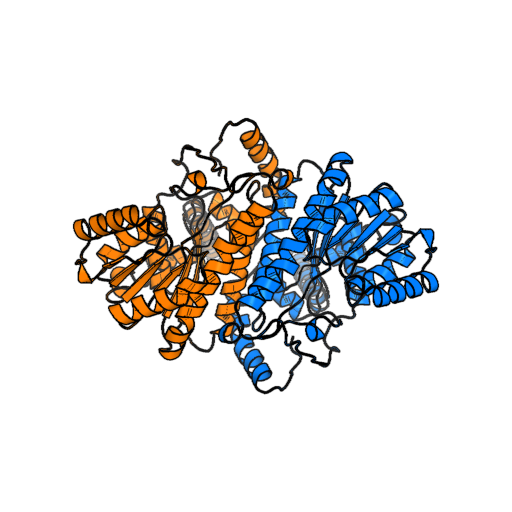N N . TRP B 1 54 ? 4.703 -24.547 -4.723 1 98.94 54 TRP B N 1
ATOM 3039 C CA . TRP B 1 54 ? 4.09 -24.484 -3.398 1 98.94 54 TRP B CA 1
ATOM 3040 C C . TRP B 1 54 ? 2.973 -23.438 -3.369 1 98.94 54 TRP B C 1
ATOM 3042 O O . TRP B 1 54 ? 3.225 -22.25 -3.539 1 98.94 54 TRP B O 1
ATOM 3052 N N . VAL B 1 55 ? 1.718 -23.875 -3.139 1 98.94 55 VAL B N 1
ATOM 3053 C CA . VAL B 1 55 ? 0.545 -23.016 -3.154 1 98.94 55 VAL B CA 1
ATOM 3054 C C . VAL B 1 55 ? -0.023 -22.875 -1.742 1 98.94 55 VAL B C 1
ATOM 3056 O O . VAL B 1 55 ? -0.429 -23.875 -1.139 1 98.94 55 VAL B O 1
ATOM 3059 N N . THR B 1 56 ? -0.062 -21.656 -1.217 1 98.81 56 THR B N 1
ATOM 3060 C CA . THR B 1 56 ? -0.77 -21.422 0.036 1 98.81 56 THR B CA 1
ATOM 3061 C C . THR B 1 56 ? -2.23 -21.062 -0.229 1 98.81 56 THR B C 1
ATOM 3063 O O . THR B 1 56 ? -2.57 -20.578 -1.307 1 98.81 56 THR B O 1
ATOM 3066 N N . GLY B 1 57 ? -3.107 -21.312 0.779 1 97.94 57 GLY B N 1
ATOM 3067 C CA . GLY B 1 57 ? -4.531 -21.109 0.552 1 97.94 57 GLY B CA 1
ATOM 3068 C C . GLY B 1 57 ? -5.094 -22.031 -0.519 1 97.94 57 GLY B C 1
ATOM 3069 O O . GLY B 1 57 ? -5.895 -21.594 -1.35 1 97.94 57 GLY B O 1
ATOM 3070 N N . ALA B 1 58 ? -4.703 -23.25 -0.544 1 98.25 58 ALA B N 1
ATOM 3071 C CA . ALA B 1 58 ? -4.988 -24.172 -1.642 1 98.25 58 ALA B CA 1
ATOM 3072 C C . ALA B 1 58 ? -6.316 -24.891 -1.42 1 98.25 58 ALA B C 1
ATOM 3074 O O . ALA B 1 58 ? -6.742 -25.688 -2.254 1 98.25 58 ALA B O 1
ATOM 3075 N N . SER B 1 59 ? -7.059 -24.562 -0.411 1 96.19 59 SER B N 1
ATOM 3076 C CA . SER B 1 59 ? -8.211 -25.359 -0.023 1 96.19 59 SER B CA 1
ATOM 3077 C C . SER B 1 59 ? -9.5 -24.828 -0.635 1 96.19 59 SER B C 1
ATOM 3079 O O . SER B 1 59 ? -10.555 -25.438 -0.516 1 96.19 59 SER B O 1
ATOM 3081 N N . SER B 1 60 ? -9.492 -23.641 -1.249 1 94.5 60 SER B N 1
ATOM 3082 C CA . SER B 1 60 ? -10.695 -23.062 -1.842 1 94.5 60 SER B CA 1
ATOM 3083 C C . SER B 1 60 ? -10.344 -22 -2.869 1 94.5 60 SER B C 1
ATOM 3085 O O . SER B 1 60 ? -9.18 -21.641 -3.031 1 94.5 60 SER B O 1
ATOM 3087 N N . GLY B 1 61 ? -11.32 -21.656 -3.6 1 95.56 61 GLY B N 1
ATOM 3088 C CA . GLY B 1 61 ? -11.227 -20.484 -4.469 1 95.56 61 GLY B CA 1
ATOM 3089 C C . GLY B 1 61 ? -10.117 -20.594 -5.492 1 95.56 61 GLY B C 1
ATOM 3090 O O . GLY B 1 61 ? -9.992 -21.594 -6.191 1 95.56 61 GLY B O 1
ATOM 3091 N N . ILE B 1 62 ? -9.383 -19.547 -5.594 1 97.88 62 ILE B N 1
ATOM 3092 C CA . ILE B 1 62 ? -8.32 -19.406 -6.59 1 97.88 62 ILE B CA 1
ATOM 3093 C C . ILE B 1 62 ? -7.242 -20.453 -6.34 1 97.88 62 ILE B C 1
ATOM 3095 O O . ILE B 1 62 ? -6.766 -21.109 -7.277 1 97.88 62 ILE B O 1
ATOM 3099 N N . GLY B 1 63 ? -6.871 -20.672 -5.074 1 98.31 63 GLY B N 1
ATOM 3100 C CA . GLY B 1 63 ? -5.848 -21.656 -4.742 1 98.31 63 GLY B CA 1
ATOM 3101 C C . GLY B 1 63 ? -6.223 -23.062 -5.129 1 98.31 63 GLY B C 1
ATOM 3102 O O . GLY B 1 63 ? -5.395 -23.812 -5.656 1 98.31 63 GLY B O 1
ATOM 3103 N N . GLU B 1 64 ? -7.457 -23.406 -4.875 1 98.12 64 GLU B N 1
ATOM 3104 C CA . GLU B 1 64 ? -7.969 -24.719 -5.242 1 98.12 64 GLU B CA 1
ATOM 3105 C C . GLU B 1 64 ? -7.953 -24.922 -6.754 1 98.12 64 GLU B C 1
ATOM 3107 O O . GLU B 1 64 ? -7.461 -25.938 -7.25 1 98.12 64 GLU B O 1
ATOM 3112 N N . GLU B 1 65 ? -8.492 -23.938 -7.453 1 98.38 65 GLU B N 1
ATOM 3113 C CA . GLU B 1 65 ? -8.516 -24.031 -8.914 1 98.38 65 GLU B CA 1
ATOM 3114 C C . GLU B 1 65 ? -7.102 -24.047 -9.492 1 98.38 65 GLU B C 1
ATOM 3116 O O . GLU B 1 65 ? -6.848 -24.734 -10.484 1 98.38 65 GLU B O 1
ATOM 3121 N N . LEU B 1 66 ? -6.227 -23.312 -8.891 1 98.62 66 LEU B N 1
ATOM 3122 C CA . LEU B 1 66 ? -4.832 -23.312 -9.32 1 98.62 66 LEU B CA 1
ATOM 3123 C C . LEU B 1 66 ? -4.23 -24.719 -9.188 1 98.62 66 LEU B C 1
ATOM 3125 O O . LEU B 1 66 ? -3.535 -25.172 -10.086 1 98.62 66 LEU B O 1
ATOM 3129 N N . ALA B 1 67 ? -4.484 -25.344 -8.07 1 98.38 67 ALA B N 1
ATOM 3130 C CA . ALA B 1 67 ? -4.027 -26.719 -7.871 1 98.38 67 ALA B CA 1
ATOM 3131 C C . ALA B 1 67 ? -4.547 -27.641 -8.977 1 98.38 67 ALA B C 1
ATOM 3133 O O . ALA B 1 67 ? -3.793 -28.438 -9.531 1 98.38 67 ALA B O 1
ATOM 3134 N N . TYR B 1 68 ? -5.82 -27.5 -9.328 1 98.31 68 TYR B N 1
ATOM 3135 C CA . TYR B 1 68 ? -6.438 -28.344 -10.352 1 98.31 68 TYR B CA 1
ATOM 3136 C C . TYR B 1 68 ? -5.758 -28.141 -11.703 1 98.31 68 TYR B C 1
ATOM 3138 O O . TYR B 1 68 ? -5.422 -29.109 -12.383 1 98.31 68 TYR B O 1
ATOM 3146 N N . GLN B 1 69 ? -5.547 -26.938 -12.055 1 98.25 69 GLN B N 1
ATOM 3147 C CA . GLN B 1 69 ? -4.969 -26.672 -13.375 1 98.25 69 GLN B CA 1
ATOM 3148 C C . GLN B 1 69 ? -3.488 -27.047 -13.398 1 98.25 69 GLN B C 1
ATOM 3150 O O . GLN B 1 69 ? -2.994 -27.578 -14.398 1 98.25 69 GLN B O 1
ATOM 3155 N N . LEU B 1 70 ? -2.762 -26.828 -12.344 1 98.25 70 LEU B N 1
ATOM 3156 C CA . LEU B 1 70 ? -1.356 -27.203 -12.266 1 98.25 70 LEU B CA 1
ATOM 3157 C C . LEU B 1 70 ? -1.203 -28.719 -12.328 1 98.25 70 LEU B C 1
ATOM 3159 O O . LEU B 1 70 ? -0.218 -29.234 -12.867 1 98.25 70 LEU B O 1
ATOM 3163 N N . SER B 1 71 ? -2.17 -29.438 -11.766 1 97.56 71 SER B N 1
ATOM 3164 C CA . SER B 1 71 ? -2.09 -30.906 -11.719 1 97.56 71 SER B CA 1
ATOM 3165 C C . SER B 1 71 ? -2.135 -31.5 -13.117 1 97.56 71 SER B C 1
ATOM 3167 O O . SER B 1 71 ? -1.754 -32.656 -13.305 1 97.56 71 SER B O 1
ATOM 3169 N N . LYS B 1 72 ? -2.531 -30.688 -14.055 1 97.25 72 LYS B N 1
ATOM 3170 C CA . LYS B 1 72 ? -2.594 -31.156 -15.43 1 97.25 72 LYS B CA 1
ATOM 3171 C C . LYS B 1 72 ? -1.253 -30.969 -16.141 1 97.25 72 LYS B C 1
ATOM 3173 O O . LYS B 1 72 ? -1.043 -31.5 -17.234 1 97.25 72 LYS B O 1
ATOM 3178 N N . LEU B 1 73 ? -0.182 -30.172 -15.703 1 95 73 LEU B N 1
ATOM 3179 C CA . LEU B 1 73 ? 1.061 -29.766 -16.344 1 95 73 LEU B CA 1
ATOM 3180 C C . LEU B 1 73 ? 2.217 -30.656 -15.906 1 95 73 LEU B C 1
ATOM 3182 O O . LEU B 1 73 ? 3.334 -30.531 -16.422 1 95 73 LEU B O 1
ATOM 3186 N N . GLY B 1 74 ? 2.211 -31.656 -15.203 1 90.81 74 GLY B N 1
ATOM 3187 C CA . GLY B 1 74 ? 3.297 -32.5 -14.711 1 90.81 74 GLY B CA 1
ATOM 3188 C C . GLY B 1 74 ? 4.191 -31.766 -13.719 1 90.81 74 GLY B C 1
ATOM 3189 O O . GLY B 1 74 ? 5.406 -31.703 -13.906 1 90.81 74 GLY B O 1
ATOM 3190 N N . VAL B 1 75 ? 3.715 -31.203 -12.75 1 97.38 75 VAL B N 1
ATOM 3191 C CA . VAL B 1 75 ? 4.434 -30.469 -11.711 1 97.38 75 VAL B CA 1
ATOM 3192 C C . VAL B 1 75 ? 4.48 -31.312 -10.438 1 97.38 75 VAL B C 1
ATOM 3194 O O . VAL B 1 75 ? 3.807 -32.344 -10.336 1 97.38 75 VAL B O 1
ATOM 3197 N N . SER B 1 76 ? 5.418 -30.984 -9.523 1 98.38 76 SER B N 1
ATOM 3198 C CA . SER B 1 76 ? 5.324 -31.359 -8.117 1 98.38 76 SER B CA 1
ATOM 3199 C C . SER B 1 76 ? 4.594 -30.312 -7.301 1 98.38 76 SER B C 1
ATOM 3201 O O . SER B 1 76 ? 4.98 -29.141 -7.305 1 98.38 76 SER B O 1
ATOM 3203 N N . LEU B 1 77 ? 3.561 -30.781 -6.621 1 98.56 77 LEU B N 1
ATOM 3204 C CA . LEU B 1 77 ? 2.621 -29.828 -6.039 1 98.56 77 LEU B CA 1
ATOM 3205 C C . LEU B 1 77 ? 2.631 -29.922 -4.516 1 98.56 77 LEU B C 1
ATOM 3207 O O . LEU B 1 77 ? 2.555 -31.016 -3.955 1 98.56 77 LEU B O 1
ATOM 3211 N N . VAL B 1 78 ? 2.852 -28.781 -3.855 1 98.88 78 VAL B N 1
ATOM 3212 C CA . VAL B 1 78 ? 2.705 -28.672 -2.408 1 98.88 78 VAL B CA 1
ATOM 3213 C C . VAL B 1 78 ? 1.461 -27.844 -2.074 1 98.88 78 VAL B C 1
ATOM 3215 O O . VAL B 1 78 ? 1.345 -26.688 -2.484 1 98.88 78 VAL B O 1
ATOM 3218 N N . LEU B 1 79 ? 0.513 -28.453 -1.359 1 98.81 79 LEU B N 1
ATOM 3219 C CA . LEU B 1 79 ? -0.75 -27.812 -1.012 1 98.81 79 LEU B CA 1
ATOM 3220 C C . LEU B 1 79 ? -0.783 -27.438 0.468 1 98.81 79 LEU B C 1
ATOM 3222 O O . LEU B 1 79 ? -0.697 -28.312 1.333 1 98.81 79 LEU B O 1
ATOM 3226 N N . SER B 1 80 ? -0.906 -26.125 0.726 1 98.81 80 SER B N 1
ATOM 3227 C CA . SER B 1 80 ? -0.955 -25.688 2.117 1 98.81 80 SER B CA 1
ATOM 3228 C C . SER B 1 80 ? -2.201 -24.859 2.393 1 98.81 80 SER B C 1
ATOM 3230 O O . SER B 1 80 ? -2.602 -24.047 1.562 1 98.81 80 SER B O 1
ATOM 3232 N N . ALA B 1 81 ? -2.836 -25.016 3.398 1 98.06 81 ALA B N 1
ATOM 3233 C CA . ALA B 1 81 ? -3.939 -24.312 4.047 1 98.06 81 ALA B CA 1
ATOM 3234 C C . ALA B 1 81 ? -4.133 -24.797 5.48 1 98.06 81 ALA B C 1
ATOM 3236 O O . ALA B 1 81 ? -3.361 -25.609 5.973 1 98.06 81 ALA B O 1
ATOM 3237 N N . ARG B 1 82 ? -5.18 -24.344 6.16 1 94.81 82 ARG B N 1
ATOM 3238 C CA . ARG B 1 82 ? -5.375 -24.703 7.562 1 94.81 82 ARG B CA 1
ATOM 3239 C C . ARG B 1 82 ? -6.148 -26 7.699 1 94.81 82 ARG B C 1
ATOM 3241 O O . ARG B 1 82 ? -5.926 -26.766 8.633 1 94.81 82 ARG B O 1
ATOM 3248 N N . ARG B 1 83 ? -7.047 -26.25 6.703 1 93.31 83 ARG B N 1
ATOM 3249 C CA . ARG B 1 83 ? -7.984 -27.359 6.844 1 93.31 83 ARG B CA 1
ATOM 3250 C C . ARG B 1 83 ? -7.48 -28.594 6.109 1 93.31 83 ARG B C 1
ATOM 3252 O O . ARG B 1 83 ? -7.656 -28.719 4.895 1 93.31 83 ARG B O 1
ATOM 3259 N N . MET B 1 84 ? -7.059 -29.516 6.895 1 96.75 84 MET B N 1
ATOM 3260 C CA . MET B 1 84 ? -6.449 -30.734 6.355 1 96.75 84 MET B CA 1
ATOM 3261 C C . MET B 1 84 ? -7.438 -31.5 5.48 1 96.75 84 MET B C 1
ATOM 3263 O O . MET B 1 84 ? -7.082 -31.953 4.395 1 96.75 84 MET B O 1
ATOM 3267 N N . HIS B 1 85 ? -8.68 -31.625 5.887 1 97.75 85 HIS B N 1
ATOM 3268 C CA . HIS B 1 85 ? -9.672 -32.406 5.152 1 97.75 85 HIS B CA 1
ATOM 3269 C C . HIS B 1 85 ? -9.945 -31.797 3.783 1 97.75 85 HIS B C 1
ATOM 3271 O O . HIS B 1 85 ? -10.148 -32.531 2.805 1 97.75 85 HIS B O 1
ATOM 3277 N N . GLU B 1 86 ? -9.953 -30.5 3.73 1 97.81 86 GLU B N 1
ATOM 3278 C CA . GLU B 1 86 ? -10.156 -29.828 2.451 1 97.81 86 GLU B CA 1
ATOM 3279 C C . GLU B 1 86 ? -8.953 -30.016 1.529 1 97.81 86 GLU B C 1
ATOM 3281 O O . GLU B 1 86 ? -9.109 -30.141 0.312 1 97.81 86 GLU B O 1
ATOM 3286 N N . LEU B 1 87 ? -7.762 -30.062 2.105 1 98.5 87 LEU B N 1
ATOM 3287 C CA . LEU B 1 87 ? -6.562 -30.297 1.311 1 98.5 87 LEU B CA 1
ATOM 3288 C C . LEU B 1 87 ? -6.582 -31.703 0.706 1 98.5 87 LEU B C 1
ATOM 3290 O O . LEU B 1 87 ? -6.203 -31.875 -0.453 1 98.5 87 LEU B O 1
ATOM 3294 N N . GLU B 1 88 ? -7.059 -32.625 1.467 1 98.44 88 GLU B N 1
ATOM 3295 C CA . GLU B 1 88 ? -7.168 -34 0.973 1 98.44 88 GLU B CA 1
ATOM 3296 C C . GLU B 1 88 ? -8.195 -34.094 -0.155 1 98.44 88 GLU B C 1
ATOM 3298 O O . GLU B 1 88 ? -7.984 -34.812 -1.126 1 98.44 88 GLU B O 1
ATOM 3303 N N . ARG B 1 89 ? -9.266 -33.375 0.059 1 98.31 89 ARG B N 1
ATOM 3304 C CA . ARG B 1 89 ? -10.273 -33.312 -0.998 1 98.31 89 ARG B CA 1
ATOM 3305 C C . ARG B 1 89 ? -9.68 -32.75 -2.291 1 98.31 89 ARG B C 1
ATOM 3307 O O . ARG B 1 89 ? -9.891 -33.312 -3.367 1 98.31 89 ARG B O 1
ATOM 3314 N N . VAL B 1 90 ? -8.953 -31.688 -2.211 1 98.38 90 VAL B N 1
ATOM 3315 C CA . VAL B 1 90 ? -8.328 -31.078 -3.377 1 98.38 90 VAL B CA 1
ATOM 3316 C C . VAL B 1 90 ? -7.324 -32.031 -3.998 1 98.38 90 VAL B C 1
ATOM 3318 O O . VAL B 1 90 ? -7.273 -32.188 -5.219 1 98.38 90 VAL B O 1
ATOM 3321 N N . LYS B 1 91 ? -6.512 -32.719 -3.18 1 98.44 91 LYS B N 1
ATOM 3322 C CA . LYS B 1 91 ? -5.539 -33.688 -3.666 1 98.44 91 LYS B CA 1
ATOM 3323 C C . LYS B 1 91 ? -6.223 -34.812 -4.441 1 98.44 91 LYS B C 1
ATOM 3325 O O . LYS B 1 91 ? -5.77 -35.188 -5.527 1 98.44 91 LYS B O 1
ATOM 3330 N N . ARG B 1 92 ? -7.289 -35.312 -3.908 1 98.19 92 ARG B N 1
ATOM 3331 C CA . ARG B 1 92 ? -8.016 -36.375 -4.574 1 98.19 92 ARG B CA 1
ATOM 3332 C C . ARG B 1 92 ? -8.484 -35.938 -5.957 1 98.19 92 ARG B C 1
ATOM 3334 O O . ARG B 1 92 ? -8.359 -36.688 -6.926 1 98.19 92 ARG B O 1
ATOM 3341 N N . LYS B 1 93 ? -9.023 -34.781 -5.996 1 97.81 93 LYS B N 1
ATOM 3342 C CA . LYS B 1 93 ? -9.508 -34.25 -7.273 1 97.81 93 LYS B CA 1
ATOM 3343 C C . LYS B 1 93 ? -8.352 -34.062 -8.258 1 97.81 93 LYS B C 1
ATOM 3345 O O . LYS B 1 93 ? -8.5 -34.281 -9.453 1 97.81 93 LYS B O 1
ATOM 3350 N N . CYS B 1 94 ? -7.246 -33.594 -7.762 1 98 94 CYS B N 1
ATOM 3351 C CA . CYS B 1 94 ? -6.055 -33.438 -8.594 1 98 94 CYS B CA 1
ATOM 3352 C C . CYS B 1 94 ? -5.605 -34.781 -9.164 1 98 94 CYS B C 1
ATOM 3354 O O . CYS B 1 94 ? -5.207 -34.844 -10.328 1 98 94 CYS B O 1
ATOM 3356 N N . LEU B 1 95 ? -5.688 -35.812 -8.359 1 97.5 95 LEU B N 1
ATOM 3357 C CA . LEU B 1 95 ? -5.254 -37.156 -8.781 1 97.5 95 LEU B CA 1
ATOM 3358 C C . LEU B 1 95 ? -6.23 -37.75 -9.789 1 97.5 95 LEU B C 1
ATOM 3360 O O . LEU B 1 95 ? -5.82 -38.438 -10.711 1 97.5 95 LEU B O 1
ATOM 3364 N N . GLU B 1 96 ? -7.449 -37.406 -9.648 1 96.38 96 GLU B N 1
ATOM 3365 C CA . GLU B 1 96 ? -8.492 -37.938 -10.523 1 96.38 96 GLU B CA 1
ATOM 3366 C C . GLU B 1 96 ? -8.453 -37.25 -11.891 1 96.38 96 GLU B C 1
ATOM 3368 O O . GLU B 1 96 ? -8.633 -37.906 -12.922 1 96.38 96 GLU B O 1
ATOM 3373 N N . ASN B 1 97 ? -8.25 -35.969 -11.836 1 88.75 97 ASN B N 1
ATOM 3374 C CA . ASN B 1 97 ? -8.445 -35.188 -13.055 1 88.75 97 ASN B CA 1
ATOM 3375 C C . ASN B 1 97 ? -7.109 -34.75 -13.656 1 88.75 97 ASN B C 1
ATOM 3377 O O . ASN B 1 97 ? -7.074 -34.188 -14.75 1 88.75 97 ASN B O 1
ATOM 3381 N N . GLY B 1 98 ? -6.121 -35.031 -12.938 1 86.75 98 GLY B N 1
ATOM 3382 C CA . GLY B 1 98 ? -4.824 -34.562 -13.391 1 86.75 98 GLY B CA 1
ATOM 3383 C C . GLY B 1 98 ? -3.904 -35.656 -13.852 1 86.75 98 GLY B C 1
ATOM 3384 O O . GLY B 1 98 ? -4.359 -36.781 -14.133 1 86.75 98 GLY B O 1
ATOM 3385 N N . ASN B 1 99 ? -2.699 -35.25 -14.078 1 89.56 99 ASN B N 1
ATOM 3386 C CA . ASN B 1 99 ? -1.677 -36.188 -14.57 1 89.56 99 ASN B CA 1
ATOM 3387 C C . ASN B 1 99 ? -0.686 -36.531 -13.469 1 89.56 99 ASN B C 1
ATOM 3389 O O . ASN B 1 99 ? 0.387 -37.094 -13.75 1 89.56 99 ASN B O 1
ATOM 3393 N N . LEU B 1 100 ? -1.086 -36.219 -12.25 1 95.69 100 LEU B N 1
ATOM 3394 C CA . LEU B 1 100 ? -0.139 -36.406 -11.156 1 95.69 100 LEU B CA 1
ATOM 3395 C C . LEU B 1 100 ? -0.424 -37.719 -10.406 1 95.69 100 LEU B C 1
ATOM 3397 O O . LEU B 1 100 ? -1.548 -38.219 -10.438 1 95.69 100 LEU B O 1
ATOM 3401 N N . LYS B 1 101 ? 0.63 -38.219 -9.797 1 96.94 101 LYS B N 1
ATOM 3402 C CA . LYS B 1 101 ? 0.548 -39.375 -8.883 1 96.94 101 LYS B CA 1
ATOM 3403 C C . LYS B 1 101 ? 0.667 -38.906 -7.43 1 96.94 101 LYS B C 1
ATOM 3405 O O . LYS B 1 101 ? 0.985 -37.75 -7.16 1 96.94 101 LYS B O 1
ATOM 3410 N N . GLU B 1 102 ? 0.383 -39.812 -6.547 1 96.94 102 GLU B N 1
ATOM 3411 C CA . GLU B 1 102 ? 0.406 -39.531 -5.113 1 96.94 102 GLU B CA 1
ATOM 3412 C C . GLU B 1 102 ? 1.734 -38.906 -4.695 1 96.94 102 GLU B C 1
ATOM 3414 O O . GLU B 1 102 ? 1.761 -37.969 -3.904 1 96.94 102 GLU B O 1
ATOM 3419 N N . LYS B 1 103 ? 2.824 -39.375 -5.234 1 96.81 103 LYS B N 1
ATOM 3420 C CA . LYS B 1 103 ? 4.164 -38.938 -4.855 1 96.81 103 LYS B CA 1
ATOM 3421 C C . LYS B 1 103 ? 4.426 -37.531 -5.332 1 96.81 103 LYS B C 1
ATOM 3423 O O . LYS B 1 103 ? 5.379 -36.875 -4.879 1 96.81 103 LYS B O 1
ATOM 3428 N N . ASP B 1 104 ? 3.643 -37.062 -6.258 1 98.06 104 ASP B N 1
ATOM 3429 C CA . ASP B 1 104 ? 3.859 -35.75 -6.855 1 98.06 104 ASP B CA 1
ATOM 3430 C C . ASP B 1 104 ? 3.168 -34.656 -6.047 1 98.06 104 ASP B C 1
ATOM 3432 O O . ASP B 1 104 ? 3.354 -33.469 -6.316 1 98.06 104 ASP B O 1
ATOM 3436 N N . ILE B 1 105 ? 2.365 -35 -5.047 1 98.56 105 ILE B N 1
ATOM 3437 C CA . ILE B 1 105 ? 1.6 -34.031 -4.281 1 98.56 105 ILE B CA 1
ATOM 3438 C C . ILE B 1 105 ? 1.923 -34.188 -2.797 1 98.56 105 ILE B C 1
ATOM 3440 O O . ILE B 1 105 ? 1.787 -35.25 -2.225 1 98.56 105 ILE B O 1
ATOM 3444 N N . LEU B 1 106 ? 2.367 -33.125 -2.18 1 98.69 106 LEU B N 1
ATOM 3445 C CA . LEU B 1 106 ? 2.59 -33.062 -0.741 1 98.69 106 LEU B CA 1
ATOM 3446 C C . LEU B 1 106 ? 1.533 -32.188 -0.065 1 98.69 106 LEU B C 1
ATOM 3448 O O . LEU B 1 106 ? 1.365 -31.016 -0.418 1 98.69 106 LEU B O 1
ATOM 3452 N N . ILE B 1 107 ? 0.795 -32.75 0.809 1 98.69 107 ILE B N 1
ATOM 3453 C CA . ILE B 1 107 ? -0.101 -32 1.679 1 98.69 107 ILE B CA 1
ATOM 3454 C C . ILE B 1 107 ? 0.672 -31.484 2.885 1 98.69 107 ILE B C 1
ATOM 3456 O O . ILE B 1 107 ? 1.272 -32.25 3.633 1 98.69 107 ILE B O 1
ATOM 3460 N N . LEU B 1 108 ? 0.689 -30.203 3.08 1 98.69 108 LEU B N 1
ATOM 3461 C CA . LEU B 1 108 ? 1.418 -29.547 4.168 1 98.69 108 LEU B CA 1
ATOM 3462 C C . LEU B 1 108 ? 0.547 -28.516 4.859 1 98.69 108 LEU B C 1
ATOM 3464 O O . LEU B 1 108 ? 0.607 -27.328 4.527 1 98.69 108 LEU B O 1
ATOM 3468 N N . PRO B 1 109 ? -0.241 -28.938 5.883 1 98.25 109 PRO B N 1
ATOM 3469 C CA . PRO B 1 109 ? -1.062 -27.953 6.602 1 98.25 109 PRO B CA 1
ATOM 3470 C C . PRO B 1 109 ? -0.243 -26.797 7.168 1 98.25 109 PRO B C 1
ATOM 3472 O O . PRO B 1 109 ? 0.852 -27.016 7.695 1 98.25 109 PRO B O 1
ATOM 3475 N N . LEU B 1 110 ? -0.771 -25.562 7.039 1 98.19 110 LEU B N 1
ATOM 3476 C CA . LEU B 1 110 ? -0.004 -24.375 7.406 1 98.19 110 LEU B CA 1
ATOM 3477 C C . LEU B 1 110 ? -0.932 -23.219 7.781 1 98.19 110 LEU B C 1
ATOM 3479 O O . LEU B 1 110 ? -1.867 -22.906 7.039 1 98.19 110 LEU B O 1
ATOM 3483 N N . ASP B 1 111 ? -0.738 -22.688 8.953 1 97.69 111 ASP B N 1
ATOM 3484 C CA . ASP B 1 111 ? -1.344 -21.422 9.367 1 97.69 111 ASP B CA 1
ATOM 3485 C C . ASP B 1 111 ? -0.375 -20.266 9.18 1 97.69 111 ASP B C 1
ATOM 3487 O O . ASP B 1 111 ? 0.639 -20.172 9.875 1 97.69 111 ASP B O 1
ATOM 3491 N N . LEU B 1 112 ? -0.732 -19.375 8.32 1 97.75 112 LEU B N 1
ATOM 3492 C CA . LEU B 1 112 ? 0.159 -18.266 7.957 1 97.75 112 LEU B CA 1
ATOM 3493 C C . LEU B 1 112 ? 0.423 -17.375 9.156 1 97.75 112 LEU B C 1
ATOM 3495 O O . LEU B 1 112 ? 1.421 -16.641 9.188 1 97.75 112 LEU B O 1
ATOM 3499 N N . THR B 1 113 ? -0.445 -17.344 10.102 1 97.38 113 THR B N 1
ATOM 3500 C CA . THR B 1 113 ? -0.249 -16.484 11.266 1 97.38 113 THR B CA 1
ATOM 3501 C C . THR B 1 113 ? 0.696 -17.141 12.273 1 97.38 113 THR B C 1
ATOM 3503 O O . THR B 1 113 ? 1.206 -16.484 13.18 1 97.38 113 THR B O 1
ATOM 3506 N N . ASP B 1 114 ? 0.879 -18.438 12.141 1 98.06 114 ASP B N 1
ATOM 3507 C CA . ASP B 1 114 ? 1.875 -19.125 12.953 1 98.06 114 ASP B CA 1
ATOM 3508 C C . ASP B 1 114 ? 3.256 -19.062 12.305 1 98.06 114 ASP B C 1
ATOM 3510 O O . ASP B 1 114 ? 3.756 -20.062 11.789 1 98.06 114 ASP B O 1
ATOM 3514 N N . ARG B 1 115 ? 3.881 -18.016 12.461 1 97.88 115 ARG B N 1
ATOM 3515 C CA . ARG B 1 115 ? 5.098 -17.703 11.719 1 97.88 115 ARG B CA 1
ATOM 3516 C C . ARG B 1 115 ? 6.262 -18.578 12.18 1 97.88 115 ARG B C 1
ATOM 3518 O O . ARG B 1 115 ? 7.207 -18.812 11.43 1 97.88 115 ARG B O 1
ATOM 3525 N N . SER B 1 116 ? 6.215 -19.062 13.336 1 97 116 SER B N 1
ATOM 3526 C CA . SER B 1 116 ? 7.273 -19.922 13.852 1 97 116 SER B CA 1
ATOM 3527 C C . SER B 1 116 ? 7.32 -21.266 13.109 1 97 116 SER B C 1
ATOM 3529 O O . SER B 1 116 ? 8.328 -21.969 13.156 1 97 116 SER B O 1
ATOM 3531 N N . SER B 1 117 ? 6.266 -21.625 12.406 1 98.12 117 SER B N 1
ATOM 3532 C CA . SER B 1 117 ? 6.184 -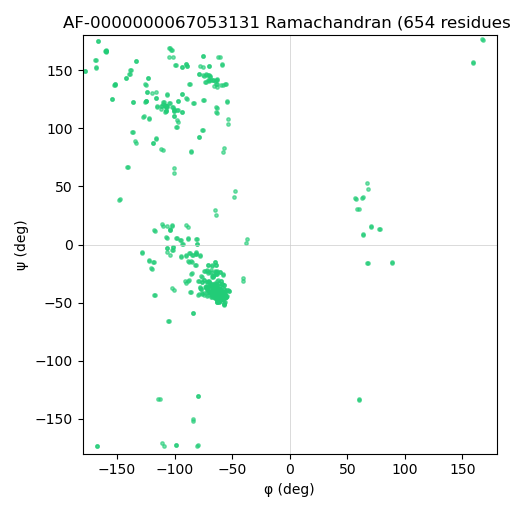22.906 11.719 1 98.12 117 SER B CA 1
ATOM 3533 C C . SER B 1 117 ? 6.727 -22.812 10.297 1 98.12 117 SER B C 1
ATOM 3535 O O . SER B 1 117 ? 6.957 -23.844 9.648 1 98.12 117 SER B O 1
ATOM 3537 N N . HIS B 1 118 ? 7.004 -21.672 9.805 1 98.75 118 HIS B N 1
ATOM 3538 C CA . HIS B 1 118 ? 7.277 -21.469 8.383 1 98.75 118 HIS B CA 1
ATOM 3539 C C . HIS B 1 118 ? 8.625 -22.062 7.988 1 98.75 118 HIS B C 1
ATOM 3541 O O . HIS B 1 118 ? 8.773 -22.594 6.887 1 98.75 118 HIS B O 1
ATOM 3547 N N . GLU B 1 119 ? 9.555 -21.922 8.852 1 98.38 119 GLU B N 1
ATOM 3548 C CA . GLU B 1 119 ? 10.867 -22.5 8.562 1 98.38 119 GLU B CA 1
ATOM 3549 C C . GLU B 1 119 ? 10.789 -24.016 8.414 1 98.38 119 GLU B C 1
ATOM 3551 O O . GLU B 1 119 ? 11.352 -24.578 7.473 1 98.38 119 GLU B O 1
ATOM 3556 N N . MET B 1 120 ? 10.148 -24.609 9.375 1 98.44 120 MET B N 1
ATOM 3557 C CA . MET B 1 120 ? 10.008 -26.062 9.336 1 98.44 120 MET B CA 1
ATOM 3558 C C . MET B 1 120 ? 9.211 -26.5 8.109 1 98.44 120 MET B C 1
ATOM 3560 O O . MET B 1 120 ? 9.508 -27.531 7.5 1 98.44 120 MET B O 1
ATOM 3564 N N . ALA B 1 121 ? 8.18 -25.781 7.797 1 98.81 121 ALA B N 1
ATOM 3565 C CA . ALA B 1 121 ? 7.402 -26.078 6.598 1 98.81 121 ALA B CA 1
ATOM 3566 C C . ALA B 1 121 ? 8.273 -26.016 5.344 1 98.81 121 ALA B C 1
ATOM 3568 O O . ALA B 1 121 ? 8.18 -26.891 4.473 1 98.81 121 ALA B O 1
ATOM 3569 N N . THR B 1 122 ? 9.117 -25.016 5.242 1 98.88 122 THR B N 1
ATOM 3570 C CA . THR B 1 122 ? 10.016 -24.844 4.109 1 98.88 122 THR B CA 1
ATOM 3571 C C . THR B 1 122 ? 10.984 -26.031 4.02 1 98.88 122 THR B C 1
ATOM 3573 O O . THR B 1 122 ? 11.211 -26.562 2.936 1 98.88 122 THR B O 1
ATOM 3576 N N . LYS B 1 123 ? 11.492 -26.406 5.109 1 98.69 123 LYS B N 1
ATOM 3577 C CA . LYS B 1 123 ? 12.398 -27.547 5.156 1 98.69 123 LYS B CA 1
ATOM 3578 C C . LYS B 1 123 ? 11.711 -28.828 4.68 1 98.69 123 LYS B C 1
ATOM 3580 O O . LYS B 1 123 ? 12.32 -29.641 3.996 1 98.69 123 LYS B O 1
ATOM 3585 N N . ALA B 1 124 ? 10.477 -29.016 5.047 1 98.81 124 ALA B N 1
ATOM 3586 C CA . ALA B 1 124 ? 9.719 -30.188 4.648 1 98.81 124 ALA B CA 1
ATOM 3587 C C . ALA B 1 124 ? 9.586 -30.266 3.129 1 98.81 124 ALA B C 1
ATOM 3589 O O . ALA B 1 124 ? 9.711 -31.344 2.541 1 98.81 124 ALA B O 1
ATOM 3590 N N . VAL B 1 125 ? 9.328 -29.156 2.527 1 98.88 125 VAL B N 1
ATOM 3591 C CA . VAL B 1 125 ? 9.211 -29.125 1.074 1 98.88 125 VAL B CA 1
ATOM 3592 C C . VAL B 1 125 ? 10.555 -29.469 0.434 1 98.88 125 VAL B C 1
ATOM 3594 O O . VAL B 1 125 ? 10.617 -30.25 -0.518 1 98.88 125 VAL B O 1
ATOM 3597 N N . LEU B 1 126 ? 11.625 -28.875 0.942 1 98.81 126 LEU B N 1
ATOM 3598 C CA . LEU B 1 126 ? 12.961 -29.094 0.407 1 98.81 126 LEU B CA 1
ATOM 3599 C C . LEU B 1 126 ? 13.367 -30.562 0.592 1 98.81 126 LEU B C 1
ATOM 3601 O O . LEU B 1 126 ? 14.047 -31.125 -0.267 1 98.81 126 LEU B O 1
ATOM 3605 N N . GLN B 1 127 ? 12.977 -31.125 1.684 1 98.56 127 GLN B N 1
ATOM 3606 C CA . GLN B 1 127 ? 13.281 -32.531 1.935 1 98.56 127 GLN B CA 1
ATOM 3607 C C . GLN B 1 127 ? 12.539 -33.438 0.956 1 98.56 127 GLN B C 1
ATOM 3609 O O . GLN B 1 127 ? 13.094 -34.438 0.479 1 98.56 127 GLN B O 1
ATOM 3614 N N . GLU B 1 128 ? 11.367 -33.094 0.668 1 98.69 128 GLU B N 1
ATOM 3615 C CA . GLU B 1 128 ? 10.523 -33.938 -0.183 1 98.69 128 GLU B CA 1
ATOM 3616 C C . GLU B 1 128 ? 10.93 -33.812 -1.649 1 98.69 128 GLU B C 1
ATOM 3618 O O . GLU B 1 128 ? 11.008 -34.812 -2.363 1 98.69 128 GLU B O 1
ATOM 3623 N N . PHE B 1 129 ? 11.203 -32.625 -2.111 1 98.56 129 PHE B N 1
ATOM 3624 C CA . PHE B 1 129 ? 11.312 -32.406 -3.551 1 98.56 129 PHE B CA 1
ATOM 3625 C C . PHE B 1 129 ? 12.688 -31.844 -3.914 1 98.56 129 PHE B C 1
ATOM 3627 O O . PHE B 1 129 ? 13.008 -31.703 -5.094 1 98.56 129 PHE B O 1
ATOM 3634 N N . GLY B 1 130 ? 13.484 -31.359 -2.926 1 98.12 130 GLY B N 1
ATOM 3635 C CA . GLY B 1 130 ? 14.852 -30.922 -3.137 1 98.12 130 GLY B CA 1
ATOM 3636 C C . GLY B 1 130 ? 14.953 -29.453 -3.516 1 98.12 130 GLY B C 1
ATOM 3637 O O . GLY B 1 130 ? 16.031 -28.859 -3.439 1 98.12 130 GLY B O 1
ATOM 3638 N N . ARG B 1 131 ? 13.867 -28.859 -3.92 1 98.25 131 ARG B N 1
ATOM 3639 C CA . ARG B 1 131 ? 13.859 -27.469 -4.328 1 98.25 131 ARG B CA 1
ATOM 3640 C C . ARG B 1 131 ? 12.453 -26.891 -4.273 1 98.25 131 ARG B C 1
ATOM 3642 O O . ARG B 1 131 ? 11.477 -27.625 -4.098 1 98.25 131 ARG B O 1
ATOM 3649 N N . ILE B 1 132 ? 12.383 -25.594 -4.355 1 98.81 132 ILE B N 1
ATOM 3650 C CA . ILE B 1 132 ? 11.148 -24.844 -4.543 1 98.81 132 ILE B CA 1
ATOM 3651 C C . ILE B 1 132 ? 11.289 -23.906 -5.738 1 98.81 132 ILE B C 1
ATOM 3653 O O . ILE B 1 132 ? 12 -22.891 -5.66 1 98.81 132 ILE B O 1
ATOM 3657 N N . ASP B 1 133 ? 10.594 -24.188 -6.805 1 98.88 133 ASP B N 1
ATOM 3658 C CA . ASP B 1 133 ? 10.734 -23.375 -8.008 1 98.88 133 ASP B CA 1
ATOM 3659 C C . ASP B 1 133 ? 9.797 -22.172 -7.961 1 98.88 133 ASP B C 1
ATOM 3661 O O . ASP B 1 133 ? 10.148 -21.078 -8.422 1 98.88 133 ASP B O 1
ATOM 3665 N N . ILE B 1 134 ? 8.586 -22.391 -7.488 1 98.94 134 ILE B N 1
ATOM 3666 C CA . ILE B 1 134 ? 7.586 -21.328 -7.43 1 98.94 134 ILE B CA 1
ATOM 3667 C C . ILE B 1 134 ? 6.867 -21.375 -6.086 1 98.94 134 ILE B C 1
ATOM 3669 O O . ILE B 1 134 ? 6.363 -22.422 -5.672 1 98.94 134 ILE B O 1
ATOM 3673 N N . LEU B 1 135 ? 6.902 -20.297 -5.367 1 98.94 135 LEU B N 1
ATOM 3674 C CA . LEU B 1 135 ? 6.023 -20.078 -4.223 1 98.94 135 LEU B CA 1
ATOM 3675 C C . LEU B 1 135 ? 4.852 -19.172 -4.609 1 98.94 135 LEU B C 1
ATOM 3677 O O . LEU B 1 135 ? 5.055 -18.031 -5.008 1 98.94 135 LEU B O 1
ATOM 3681 N N . VAL B 1 136 ? 3.637 -19.719 -4.574 1 98.94 136 VAL B N 1
ATOM 3682 C CA . VAL B 1 136 ? 2.434 -18.922 -4.82 1 98.94 136 VAL B CA 1
ATOM 3683 C C . VAL B 1 136 ? 1.798 -18.516 -3.494 1 98.94 136 VAL B C 1
ATOM 3685 O O . VAL B 1 136 ? 1.108 -19.328 -2.859 1 98.94 136 VAL B O 1
ATOM 3688 N N . ASN B 1 137 ? 2.053 -17.281 -3.133 1 98.88 137 ASN B N 1
ATOM 3689 C CA . ASN B 1 137 ? 1.389 -16.688 -1.979 1 98.88 137 ASN B CA 1
ATOM 3690 C C . ASN B 1 137 ? -0.058 -16.312 -2.293 1 98.88 137 ASN B C 1
ATOM 3692 O O . ASN B 1 137 ? -0.325 -15.219 -2.807 1 98.88 137 ASN B O 1
ATOM 3696 N N . ASN B 1 138 ? -0.942 -17.172 -1.911 1 98.56 138 ASN B N 1
ATOM 3697 C CA . ASN B 1 138 ? -2.35 -16.984 -2.248 1 98.56 138 ASN B CA 1
ATOM 3698 C C . ASN B 1 138 ? -3.217 -16.891 -0.996 1 98.56 138 ASN B C 1
ATOM 3700 O O . ASN B 1 138 ? -4.312 -16.328 -1.037 1 98.56 138 ASN B O 1
ATOM 3704 N N . GLY B 1 139 ? -2.723 -17.375 0.09 1 96.56 139 GLY B N 1
ATOM 3705 C CA . GLY B 1 139 ? -3.494 -17.359 1.322 1 96.56 139 GLY B CA 1
ATOM 3706 C C . GLY B 1 139 ? -3.811 -15.945 1.798 1 96.56 139 GLY B C 1
ATOM 3707 O O . GLY B 1 139 ? -2.979 -15.047 1.682 1 96.56 139 GLY B O 1
ATOM 3708 N N . GLY B 1 140 ? -5.004 -15.766 2.336 1 95.06 140 GLY B N 1
ATOM 3709 C CA . GLY B 1 140 ? -5.43 -14.484 2.871 1 95.06 140 GLY B CA 1
ATOM 3710 C C . GLY B 1 140 ? -6.922 -14.422 3.152 1 95.06 140 GLY B C 1
ATOM 3711 O O . GLY B 1 140 ? -7.637 -15.398 2.945 1 95.06 140 GLY B O 1
ATOM 3712 N N . VAL B 1 141 ? -7.324 -13.289 3.709 1 96 141 VAL B N 1
ATOM 3713 C CA . VAL B 1 141 ? -8.734 -13.062 4 1 96 141 VAL B CA 1
ATOM 3714 C C . VAL B 1 141 ? -9.109 -11.625 3.645 1 96 141 VAL B C 1
ATOM 3716 O O . VAL B 1 141 ? -8.266 -10.734 3.66 1 96 141 VAL B O 1
ATOM 3719 N N . SER B 1 142 ? -10.398 -11.438 3.262 1 96.06 142 SER B N 1
ATOM 3720 C CA . SER B 1 142 ? -10.906 -10.117 2.924 1 96.06 142 SER B CA 1
ATOM 3721 C C . SER B 1 142 ? -11.672 -9.5 4.09 1 96.06 142 SER B C 1
ATOM 3723 O O . SER B 1 142 ? -11.602 -10 5.215 1 96.06 142 SER B O 1
ATOM 3725 N N . GLN B 1 143 ? -12.305 -8.336 3.807 1 96.19 143 GLN B N 1
ATOM 3726 C CA . GLN B 1 143 ? -13.062 -7.594 4.812 1 96.19 143 GLN B CA 1
ATOM 3727 C C . GLN B 1 143 ? -14.328 -6.98 4.211 1 96.19 143 GLN B C 1
ATOM 3729 O O . GLN B 1 143 ? -14.32 -6.527 3.066 1 96.19 143 GLN B O 1
ATOM 3734 N N . ARG B 1 144 ? -15.391 -6.98 5.008 1 94.5 144 ARG B N 1
ATOM 3735 C CA . ARG B 1 144 ? -16.625 -6.27 4.66 1 94.5 144 ARG B CA 1
ATOM 3736 C C . ARG B 1 144 ? -17.172 -5.516 5.863 1 94.5 144 ARG B C 1
ATOM 3738 O O . ARG B 1 144 ? -17.922 -6.078 6.668 1 94.5 144 ARG B O 1
ATOM 3745 N N . ALA B 1 145 ? -16.875 -4.293 5.926 1 95.75 145 ALA B N 1
ATOM 3746 C CA . ALA B 1 145 ? -17.344 -3.436 7.012 1 95.75 145 ALA B CA 1
ATOM 3747 C C . ALA B 1 145 ? -16.891 -1.993 6.812 1 95.75 145 ALA B C 1
ATOM 3749 O O . ALA B 1 145 ? -15.867 -1.743 6.176 1 95.75 145 ALA B O 1
ATOM 3750 N N . LEU B 1 146 ? -17.688 -1.058 7.293 1 96.5 146 LEU B N 1
ATOM 3751 C CA . LEU B 1 146 ? -17.266 0.335 7.332 1 96.5 146 LEU B CA 1
ATOM 3752 C C . LEU B 1 146 ? -16.172 0.537 8.391 1 96.5 146 LEU B C 1
ATOM 3754 O O . LEU B 1 146 ? -16.234 -0.067 9.461 1 96.5 146 LEU B O 1
ATOM 3758 N N . CYS B 1 147 ? -15.258 1.408 8.133 1 97.69 147 CYS B N 1
ATOM 3759 C CA . CYS B 1 147 ? -14.148 1.687 9.039 1 97.69 147 CYS B CA 1
ATOM 3760 C C . CYS B 1 147 ? -14.664 2.053 10.43 1 97.69 147 CYS B C 1
ATOM 3762 O O . CYS B 1 147 ? -14.172 1.539 11.438 1 97.69 147 CYS B O 1
ATOM 3764 N N . VAL B 1 148 ? -15.672 2.893 10.5 1 96.31 148 VAL B N 1
ATOM 3765 C CA . VAL B 1 148 ? -16.156 3.434 11.758 1 96.31 148 VAL B CA 1
ATOM 3766 C C . VAL B 1 148 ? -16.719 2.307 12.617 1 96.31 148 VAL B C 1
ATOM 3768 O O . VAL B 1 148 ? -16.703 2.389 13.852 1 96.31 148 VAL B O 1
ATOM 3771 N N . ASP B 1 149 ? -17.125 1.217 11.992 1 95.75 149 ASP B N 1
ATOM 3772 C CA . ASP B 1 149 ? -17.766 0.112 12.703 1 95.75 149 ASP B CA 1
ATOM 3773 C C . ASP B 1 149 ? -16.781 -1.028 12.945 1 95.75 149 ASP B C 1
ATOM 3775 O O . ASP B 1 149 ? -17.125 -2.029 13.578 1 95.75 149 ASP B O 1
ATOM 3779 N N . THR B 1 150 ? -15.625 -0.934 12.453 1 97.38 150 THR B N 1
ATOM 3780 C CA . THR B 1 150 ? -14.656 -2.025 12.477 1 97.38 150 THR B CA 1
ATOM 3781 C C . THR B 1 150 ? -13.75 -1.912 13.695 1 97.38 150 THR B C 1
ATOM 3783 O O . THR B 1 150 ? -13.188 -0.847 13.961 1 97.38 150 THR B O 1
ATOM 3786 N N . SER B 1 151 ? -13.633 -2.977 14.414 1 97.31 151 SER B N 1
ATOM 3787 C CA . SER B 1 151 ? -12.719 -2.99 15.547 1 97.31 151 SER B CA 1
ATOM 3788 C C . SER B 1 151 ? -11.266 -2.971 15.086 1 97.31 151 SER B C 1
ATOM 3790 O O . SER B 1 151 ? -10.938 -3.477 14.008 1 97.31 151 SER B O 1
ATOM 3792 N N . LEU B 1 152 ? -10.422 -2.457 15.938 1 97.62 152 LEU B N 1
ATOM 3793 C CA . LEU B 1 152 ? -8.992 -2.396 15.625 1 97.62 152 LEU B CA 1
ATOM 3794 C C . LEU B 1 152 ? -8.414 -3.797 15.461 1 97.62 152 LEU B C 1
ATOM 3796 O O . LEU B 1 152 ? -7.477 -3.996 14.688 1 97.62 152 LEU B O 1
ATOM 3800 N N . ASP B 1 153 ? -8.969 -4.723 16.172 1 97.5 153 ASP B N 1
ATOM 3801 C CA . ASP B 1 153 ? -8.492 -6.102 16.109 1 97.5 153 ASP B CA 1
ATOM 3802 C C . ASP B 1 153 ? -8.641 -6.672 14.703 1 97.5 153 ASP B C 1
ATOM 3804 O O . ASP B 1 153 ? -7.832 -7.504 14.273 1 97.5 153 ASP B O 1
ATOM 3808 N N . VAL B 1 154 ? -9.648 -6.273 13.977 1 97.88 154 VAL B N 1
ATOM 3809 C CA . VAL B 1 154 ? -9.852 -6.734 12.609 1 97.88 154 VAL B CA 1
ATOM 3810 C C . VAL B 1 154 ? -8.703 -6.246 11.727 1 97.88 154 VAL B C 1
ATOM 3812 O O . VAL B 1 154 ? -8.156 -7.012 10.93 1 97.88 154 VAL B O 1
ATOM 3815 N N . PHE B 1 155 ? -8.336 -4.988 11.914 1 98.56 155 PHE B N 1
ATOM 3816 C CA . PHE B 1 155 ? -7.215 -4.438 11.156 1 98.56 155 PHE B CA 1
ATOM 3817 C C . PHE B 1 155 ? -5.93 -5.195 11.469 1 98.56 155 PHE B C 1
ATOM 3819 O O . PHE B 1 155 ? -5.141 -5.488 10.57 1 98.56 155 PHE B O 1
ATOM 3826 N N . LYS B 1 156 ? -5.754 -5.48 12.703 1 98.12 156 LYS B N 1
ATOM 3827 C CA . LYS B 1 156 ? -4.586 -6.238 13.133 1 98.12 156 LYS B CA 1
ATOM 3828 C C . LYS B 1 156 ? -4.574 -7.633 12.508 1 98.12 156 LYS B C 1
ATOM 3830 O O . LYS B 1 156 ? -3.545 -8.078 12 1 98.12 156 LYS B O 1
ATOM 3835 N N . GLU B 1 157 ? -5.691 -8.281 12.555 1 97.69 157 GLU B N 1
ATOM 3836 C CA . GLU B 1 157 ? -5.793 -9.641 12.016 1 97.69 157 GLU B CA 1
ATOM 3837 C C . GLU B 1 157 ? -5.492 -9.656 10.516 1 97.69 157 GLU B C 1
ATOM 3839 O O . GLU B 1 157 ? -4.781 -10.539 10.031 1 97.69 157 GLU B O 1
ATOM 3844 N N . LEU B 1 158 ? -6.012 -8.727 9.805 1 98.38 158 LEU B N 1
ATOM 3845 C CA . LEU B 1 158 ? -5.812 -8.641 8.367 1 98.38 158 LEU B CA 1
ATOM 3846 C C . LEU B 1 158 ? -4.332 -8.469 8.031 1 98.38 158 LEU B C 1
ATOM 3848 O O . LEU B 1 158 ? -3.807 -9.156 7.152 1 98.38 158 LEU B O 1
ATOM 3852 N N . ILE B 1 159 ? -3.662 -7.598 8.734 1 98.44 159 ILE B N 1
ATOM 3853 C CA . ILE B 1 159 ? -2.262 -7.312 8.438 1 98.44 159 ILE B CA 1
ATOM 3854 C C . ILE B 1 159 ? -1.393 -8.492 8.883 1 98.44 159 ILE B C 1
ATOM 3856 O O . ILE B 1 159 ? -0.373 -8.781 8.258 1 98.44 159 ILE B O 1
ATOM 3860 N N . GLU B 1 160 ? -1.726 -9.125 9.969 1 98.06 160 GLU B N 1
ATOM 3861 C CA . GLU B 1 160 ? -0.979 -10.273 10.477 1 98.06 160 GLU B CA 1
ATOM 3862 C C . GLU B 1 160 ? -1.025 -11.438 9.492 1 98.06 160 GLU B C 1
ATOM 3864 O O . GLU B 1 160 ? -0.013 -12.102 9.258 1 98.06 160 GLU B O 1
ATOM 3869 N N . LEU B 1 161 ? -2.143 -11.656 8.961 1 98.06 161 LEU B N 1
ATOM 3870 C CA . LEU B 1 161 ? -2.344 -12.797 8.078 1 98.06 161 LEU B CA 1
ATOM 3871 C C . LEU B 1 161 ? -1.906 -12.469 6.656 1 98.06 161 LEU B C 1
ATOM 3873 O O . LEU B 1 161 ? -1.021 -13.133 6.105 1 98.06 161 LEU B O 1
ATOM 3877 N N . ASN B 1 162 ? -2.51 -11.438 6.043 1 98.69 162 ASN B N 1
ATOM 3878 C CA . ASN B 1 162 ? -2.314 -11.141 4.625 1 98.69 162 ASN B CA 1
ATOM 3879 C C . ASN B 1 162 ? -0.892 -10.664 4.344 1 98.69 162 ASN B C 1
ATOM 3881 O O . ASN B 1 162 ? -0.316 -10.992 3.307 1 98.69 162 ASN B O 1
ATOM 3885 N N . TYR B 1 163 ? -0.341 -9.938 5.258 1 98.81 163 TYR B N 1
ATOM 3886 C CA . TYR B 1 163 ? 0.948 -9.305 5.008 1 98.81 163 TYR B CA 1
ATOM 3887 C C . TYR B 1 163 ? 2.064 -10.016 5.762 1 98.81 163 TYR B C 1
ATOM 3889 O O . TYR B 1 163 ? 2.854 -10.75 5.164 1 98.81 163 TYR B O 1
ATOM 3897 N N . LEU B 1 164 ? 2.068 -9.977 7.094 1 98.88 164 LEU B N 1
ATOM 3898 C CA . LEU B 1 164 ? 3.191 -10.492 7.867 1 98.88 164 LEU B CA 1
ATOM 3899 C C . LEU B 1 164 ? 3.359 -11.992 7.652 1 98.88 164 LEU B C 1
ATOM 3901 O O . LEU B 1 164 ? 4.484 -12.484 7.555 1 98.88 164 LEU B O 1
ATOM 3905 N N . GLY B 1 165 ? 2.244 -12.703 7.656 1 98.81 165 GLY B N 1
ATOM 3906 C CA . GLY B 1 165 ? 2.322 -14.133 7.371 1 98.81 165 GLY B CA 1
ATOM 3907 C C . GLY B 1 165 ? 2.951 -14.438 6.023 1 98.81 165 GLY B C 1
ATOM 3908 O O . GLY B 1 165 ? 3.795 -15.328 5.914 1 98.81 165 GLY B O 1
ATOM 3909 N N . THR B 1 166 ? 2.578 -13.703 4.992 1 98.88 166 THR B N 1
ATOM 3910 C CA . THR B 1 166 ? 3.092 -13.875 3.639 1 98.88 166 THR B CA 1
ATOM 3911 C C . THR B 1 166 ? 4.578 -13.539 3.576 1 98.88 166 THR B C 1
ATOM 3913 O O . THR B 1 166 ? 5.363 -14.281 2.975 1 98.88 166 THR B O 1
ATOM 3916 N N . VAL B 1 167 ? 4.953 -12.461 4.188 1 98.81 167 VAL B N 1
ATOM 3917 C CA . VAL B 1 167 ? 6.34 -12.016 4.211 1 98.81 167 VAL B CA 1
ATOM 3918 C C . VAL B 1 167 ? 7.203 -13.055 4.93 1 98.81 167 VAL B C 1
ATOM 3920 O O . VAL B 1 167 ? 8.297 -13.383 4.469 1 98.81 167 VAL B O 1
ATOM 3923 N N . SER B 1 168 ? 6.715 -13.531 6.031 1 98.81 168 SER B N 1
ATOM 3924 C CA . SER B 1 168 ? 7.445 -14.516 6.824 1 98.81 168 SER B CA 1
ATOM 3925 C C . SER B 1 168 ? 7.77 -15.758 5.996 1 98.81 168 SER B C 1
ATOM 3927 O O . SER B 1 168 ? 8.914 -16.203 5.965 1 98.81 168 SER B O 1
ATOM 3929 N N . LEU B 1 169 ? 6.758 -16.297 5.363 1 98.88 169 LEU B N 1
ATOM 3930 C CA . LEU B 1 169 ? 6.965 -17.5 4.562 1 98.88 169 LEU B CA 1
ATOM 3931 C C . LEU B 1 169 ? 7.926 -17.219 3.41 1 98.88 169 LEU B C 1
ATOM 3933 O O . LEU B 1 169 ? 8.82 -18.031 3.131 1 98.88 169 LEU B O 1
ATOM 3937 N N . THR B 1 170 ? 7.738 -16.094 2.732 1 98.88 170 THR B N 1
ATOM 3938 C CA . THR B 1 170 ? 8.602 -15.688 1.631 1 98.88 170 THR B CA 1
ATOM 3939 C C . THR B 1 170 ? 10.062 -15.625 2.082 1 98.88 170 THR B C 1
ATOM 3941 O O . THR B 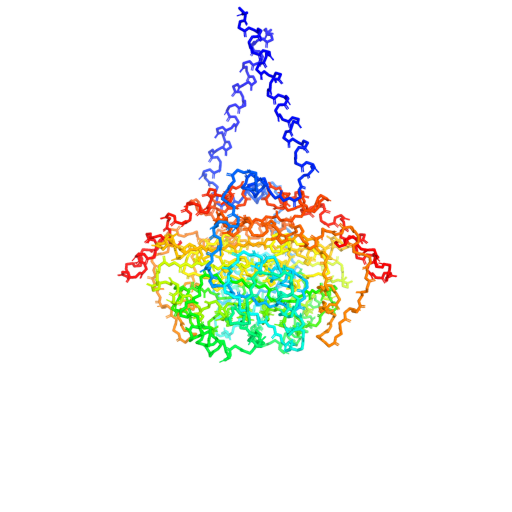1 170 ? 10.953 -16.078 1.367 1 98.88 170 THR B O 1
ATOM 3944 N N . LYS B 1 171 ? 10.305 -15.094 3.242 1 98.69 171 LYS B N 1
ATOM 3945 C CA . LYS B 1 171 ? 11.656 -14.93 3.758 1 98.69 171 LYS B CA 1
ATOM 3946 C C . LYS B 1 171 ? 12.312 -16.281 4.035 1 98.69 171 LYS B C 1
ATOM 3948 O O . LYS B 1 171 ? 13.539 -16.391 4.02 1 98.69 171 LYS B O 1
ATOM 3953 N N . CYS B 1 172 ? 11.555 -17.297 4.336 1 98.69 172 CYS B N 1
ATOM 3954 C CA . CYS B 1 172 ? 12.086 -18.641 4.562 1 98.69 172 CYS B CA 1
ATOM 3955 C C . CYS B 1 172 ? 12.492 -19.297 3.248 1 98.69 172 CYS B C 1
ATOM 3957 O O . CYS B 1 172 ? 13.43 -20.078 3.207 1 98.69 172 CYS B O 1
ATOM 3959 N N . VAL B 1 173 ? 11.812 -18.953 2.172 1 98.81 173 VAL B N 1
ATOM 3960 C CA . VAL B 1 173 ? 11.992 -19.609 0.885 1 98.81 173 VAL B CA 1
ATOM 3961 C C . VAL B 1 173 ? 13.078 -18.891 0.082 1 98.81 173 VAL B C 1
ATOM 3963 O O . VAL B 1 173 ? 13.859 -19.547 -0.622 1 98.81 173 VAL B O 1
ATOM 3966 N N . LEU B 1 174 ? 13.188 -17.609 0.245 1 98.56 174 LEU B N 1
ATOM 3967 C CA . LEU B 1 174 ? 13.969 -16.719 -0.61 1 98.56 174 LEU B CA 1
ATOM 3968 C C . LEU B 1 174 ? 15.445 -17.109 -0.595 1 98.56 174 LEU B C 1
ATOM 3970 O O . LEU B 1 174 ? 16.094 -17.125 -1.642 1 98.56 174 LEU B O 1
ATOM 3974 N N . PRO B 1 175 ? 16.031 -17.438 0.565 1 98.12 175 PRO B N 1
ATOM 3975 C CA . PRO B 1 175 ? 17.453 -17.781 0.577 1 98.12 175 PRO B CA 1
ATOM 3976 C C . PRO B 1 175 ? 17.781 -18.969 -0.328 1 98.12 175 PRO B C 1
ATOM 3978 O O . PRO B 1 175 ? 18.844 -18.984 -0.954 1 98.12 175 PRO B O 1
ATOM 3981 N N . HIS B 1 176 ? 16.922 -19.891 -0.454 1 98.31 176 HIS B N 1
ATOM 3982 C CA . HIS B 1 176 ? 17.141 -21.062 -1.284 1 98.31 176 HIS B CA 1
ATOM 3983 C C . HIS B 1 176 ? 17.094 -20.719 -2.766 1 98.31 176 HIS B C 1
ATOM 3985 O O . HIS B 1 176 ? 17.844 -21.281 -3.57 1 98.31 176 HIS B O 1
ATOM 3991 N N . MET B 1 177 ? 16.203 -19.812 -3.098 1 98.62 177 MET B N 1
ATOM 3992 C CA . MET B 1 177 ? 16.109 -19.344 -4.48 1 98.62 177 MET B CA 1
ATOM 3993 C C . MET B 1 177 ? 17.328 -18.516 -4.863 1 98.62 177 MET B C 1
ATOM 3995 O O . MET B 1 177 ? 17.828 -18.609 -5.992 1 98.62 177 MET B O 1
ATOM 3999 N N . ILE B 1 178 ? 17.766 -17.688 -3.947 1 98.25 178 ILE B N 1
ATOM 4000 C CA . ILE B 1 178 ? 18.938 -16.859 -4.18 1 98.25 178 ILE B CA 1
ATOM 4001 C C . ILE B 1 178 ? 20.156 -17.75 -4.391 1 98.25 178 ILE B C 1
ATOM 4003 O O . ILE B 1 178 ? 20.953 -17.516 -5.305 1 98.25 178 ILE B O 1
ATOM 4007 N N . GLU B 1 179 ? 20.297 -18.734 -3.562 1 97.94 179 GLU B N 1
ATOM 4008 C CA . GLU B 1 179 ? 21.422 -19.672 -3.688 1 97.94 179 GLU B CA 1
ATOM 4009 C C . GLU B 1 179 ? 21.422 -20.344 -5.059 1 97.94 179 GLU B C 1
ATOM 4011 O O . GLU B 1 179 ? 22.469 -20.484 -5.688 1 97.94 179 GLU B O 1
ATOM 4016 N N . ARG B 1 180 ? 20.312 -20.703 -5.543 1 97.81 180 ARG B N 1
ATOM 4017 C CA . ARG B 1 180 ? 20.172 -21.391 -6.828 1 97.81 180 ARG B CA 1
ATOM 4018 C C . ARG B 1 180 ? 20.125 -20.391 -7.977 1 97.81 180 ARG B C 1
ATOM 4020 O O . ARG B 1 180 ? 20.203 -20.766 -9.148 1 97.81 180 ARG B O 1
ATOM 4027 N N . LYS B 1 181 ? 19.906 -19.078 -7.668 1 98.12 181 LYS B N 1
ATOM 4028 C CA . LYS B 1 181 ? 19.766 -17.984 -8.625 1 98.12 181 LYS B CA 1
ATOM 4029 C C . LYS B 1 181 ? 18.578 -18.234 -9.555 1 98.12 181 LYS B C 1
ATOM 4031 O O . LYS B 1 181 ? 18.656 -17.938 -10.75 1 98.12 181 LYS B O 1
ATOM 4036 N N . GLN B 1 182 ? 17.609 -18.906 -9.016 1 98.38 182 GLN B N 1
ATOM 4037 C CA . GLN B 1 182 ? 16.406 -19.25 -9.781 1 98.38 182 GLN B CA 1
ATOM 4038 C C . GLN B 1 182 ? 15.188 -19.391 -8.859 1 98.38 182 GLN B C 1
ATOM 4040 O O . GLN B 1 182 ? 15.297 -19.953 -7.77 1 98.38 182 GLN B O 1
ATOM 4045 N N . GLY B 1 183 ? 14.086 -18.875 -9.266 1 98.62 183 GLY B N 1
ATOM 4046 C CA . GLY B 1 183 ? 12.859 -19.016 -8.492 1 98.62 183 GLY B CA 1
ATOM 4047 C C . GLY B 1 183 ? 11.812 -17.969 -8.836 1 98.62 183 GLY B C 1
ATOM 4048 O O . GLY B 1 183 ? 12.133 -16.953 -9.453 1 98.62 183 GLY B O 1
ATOM 4049 N N . LYS B 1 184 ? 10.539 -18.266 -8.578 1 98.81 184 LYS B N 1
ATOM 4050 C CA . LYS B 1 184 ? 9.43 -17.328 -8.766 1 98.81 184 LYS B CA 1
ATOM 4051 C C . LYS B 1 184 ? 8.625 -17.172 -7.48 1 98.81 184 LYS B C 1
ATOM 4053 O O . LYS B 1 184 ? 8.258 -18.156 -6.844 1 98.81 184 LYS B O 1
ATOM 4058 N N . ILE B 1 185 ? 8.508 -16 -7.031 1 98.88 185 ILE B N 1
ATOM 4059 C CA . ILE B 1 185 ? 7.535 -15.648 -6.008 1 98.88 185 ILE B CA 1
ATOM 4060 C C . ILE B 1 185 ? 6.32 -14.984 -6.656 1 98.88 185 ILE B C 1
ATOM 4062 O O . ILE B 1 185 ? 6.43 -13.883 -7.199 1 98.88 185 ILE B O 1
ATOM 4066 N N . VAL B 1 186 ? 5.215 -15.664 -6.652 1 98.94 186 VAL B N 1
ATOM 4067 C CA . VAL B 1 186 ? 3.961 -15.164 -7.207 1 98.94 186 VAL B CA 1
ATOM 4068 C C . VAL B 1 186 ? 2.99 -14.836 -6.074 1 98.94 186 VAL B C 1
ATOM 4070 O O . VAL B 1 186 ? 2.568 -15.719 -5.332 1 98.94 186 VAL B O 1
ATOM 4073 N N . THR B 1 187 ? 2.664 -13.562 -5.926 1 98.88 187 THR B N 1
ATOM 4074 C CA . THR B 1 187 ? 1.765 -13.125 -4.863 1 98.88 187 THR B CA 1
ATOM 4075 C C . THR B 1 187 ? 0.396 -12.758 -5.43 1 98.88 187 THR B C 1
ATOM 4077 O O . THR B 1 187 ? 0.29 -11.875 -6.285 1 98.88 187 THR B O 1
ATOM 4080 N N . VAL B 1 188 ? -0.602 -13.5 -4.949 1 98.81 188 VAL B N 1
ATOM 4081 C CA . VAL B 1 188 ? -1.973 -13.148 -5.309 1 98.81 188 VAL B CA 1
ATOM 4082 C C . VAL B 1 188 ? -2.443 -11.969 -4.457 1 98.81 188 VAL B C 1
ATOM 4084 O O . VAL B 1 188 ? -2.961 -12.164 -3.355 1 98.81 188 VAL B O 1
ATOM 4087 N N . ASN B 1 189 ? -2.254 -10.867 -4.988 1 98.62 189 ASN B N 1
ATOM 4088 C CA . ASN B 1 189 ? -2.729 -9.625 -4.383 1 98.62 189 ASN B CA 1
ATOM 4089 C C . ASN B 1 189 ? -4.215 -9.406 -4.652 1 98.62 189 ASN B C 1
ATOM 4091 O O . ASN B 1 189 ? -5.035 -10.289 -4.398 1 98.62 189 ASN B O 1
ATOM 4095 N N . SER B 1 190 ? -4.625 -8.266 -5.102 1 98.38 190 SER B N 1
ATOM 4096 C CA . SER B 1 190 ? -5.988 -7.871 -5.434 1 98.38 190 SER B CA 1
ATOM 4097 C C . SER B 1 190 ? -6.016 -6.547 -6.188 1 98.38 190 SER B C 1
ATOM 4099 O O . SER B 1 190 ? -5.055 -5.777 -6.133 1 98.38 190 SER B O 1
ATOM 4101 N N . MET B 1 191 ? -7.129 -6.348 -6.898 1 98.12 191 MET B N 1
ATOM 4102 C CA . MET B 1 191 ? -7.293 -5.016 -7.473 1 98.12 191 MET B CA 1
ATOM 4103 C C . MET B 1 191 ? -7.277 -3.945 -6.387 1 98.12 191 MET B C 1
ATOM 4105 O O . MET B 1 191 ? -6.84 -2.818 -6.629 1 98.12 191 MET B O 1
ATOM 4109 N N . VAL B 1 192 ? -7.652 -4.32 -5.156 1 98.06 192 VAL B N 1
ATOM 4110 C CA . VAL B 1 192 ? -7.727 -3.336 -4.082 1 98.06 192 VAL B CA 1
ATOM 4111 C C . VAL B 1 192 ? -6.332 -3.082 -3.512 1 98.06 192 VAL B C 1
ATOM 4113 O O . VAL B 1 192 ? -6.172 -2.301 -2.572 1 98.06 192 VAL B O 1
ATOM 4116 N N . GLY B 1 193 ? -5.316 -3.725 -4.016 1 98.44 193 GLY B N 1
ATOM 4117 C CA . GLY B 1 193 ? -3.936 -3.346 -3.76 1 98.44 193 GLY B CA 1
ATOM 4118 C C . GLY B 1 193 ? -3.482 -2.154 -4.582 1 98.44 193 GLY B C 1
ATOM 4119 O O . GLY B 1 193 ? -2.396 -1.617 -4.359 1 98.44 193 GLY B O 1
ATOM 4120 N N . ILE B 1 194 ? -4.359 -1.781 -5.527 1 98 194 ILE B N 1
ATOM 4121 C CA . ILE B 1 194 ? -4.105 -0.65 -6.41 1 98 194 ILE B CA 1
ATOM 4122 C C . ILE B 1 194 ? -5.168 0.426 -6.188 1 98 194 ILE B C 1
ATOM 4124 O O . ILE B 1 194 ? -4.84 1.606 -6.039 1 98 194 ILE B O 1
ATOM 4128 N N . ILE B 1 195 ? -6.367 -0.021 -6.082 1 97.62 195 ILE B N 1
ATOM 4129 C CA . ILE B 1 195 ? -7.465 0.925 -5.91 1 97.62 195 ILE B CA 1
ATOM 4130 C C . ILE B 1 195 ? -7.918 0.93 -4.453 1 97.62 195 ILE B C 1
ATOM 4132 O O . ILE B 1 195 ? -7.508 0.074 -3.666 1 97.62 195 ILE B O 1
ATOM 4136 N N . ALA B 1 196 ? -8.719 1.899 -4.086 1 95.12 196 ALA B N 1
ATOM 4137 C CA . ALA B 1 196 ? -9.383 1.971 -2.785 1 95.12 196 ALA B CA 1
ATOM 4138 C C . ALA B 1 196 ? -10.883 1.747 -2.92 1 95.12 196 ALA B C 1
ATOM 4140 O O . ALA B 1 196 ? -11.562 2.48 -3.641 1 95.12 196 ALA B O 1
ATOM 4141 N N . ALA B 1 197 ? -11.391 0.736 -2.256 1 94.69 197 ALA B N 1
ATOM 4142 C CA . ALA B 1 197 ? -12.805 0.385 -2.348 1 94.69 197 ALA B CA 1
ATOM 4143 C C . ALA B 1 197 ? -13.477 0.461 -0.979 1 94.69 197 ALA B C 1
ATOM 4145 O O . ALA B 1 197 ? -13 -0.134 -0.011 1 94.69 197 ALA B O 1
ATOM 4146 N N . PRO B 1 198 ? -14.641 1.157 -0.902 1 96.38 198 PRO B N 1
ATOM 4147 C CA . PRO B 1 198 ? -15.32 1.252 0.391 1 96.38 198 PRO B CA 1
ATOM 4148 C C . PRO B 1 198 ? -15.688 -0.114 0.967 1 96.38 198 PRO B C 1
ATOM 4150 O O . PRO B 1 198 ? -15.789 -1.095 0.225 1 96.38 198 PRO B O 1
ATOM 4153 N N . LEU B 1 199 ? -15.812 -0.167 2.328 1 96 199 LEU B N 1
ATOM 4154 C CA . LEU B 1 199 ? -16.203 -1.349 3.09 1 96 199 LEU B CA 1
ATOM 4155 C C . LEU B 1 199 ? -15.031 -2.318 3.229 1 96 199 LEU B C 1
ATOM 4157 O O . LEU B 1 199 ? -15.219 -3.475 3.613 1 96 199 LEU B O 1
ATOM 4161 N N . SER B 1 200 ? -13.812 -1.851 2.906 1 97.5 200 SER B N 1
ATOM 4162 C CA . SER B 1 200 ? -12.672 -2.758 2.951 1 97.5 200 SER B CA 1
ATOM 4163 C C . SER B 1 200 ? -11.391 -2.02 3.338 1 97.5 200 SER B C 1
ATOM 4165 O O . SER B 1 200 ? -10.32 -2.283 2.783 1 97.5 200 SER B O 1
ATOM 4167 N N . THR B 1 201 ? -11.414 -1.087 4.23 1 98.44 201 THR B N 1
ATOM 4168 C CA . THR B 1 201 ? -10.281 -0.236 4.59 1 98.44 201 THR B CA 1
ATOM 4169 C C . THR B 1 201 ? -9.086 -1.079 5.023 1 98.44 201 THR B C 1
ATOM 4171 O O . THR B 1 201 ? -7.965 -0.854 4.566 1 98.44 201 THR B O 1
ATOM 4174 N N . GLY B 1 202 ? -9.367 -2.043 5.945 1 98.56 202 GLY B N 1
ATOM 4175 C CA . GLY B 1 202 ? -8.289 -2.895 6.414 1 98.56 202 GLY B CA 1
ATOM 4176 C C . GLY B 1 202 ? -7.746 -3.816 5.34 1 98.56 202 GLY B C 1
ATOM 4177 O O . GLY B 1 202 ? -6.535 -4.031 5.254 1 98.56 202 GLY B O 1
ATOM 4178 N N . TYR B 1 203 ? -8.641 -4.43 4.562 1 98.44 203 TYR B N 1
ATOM 4179 C CA . TYR B 1 203 ? -8.234 -5.297 3.463 1 98.44 203 TYR B CA 1
ATOM 4180 C C . TYR B 1 203 ? -7.414 -4.523 2.436 1 98.44 203 TYR B C 1
ATOM 4182 O O . TYR B 1 203 ? -6.355 -4.984 2.004 1 98.44 203 TYR B O 1
ATOM 4190 N N . CYS B 1 204 ? -7.863 -3.305 2.049 1 98.69 204 CYS B N 1
ATOM 4191 C CA . CYS B 1 204 ? -7.121 -2.445 1.134 1 98.69 204 CYS B CA 1
ATOM 4192 C C . CYS B 1 204 ? -5.73 -2.141 1.679 1 98.69 204 CYS B C 1
ATOM 4194 O O . CYS B 1 204 ? -4.738 -2.232 0.951 1 98.69 204 CYS B O 1
ATOM 4196 N N . ALA B 1 205 ? -5.66 -1.812 2.926 1 98.88 205 ALA B N 1
ATOM 4197 C CA . ALA B 1 205 ? -4.371 -1.524 3.553 1 98.88 205 ALA B CA 1
ATOM 4198 C C . ALA B 1 205 ? -3.428 -2.719 3.439 1 98.88 205 ALA B C 1
ATOM 4200 O O . ALA B 1 205 ? -2.268 -2.564 3.051 1 98.88 205 ALA B O 1
ATOM 4201 N N . SER B 1 206 ? -3.906 -3.891 3.746 1 98.81 206 SER B N 1
ATOM 4202 C CA . SER B 1 206 ? -3.07 -5.086 3.752 1 98.81 206 SER B CA 1
ATOM 4203 C C . SER B 1 206 ? -2.568 -5.418 2.35 1 98.81 206 SER B C 1
ATOM 4205 O O . SER B 1 206 ? -1.413 -5.809 2.174 1 98.81 206 SER B O 1
ATOM 4207 N N . LYS B 1 207 ? -3.424 -5.25 1.359 1 98.88 207 LYS B N 1
ATOM 4208 C CA . LYS B 1 207 ? -3.041 -5.582 -0.01 1 98.88 207 LYS B CA 1
ATOM 4209 C C . LYS B 1 207 ? -2.133 -4.508 -0.601 1 98.88 207 LYS B C 1
ATOM 4211 O O . LYS B 1 207 ? -1.247 -4.809 -1.403 1 98.88 207 LYS B O 1
ATOM 4216 N N . HIS B 1 208 ? -2.336 -3.271 -0.202 1 98.81 208 HIS B N 1
ATOM 4217 C CA . HIS B 1 208 ? -1.365 -2.24 -0.549 1 98.81 208 HIS B CA 1
ATOM 4218 C C . HIS B 1 208 ? -0.005 -2.529 0.076 1 98.81 208 HIS B C 1
ATOM 4220 O O . HIS B 1 208 ? 1.031 -2.334 -0.562 1 98.81 208 HIS B O 1
ATOM 4226 N N . ALA B 1 209 ? -0.017 -2.936 1.305 1 98.88 209 ALA B N 1
ATOM 4227 C CA . ALA B 1 209 ? 1.232 -3.281 1.978 1 98.88 209 ALA B CA 1
ATOM 4228 C C . ALA B 1 209 ? 1.989 -4.359 1.207 1 98.88 209 ALA B C 1
ATOM 4230 O O . ALA B 1 209 ? 3.199 -4.25 0.997 1 98.88 209 ALA B O 1
ATOM 4231 N N . LEU B 1 210 ? 1.267 -5.363 0.754 1 98.81 210 LEU B N 1
ATOM 4232 C CA . LEU B 1 210 ? 1.865 -6.445 -0.02 1 98.81 210 LEU B CA 1
ATOM 4233 C C . LEU B 1 210 ? 2.488 -5.914 -1.306 1 98.81 210 LEU B C 1
ATOM 4235 O O . LEU B 1 210 ? 3.625 -6.262 -1.639 1 98.81 210 LEU B O 1
ATOM 4239 N N . ARG B 1 211 ? 1.723 -5.129 -1.978 1 98.69 211 ARG B N 1
ATOM 4240 C CA . ARG B 1 211 ? 2.203 -4.578 -3.24 1 98.69 211 ARG B CA 1
ATOM 4241 C C . ARG B 1 211 ? 3.475 -3.762 -3.031 1 98.69 211 ARG B C 1
ATOM 4243 O O . ARG B 1 211 ? 4.441 -3.906 -3.783 1 98.69 211 ARG B O 1
ATOM 4250 N N . GLY B 1 212 ? 3.465 -2.895 -2.029 1 98.62 212 GLY B N 1
ATOM 4251 C CA . GLY B 1 212 ? 4.645 -2.1 -1.724 1 98.62 212 GLY B CA 1
ATOM 4252 C C . GLY B 1 212 ? 5.855 -2.941 -1.367 1 98.62 212 GLY B C 1
ATOM 4253 O O . GLY B 1 212 ? 6.961 -2.676 -1.839 1 98.62 212 GLY B O 1
ATOM 4254 N N . PHE B 1 213 ? 5.672 -3.988 -0.542 1 98.88 213 PHE B N 1
ATOM 4255 C CA . PHE B 1 213 ? 6.75 -4.871 -0.106 1 98.88 213 PHE B CA 1
ATOM 4256 C C . PHE B 1 213 ? 7.383 -5.582 -1.296 1 98.88 213 PHE B C 1
ATOM 4258 O O . PHE B 1 213 ? 8.602 -5.52 -1.487 1 98.88 213 PHE B O 1
ATOM 4265 N N . PHE B 1 214 ? 6.566 -6.156 -2.123 1 98.81 214 PHE B N 1
ATOM 4266 C CA . PHE B 1 214 ? 7.094 -7.039 -3.158 1 98.81 214 PHE B CA 1
ATOM 4267 C C . PHE B 1 214 ? 7.66 -6.23 -4.32 1 98.81 214 PHE B C 1
ATOM 4269 O O . PHE B 1 214 ? 8.617 -6.652 -4.969 1 98.81 214 PHE B O 1
ATOM 4276 N N . ASN B 1 215 ? 7.094 -5.066 -4.59 1 98.44 215 ASN B N 1
ATOM 4277 C CA . ASN B 1 215 ? 7.734 -4.184 -5.559 1 98.44 215 ASN B CA 1
ATOM 4278 C C . ASN B 1 215 ? 9.133 -3.777 -5.102 1 98.44 215 ASN B C 1
ATOM 4280 O O . ASN B 1 215 ? 10.055 -3.686 -5.918 1 98.44 215 ASN B O 1
ATOM 4284 N N . THR B 1 216 ? 9.258 -3.494 -3.826 1 98.44 216 THR B N 1
ATOM 4285 C CA . THR B 1 216 ? 10.562 -3.129 -3.295 1 98.44 216 THR B CA 1
ATOM 4286 C C . THR B 1 216 ? 11.516 -4.32 -3.336 1 98.44 216 THR B C 1
ATOM 4288 O O . THR B 1 216 ? 12.672 -4.184 -3.727 1 98.44 216 THR B O 1
ATOM 4291 N N . LEU B 1 217 ? 11 -5.473 -2.936 1 98.62 217 LEU B N 1
ATOM 4292 C CA . LEU B 1 217 ? 11.805 -6.695 -2.977 1 98.62 217 LEU B CA 1
ATOM 4293 C C . LEU B 1 217 ? 12.328 -6.953 -4.383 1 98.62 217 LEU B C 1
ATOM 4295 O O . LEU B 1 217 ? 13.477 -7.375 -4.555 1 98.62 217 LEU B O 1
ATOM 4299 N N . ARG B 1 218 ? 11.5 -6.719 -5.395 1 97.81 218 ARG B N 1
ATOM 4300 C CA . ARG B 1 218 ? 11.898 -6.918 -6.785 1 97.81 218 ARG B CA 1
ATOM 4301 C C . ARG B 1 218 ? 13.148 -6.105 -7.121 1 97.81 218 ARG B C 1
ATOM 4303 O O . ARG B 1 218 ? 14.07 -6.609 -7.758 1 97.81 218 ARG B O 1
ATOM 4310 N N . SER B 1 219 ? 13.141 -4.855 -6.668 1 96.81 219 SER B N 1
ATOM 4311 C CA . SER B 1 219 ? 14.281 -4.004 -6.961 1 96.81 219 SER B CA 1
ATOM 4312 C C . SER B 1 219 ? 15.539 -4.496 -6.246 1 96.81 219 SER B C 1
ATOM 4314 O O . SER B 1 219 ? 16.641 -4.387 -6.777 1 96.81 219 SER B O 1
ATOM 4316 N N . GLU B 1 220 ? 15.383 -5.035 -5.086 1 97.5 220 GLU B N 1
ATOM 4317 C CA . GLU B 1 220 ? 16.516 -5.516 -4.316 1 97.5 220 GLU B CA 1
ATOM 4318 C C . GLU B 1 220 ? 17.109 -6.781 -4.926 1 97.5 220 GLU B C 1
ATOM 4320 O O . GLU B 1 220 ? 18.266 -7.125 -4.668 1 97.5 220 GLU B O 1
ATOM 4325 N N . LEU B 1 221 ? 16.297 -7.484 -5.703 1 97.12 221 LEU B N 1
ATOM 4326 C CA . LEU B 1 221 ? 16.75 -8.734 -6.312 1 97.12 221 LEU B CA 1
ATOM 4327 C C . LEU B 1 221 ? 17.094 -8.523 -7.785 1 97.12 221 LEU B C 1
ATOM 4329 O O . LEU B 1 221 ? 17.219 -9.484 -8.539 1 97.12 221 LEU B O 1
ATOM 4333 N N . ALA B 1 222 ? 17.266 -7.305 -8.18 1 93.12 222 ALA B N 1
ATOM 4334 C CA . ALA B 1 222 ? 17.531 -6.98 -9.57 1 93.12 222 ALA B CA 1
ATOM 4335 C C . ALA B 1 222 ? 18.828 -7.641 -10.047 1 93.12 222 ALA B C 1
ATOM 4337 O O . ALA B 1 222 ? 18.984 -7.934 -11.234 1 93.12 222 ALA B O 1
ATOM 4338 N N . THR B 1 223 ? 19.734 -7.973 -9.164 1 92.81 223 THR B N 1
ATOM 4339 C CA . THR B 1 223 ? 21 -8.586 -9.508 1 92.81 223 THR B CA 1
ATOM 4340 C C . THR B 1 223 ? 20.844 -10.086 -9.727 1 92.81 223 THR B C 1
ATOM 4342 O O . THR B 1 223 ? 21.781 -10.758 -10.141 1 92.81 223 THR B O 1
ATOM 4345 N N . TYR B 1 224 ? 19.688 -10.648 -9.422 1 95.38 224 TYR B N 1
ATOM 4346 C CA . TYR B 1 224 ? 19.359 -12.047 -9.68 1 95.38 224 TYR B CA 1
ATOM 4347 C C . TYR B 1 224 ? 18.281 -12.156 -10.758 1 95.38 224 TYR B C 1
ATOM 4349 O O . TYR B 1 224 ? 17.109 -12.406 -10.469 1 95.38 224 TYR B O 1
ATOM 4357 N N . PRO B 1 225 ? 18.672 -12.078 -11.984 1 93.69 225 PRO B N 1
ATOM 4358 C CA . PRO B 1 225 ? 17.703 -12.031 -13.07 1 93.69 225 PRO B CA 1
ATOM 4359 C C . PRO B 1 225 ? 16.875 -13.312 -13.172 1 93.69 225 PRO B C 1
ATOM 4361 O O . PRO B 1 225 ? 15.82 -13.32 -13.812 1 93.69 225 PRO B O 1
ATOM 4364 N N . GLY B 1 226 ? 17.328 -14.414 -12.555 1 97.69 226 GLY B N 1
ATOM 4365 C CA . GLY B 1 226 ? 16.594 -15.672 -12.586 1 97.69 226 GLY B CA 1
ATOM 4366 C C . GLY B 1 226 ? 15.477 -15.727 -11.562 1 97.69 226 GLY B C 1
ATOM 4367 O O . GLY B 1 226 ? 14.703 -16.688 -11.539 1 97.69 226 GLY B O 1
ATOM 4368 N N . ILE B 1 227 ? 15.375 -14.766 -10.703 1 98.44 227 ILE B N 1
ATOM 4369 C CA . ILE B 1 227 ? 14.328 -14.727 -9.68 1 98.44 227 ILE B CA 1
ATOM 4370 C C . ILE B 1 227 ? 13.266 -13.703 -10.078 1 98.44 227 ILE B C 1
ATOM 4372 O O . ILE B 1 227 ? 13.578 -12.539 -10.344 1 98.44 227 ILE B O 1
ATOM 4376 N N . THR B 1 228 ? 12.031 -14.172 -10.195 1 98.38 228 THR B N 1
ATOM 4377 C CA . THR B 1 228 ? 10.914 -13.32 -10.578 1 98.38 228 THR B CA 1
ATOM 4378 C C . THR B 1 228 ? 10.008 -13.039 -9.383 1 98.38 228 THR B C 1
ATOM 4380 O O . THR B 1 228 ? 9.664 -13.953 -8.633 1 98.38 228 THR B O 1
ATOM 4383 N N . ILE B 1 229 ? 9.719 -11.789 -9.156 1 98.62 229 ILE B N 1
ATOM 4384 C CA . ILE B 1 229 ? 8.711 -11.352 -8.195 1 98.62 229 ILE B CA 1
ATOM 4385 C C . ILE B 1 229 ? 7.484 -10.828 -8.945 1 98.62 229 ILE B C 1
ATOM 4387 O O . ILE B 1 229 ? 7.559 -9.805 -9.633 1 98.62 229 ILE B O 1
ATOM 4391 N N . SER B 1 230 ? 6.336 -11.516 -8.781 1 98.62 230 SER B N 1
ATOM 4392 C CA . SER B 1 230 ? 5.148 -11.188 -9.562 1 98.62 230 SER B CA 1
ATOM 4393 C C . SER B 1 230 ? 3.955 -10.891 -8.664 1 98.62 230 SER B C 1
ATOM 4395 O O . SER B 1 230 ? 3.701 -11.617 -7.699 1 98.62 230 SER B O 1
ATOM 4397 N N . ASN B 1 231 ? 3.281 -9.789 -8.938 1 98.62 231 ASN B N 1
ATOM 4398 C CA . ASN B 1 231 ? 2.008 -9.453 -8.305 1 98.62 231 ASN B CA 1
ATOM 4399 C C . ASN B 1 231 ? 0.831 -9.742 -9.234 1 98.62 231 ASN B C 1
ATOM 4401 O O . ASN B 1 231 ? 0.757 -9.211 -10.344 1 98.62 231 ASN B O 1
ATOM 4405 N N . ILE B 1 232 ? -0.054 -10.633 -8.828 1 98.88 232 ILE B N 1
ATOM 4406 C CA . ILE B 1 232 ? -1.313 -10.883 -9.523 1 98.88 232 ILE B CA 1
ATOM 4407 C C . ILE B 1 232 ? -2.436 -10.094 -8.852 1 98.88 232 ILE B C 1
ATOM 4409 O O . ILE B 1 232 ? -2.68 -10.242 -7.652 1 98.88 232 ILE B O 1
ATOM 4413 N N . CYS B 1 233 ? -3.115 -9.281 -9.578 1 98.81 233 CYS B N 1
ATOM 4414 C CA . CYS B 1 233 ? -4.16 -8.43 -9.016 1 98.81 233 CYS B CA 1
ATOM 4415 C C . CYS B 1 233 ? -5.516 -8.75 -9.633 1 98.81 233 CYS B C 1
ATOM 4417 O O . CYS B 1 233 ? -5.957 -8.07 -10.562 1 98.81 233 C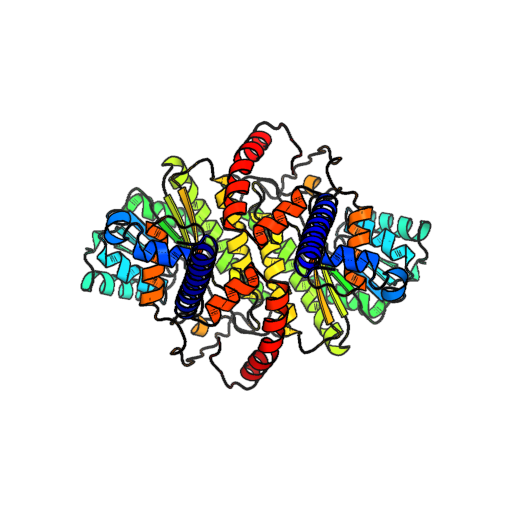YS B O 1
ATOM 4419 N N . PRO B 1 234 ? -6.195 -9.703 -9.062 1 98.5 234 PRO B N 1
ATOM 4420 C CA . PRO B 1 234 ? -7.531 -10.039 -9.562 1 98.5 234 PRO B CA 1
ATOM 4421 C C . PRO B 1 234 ? -8.602 -9.055 -9.086 1 98.5 234 PRO B C 1
ATOM 4423 O O . PRO B 1 234 ? -8.484 -8.492 -7.996 1 98.5 234 PRO B O 1
ATOM 4426 N N . GLY B 1 235 ? -9.594 -8.844 -9.945 1 97.56 235 GLY B N 1
ATOM 4427 C CA . GLY B 1 235 ? -10.844 -8.242 -9.531 1 97.56 235 GLY B CA 1
ATOM 4428 C C . GLY B 1 235 ? -11.82 -9.25 -8.938 1 97.56 235 GLY B C 1
ATOM 4429 O O . GLY B 1 235 ? -11.406 -10.219 -8.297 1 97.56 235 GLY B O 1
ATOM 4430 N N . PRO B 1 236 ? -13.094 -9.039 -9.055 1 95.38 236 PRO B N 1
ATOM 4431 C CA . PRO B 1 236 ? -14.07 -9.992 -8.523 1 95.38 236 PRO B CA 1
ATOM 4432 C C . PRO B 1 236 ? -14.008 -11.352 -9.219 1 95.38 236 PRO B C 1
ATOM 4434 O O . PRO B 1 236 ? -14.188 -11.43 -10.438 1 95.38 236 PRO B O 1
ATOM 4437 N N . VAL B 1 237 ? -13.703 -12.344 -8.469 1 95.62 237 VAL B N 1
ATOM 4438 C CA . VAL B 1 237 ? -13.633 -13.727 -8.938 1 95.62 237 VAL B CA 1
ATOM 4439 C C . VAL B 1 237 ? -14.562 -14.602 -8.102 1 95.62 237 VAL B C 1
ATOM 4441 O O . VAL B 1 237 ? -14.695 -14.398 -6.895 1 95.62 237 VAL B O 1
ATOM 4444 N N . GLN B 1 238 ? -15.18 -15.531 -8.688 1 91.62 238 GLN B N 1
ATOM 4445 C CA . GLN B 1 238 ? -16.047 -16.453 -7.961 1 91.62 238 GLN B CA 1
ATOM 4446 C C . GLN B 1 238 ? -15.266 -17.281 -6.957 1 91.62 238 GLN B C 1
ATOM 4448 O O . GLN B 1 238 ? -14.336 -18 -7.332 1 91.62 238 GLN B O 1
ATOM 4453 N N . SER B 1 239 ? -15.5 -17.078 -5.73 1 87.62 239 SER B N 1
ATOM 4454 C CA . SER B 1 239 ? -14.82 -17.797 -4.652 1 87.62 239 SER B CA 1
ATOM 4455 C C . SER B 1 239 ? -15.531 -17.594 -3.32 1 87.62 239 SER B C 1
ATOM 4457 O O . SER B 1 239 ? -16.547 -16.891 -3.252 1 87.62 239 SER B O 1
ATOM 4459 N N . ASN B 1 240 ? -15.094 -18.234 -2.344 1 80.81 240 ASN B N 1
ATOM 4460 C CA . ASN B 1 240 ? -15.68 -18.094 -1.016 1 80.81 240 ASN B CA 1
ATOM 4461 C C . ASN B 1 240 ? -15.031 -16.953 -0.229 1 80.81 240 ASN B C 1
ATOM 4463 O O . ASN B 1 240 ? -15.188 -16.875 0.991 1 80.81 240 ASN B O 1
ATOM 4467 N N . ILE B 1 241 ? -14.336 -16.125 -0.861 1 79.69 241 ILE B N 1
ATOM 4468 C CA . ILE B 1 241 ? -13.562 -15.102 -0.171 1 79.69 241 ILE B CA 1
ATOM 4469 C C . ILE B 1 241 ? -14.5 -14.164 0.584 1 79.69 241 ILE B C 1
ATOM 4471 O O . ILE B 1 241 ? -14.203 -13.75 1.706 1 79.69 241 ILE B O 1
ATOM 4475 N N . VAL B 1 242 ? -15.578 -13.875 0.015 1 76.31 242 VAL B N 1
ATOM 4476 C CA . VAL B 1 242 ? -16.531 -12.961 0.64 1 76.31 242 VAL B CA 1
ATOM 4477 C C . VAL B 1 242 ? -17.219 -13.664 1.805 1 76.31 242 VAL B C 1
ATOM 4479 O O . VAL B 1 242 ? -17.484 -13.047 2.842 1 76.31 242 VAL B O 1
ATOM 4482 N N . LYS B 1 243 ? -17.469 -14.938 1.606 1 79.19 243 LYS B N 1
ATOM 4483 C CA . LYS B 1 243 ? -18.109 -15.727 2.662 1 79.19 243 LYS B CA 1
ATOM 4484 C C . LYS B 1 243 ? -17.25 -15.727 3.93 1 79.19 243 LYS B C 1
ATOM 4486 O O . LYS B 1 243 ? -17.797 -15.727 5.039 1 79.19 243 LYS B O 1
ATOM 4491 N N . ASN B 1 244 ? -15.938 -15.648 3.773 1 84.25 244 ASN B N 1
ATOM 4492 C CA . ASN B 1 244 ? -15.008 -15.734 4.898 1 84.25 244 ASN B CA 1
ATOM 4493 C C . ASN B 1 244 ? -14.453 -14.367 5.273 1 84.25 244 ASN B C 1
ATOM 4495 O O . ASN B 1 244 ? -13.516 -14.266 6.062 1 84.25 244 ASN B O 1
ATOM 4499 N N . ALA B 1 245 ? -15.062 -13.336 4.73 1 89.75 245 ALA B N 1
ATOM 4500 C CA . ALA B 1 245 ? -14.578 -11.984 4.988 1 89.75 245 ALA B CA 1
ATOM 4501 C C . ALA B 1 245 ? -14.773 -11.602 6.453 1 89.75 245 ALA B C 1
ATOM 4503 O O . ALA B 1 245 ? -15.797 -11.938 7.055 1 89.75 245 ALA B O 1
ATOM 4504 N N . LEU B 1 246 ? -13.766 -10.906 6.93 1 90.88 246 LEU B N 1
ATOM 4505 C CA . LEU B 1 246 ? -13.945 -10.328 8.258 1 90.88 246 LEU B CA 1
ATOM 4506 C C . LEU B 1 246 ? -14.922 -9.156 8.203 1 90.88 246 LEU B C 1
ATOM 4508 O O . LEU B 1 246 ? -14.961 -8.414 7.215 1 90.88 246 LEU B O 1
ATOM 4512 N N . THR B 1 247 ? -15.648 -9.031 9.242 1 93.94 247 THR B N 1
ATOM 4513 C CA . THR B 1 247 ? -16.594 -7.926 9.312 1 93.94 247 THR B CA 1
ATOM 4514 C C . THR B 1 247 ? -16.188 -6.926 10.391 1 93.94 247 THR B C 1
ATOM 4516 O O . THR B 1 247 ? -15.031 -6.492 10.438 1 93.94 247 THR B O 1
ATOM 4519 N N . GLU B 1 248 ? -17.094 -6.543 11.18 1 90.81 248 GLU B N 1
ATOM 4520 C CA . GLU B 1 248 ? -16.797 -5.508 12.164 1 90.81 248 GLU B CA 1
ATOM 4521 C C . GLU B 1 248 ? -15.953 -6.07 13.312 1 90.81 248 GLU B C 1
ATOM 4523 O O . GLU B 1 248 ? -15.25 -5.324 13.992 1 90.81 248 GLU B O 1
ATOM 4528 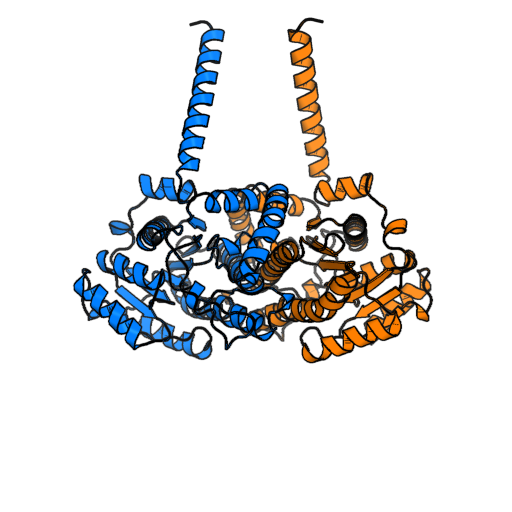N N . GLU B 1 249 ? -16.047 -7.363 13.469 1 90.94 249 GLU B N 1
ATOM 4529 C CA . GLU B 1 249 ? -15.266 -8.078 14.484 1 90.94 249 GLU B CA 1
ATOM 4530 C C . GLU B 1 249 ? -14.625 -9.336 13.906 1 90.94 249 GLU B C 1
ATOM 4532 O O . GLU B 1 249 ? -15.133 -9.906 12.938 1 90.94 249 GLU B O 1
ATOM 4537 N N . VAL B 1 250 ? -13.609 -9.812 14.492 1 86.19 250 VAL B N 1
ATOM 4538 C CA . VAL B 1 250 ? -12.852 -10.953 13.992 1 86.19 250 VAL B CA 1
ATOM 4539 C C . VAL B 1 250 ? -13.703 -12.219 14.07 1 86.19 250 VAL B C 1
ATOM 4541 O O . VAL B 1 250 ? -13.578 -13.109 13.234 1 86.19 250 VAL B O 1
ATOM 4544 N N . THR B 1 251 ? -14.594 -12.305 14.93 1 82.62 251 THR B N 1
ATOM 4545 C CA . THR B 1 251 ? -15.344 -13.523 15.203 1 82.62 251 THR B CA 1
ATOM 4546 C C . THR B 1 251 ? -16.625 -13.555 14.383 1 82.62 251 THR B C 1
ATOM 4548 O O . THR B 1 251 ? -17.422 -14.5 14.484 1 82.62 251 THR B O 1
ATOM 4551 N N . LYS B 1 252 ? -16.938 -12.555 13.539 1 77.19 252 LYS B N 1
ATOM 4552 C CA . LYS B 1 252 ? -18.203 -12.477 12.805 1 77.19 252 LYS B CA 1
ATOM 4553 C C . LYS B 1 252 ? -17.969 -12.57 11.297 1 77.19 252 LYS B C 1
ATOM 4555 O O . LYS B 1 252 ? -17.781 -11.555 10.625 1 77.19 252 LYS B O 1
ATOM 4560 N N . PRO B 1 253 ? -18.016 -13.812 10.828 1 71 253 PRO B N 1
ATOM 4561 C CA . PRO B 1 253 ? -17.922 -13.875 9.367 1 71 253 PRO B CA 1
ATOM 4562 C C . PRO B 1 253 ? -19.203 -13.453 8.672 1 71 253 PRO B C 1
ATOM 4564 O O . PRO B 1 253 ? -20.281 -13.453 9.289 1 71 253 PRO B O 1
ATOM 4567 N N . THR B 1 254 ? -19.141 -12.781 7.48 1 70.94 254 THR B N 1
ATOM 4568 C CA . THR B 1 254 ? -20.297 -12.281 6.762 1 70.94 254 THR B CA 1
ATOM 4569 C C . THR B 1 254 ? -21.312 -13.398 6.535 1 70.94 254 THR B C 1
ATOM 4571 O O . THR B 1 254 ? -22.516 -13.219 6.77 1 70.94 254 THR B O 1
ATOM 4574 N N . GLY B 1 255 ? -20.828 -14.578 6.242 1 64.88 255 GLY B N 1
ATOM 4575 C CA . GLY B 1 255 ? -21.688 -15.703 5.918 1 64.88 255 GLY B CA 1
ATOM 4576 C C . GLY B 1 255 ? -22.5 -15.484 4.664 1 64.88 255 GLY B C 1
ATOM 4577 O O . GLY B 1 255 ? -23.453 -16.219 4.402 1 64.88 255 GLY B O 1
ATOM 4578 N N . SER B 1 256 ? -22.25 -14.438 3.885 1 65 256 SER B N 1
ATOM 4579 C CA . SER B 1 256 ? -23.094 -14.039 2.768 1 65 256 SER B CA 1
ATOM 4580 C C . SER B 1 256 ? -22.922 -14.969 1.574 1 65 256 SER B C 1
ATOM 4582 O O . SER B 1 256 ? -21.797 -15.398 1.28 1 65 256 SER B O 1
ATOM 4584 N N . THR B 1 257 ? -24.047 -15.523 1.138 1 65.06 257 THR B N 1
ATOM 4585 C CA . THR B 1 257 ? -24.094 -16.297 -0.102 1 65.06 257 THR B CA 1
ATOM 4586 C C . THR B 1 257 ? -24.672 -15.445 -1.239 1 65.06 257 THR B C 1
ATOM 4588 O O . THR B 1 257 ? -25.844 -15.586 -1.595 1 65.06 257 THR B O 1
ATOM 4591 N N . ALA B 1 258 ? -23.922 -14.391 -1.482 1 64.75 258 ALA B N 1
ATOM 4592 C CA . ALA B 1 258 ? -24.422 -13.445 -2.48 1 64.75 258 ALA B CA 1
ATOM 4593 C C . ALA B 1 258 ? -24.234 -14 -3.893 1 64.75 258 ALA B C 1
ATOM 4595 O O . ALA B 1 258 ? -23.406 -14.883 -4.121 1 64.75 258 ALA B O 1
ATOM 4596 N N . ASP B 1 259 ? -25.094 -13.57 -4.82 1 75.69 259 ASP B N 1
ATOM 4597 C CA . ASP B 1 259 ? -24.984 -13.891 -6.242 1 75.69 259 ASP B CA 1
ATOM 4598 C C . ASP B 1 259 ? -23.609 -13.508 -6.789 1 75.69 259 ASP B C 1
ATOM 4600 O O . ASP B 1 259 ? -23.125 -12.398 -6.562 1 75.69 259 ASP B O 1
ATOM 4604 N N . GLN B 1 260 ? -22.953 -14.555 -7.367 1 82.81 260 GLN B N 1
ATOM 4605 C CA . GLN B 1 260 ? -21.594 -14.328 -7.855 1 82.81 260 GLN B CA 1
ATOM 4606 C C . GLN B 1 260 ? -21.547 -14.367 -9.383 1 82.81 260 GLN B C 1
ATOM 4608 O O . GLN B 1 260 ? -20.469 -14.43 -9.977 1 82.81 260 GLN B O 1
ATOM 4613 N N . SER B 1 261 ? -22.641 -14.242 -10.031 1 79.56 261 SER B N 1
ATOM 4614 C CA . SER B 1 261 ? -22.703 -14.406 -11.484 1 79.56 261 SER B CA 1
ATOM 4615 C C . SER B 1 261 ? -21.984 -13.273 -12.203 1 79.56 261 SER B C 1
ATOM 4617 O O . SER B 1 261 ? -21.516 -13.445 -13.328 1 79.56 261 SER B O 1
ATOM 4619 N N . TYR B 1 262 ? -21.844 -12.18 -11.609 1 82.81 262 TYR B N 1
ATOM 4620 C CA . TYR B 1 262 ? -21.203 -11.031 -12.25 1 82.81 262 TYR B CA 1
ATOM 4621 C C . TYR B 1 262 ? -19.688 -11.117 -12.125 1 82.81 262 TYR B C 1
ATOM 4623 O O . TYR B 1 262 ? -18.969 -10.352 -12.773 1 82.81 262 TYR B O 1
ATOM 4631 N N . LYS B 1 263 ? -19.297 -12.055 -11.352 1 92.5 263 LYS B N 1
ATOM 4632 C CA . LYS B 1 263 ? -17.859 -12.195 -11.117 1 92.5 263 LYS B CA 1
ATOM 4633 C C . LYS B 1 263 ? -17.219 -13.102 -12.156 1 92.5 263 LYS B C 1
ATOM 4635 O O . LYS B 1 263 ? -17.875 -13.984 -12.719 1 92.5 263 LYS B O 1
ATOM 4640 N N . MET B 1 264 ? -15.961 -12.93 -12.414 1 96.56 264 MET B N 1
ATOM 4641 C CA . MET B 1 264 ? -15.188 -13.766 -13.328 1 96.56 264 MET B CA 1
ATOM 4642 C C . MET B 1 264 ? -15.117 -15.203 -12.828 1 96.56 264 MET B C 1
ATOM 4644 O O . MET B 1 264 ? -14.938 -15.438 -11.625 1 96.56 264 MET B O 1
ATOM 4648 N N . ALA B 1 265 ? -15.266 -16.156 -13.781 1 97.12 265 ALA B N 1
ATOM 4649 C CA . ALA B 1 265 ? -15.078 -17.562 -13.422 1 97.12 265 ALA B CA 1
ATOM 4650 C C . ALA B 1 265 ? -13.664 -17.797 -12.891 1 97.12 265 ALA B C 1
ATOM 4652 O O . ALA B 1 265 ? -12.688 -17.297 -13.445 1 97.12 265 ALA B O 1
ATOM 4653 N N . THR B 1 266 ? -13.594 -18.578 -11.82 1 97.56 266 THR B N 1
ATOM 4654 C CA . THR B 1 266 ? -12.312 -18.859 -11.188 1 97.56 266 THR B CA 1
ATOM 4655 C C . THR B 1 266 ? -11.359 -19.547 -12.172 1 97.56 266 THR B C 1
ATOM 4657 O O . THR B 1 266 ? -10.156 -19.281 -12.156 1 97.56 266 THR B O 1
ATOM 4660 N N . SER B 1 267 ? -11.891 -20.391 -13.039 1 98 267 SER B N 1
ATOM 4661 C CA . SER B 1 267 ? -11.086 -21.109 -14.016 1 98 267 SER B CA 1
ATOM 4662 C C . SER B 1 267 ? -10.383 -20.156 -14.969 1 98 267 SER B C 1
ATOM 4664 O O . SER B 1 267 ? -9.211 -20.344 -15.297 1 98 267 SER B O 1
ATOM 4666 N N . ARG B 1 268 ? -11.062 -19.141 -15.398 1 98.56 268 ARG B N 1
ATOM 4667 C CA . ARG B 1 268 ? -10.484 -18.156 -16.297 1 98.56 268 ARG B CA 1
ATOM 4668 C C . ARG B 1 268 ? -9.398 -17.344 -15.594 1 98.56 268 ARG B C 1
ATOM 4670 O O . ARG B 1 268 ? -8.328 -17.109 -16.156 1 98.56 268 ARG B O 1
ATOM 4677 N N . CYS B 1 269 ? -9.664 -16.906 -14.414 1 98.62 269 CYS B N 1
ATOM 4678 C CA . CYS B 1 269 ? -8.695 -16.141 -13.625 1 98.62 269 CYS B CA 1
ATOM 4679 C C . CYS B 1 269 ? -7.391 -16.922 -13.469 1 98.62 269 CYS B C 1
ATOM 4681 O O . CYS B 1 269 ? -6.309 -16.375 -13.719 1 98.62 269 CYS B O 1
ATOM 4683 N N . VAL B 1 270 ? -7.523 -18.203 -13.148 1 98.75 270 VAL B N 1
ATOM 4684 C CA . VAL B 1 270 ? -6.355 -19.031 -12.875 1 98.75 270 VAL B CA 1
ATOM 4685 C C . VAL B 1 270 ? -5.594 -19.297 -14.172 1 98.75 270 VAL B C 1
ATOM 4687 O O . VAL B 1 270 ? -4.359 -19.328 -14.18 1 98.75 270 VAL B O 1
ATOM 4690 N N . ARG B 1 271 ? -6.309 -19.516 -15.25 1 98.81 271 ARG B N 1
ATOM 4691 C CA . ARG B 1 271 ? -5.637 -19.672 -16.531 1 98.81 271 ARG B CA 1
ATOM 4692 C C . ARG B 1 271 ? -4.738 -18.484 -16.844 1 98.81 271 ARG B C 1
ATOM 4694 O O . ARG B 1 271 ? -3.594 -18.641 -17.266 1 98.81 271 ARG B O 1
ATOM 4701 N N . LEU B 1 272 ? -5.25 -17.281 -16.625 1 98.88 272 LEU B N 1
ATOM 4702 C CA . LEU B 1 272 ? -4.484 -16.062 -16.859 1 98.88 272 LEU B CA 1
ATOM 4703 C C . LEU B 1 272 ? -3.326 -15.945 -15.883 1 98.88 272 LEU B C 1
ATOM 4705 O O . LEU B 1 272 ? -2.25 -15.461 -16.234 1 98.88 272 LEU B O 1
ATOM 4709 N N . MET B 1 273 ? -3.527 -16.406 -14.656 1 98.88 273 MET B N 1
ATOM 4710 C CA . MET B 1 273 ? -2.447 -16.453 -13.672 1 98.88 273 MET B CA 1
ATOM 4711 C C . MET B 1 273 ? -1.305 -17.344 -14.164 1 98.88 273 MET B C 1
ATOM 4713 O O . MET B 1 273 ? -0.134 -16.969 -14.047 1 98.88 273 MET B O 1
ATOM 4717 N N . LEU B 1 274 ? -1.629 -18.5 -14.703 1 98.88 274 LEU B N 1
ATOM 4718 C CA . LEU B 1 274 ? -0.619 -19.422 -15.211 1 98.88 274 LEU B CA 1
ATOM 4719 C C . LEU B 1 274 ? 0.151 -18.797 -16.375 1 98.88 274 LEU B C 1
ATOM 4721 O O . LEU B 1 274 ? 1.364 -18.984 -16.484 1 98.88 274 LEU B O 1
ATOM 4725 N N . VAL B 1 275 ? -0.556 -18.062 -17.219 1 98.88 275 VAL B N 1
ATOM 4726 C CA . VAL B 1 275 ? 0.099 -17.359 -18.312 1 98.88 275 VAL B CA 1
ATOM 4727 C C . VAL B 1 275 ? 1.09 -16.344 -17.766 1 98.88 275 VAL B C 1
ATOM 4729 O O . VAL B 1 275 ? 2.219 -16.234 -18.25 1 98.88 275 VAL B O 1
ATOM 4732 N N . ALA B 1 276 ? 0.684 -15.586 -16.75 1 98.88 276 ALA B N 1
ATOM 4733 C CA . ALA B 1 276 ? 1.569 -14.609 -16.125 1 98.88 276 ALA B CA 1
ATOM 4734 C C . ALA B 1 276 ? 2.816 -15.289 -15.562 1 98.88 276 ALA B C 1
ATOM 4736 O O . ALA B 1 276 ? 3.932 -14.789 -15.734 1 98.88 276 ALA B O 1
ATOM 4737 N N . MET B 1 277 ? 2.609 -16.438 -14.906 1 98.81 277 MET B N 1
ATOM 4738 C CA . MET B 1 277 ? 3.707 -17.188 -14.297 1 98.81 277 MET B CA 1
ATOM 4739 C C . MET B 1 277 ? 4.68 -17.672 -15.367 1 98.81 277 MET B C 1
ATOM 4741 O O . MET B 1 277 ? 5.895 -17.547 -15.203 1 98.81 277 MET B O 1
ATOM 4745 N N . ALA B 1 278 ? 4.141 -18.188 -16.422 1 98.69 278 ALA B N 1
ATOM 4746 C CA . ALA B 1 278 ? 4.949 -18.75 -17.484 1 98.69 278 ALA B CA 1
ATOM 4747 C C . ALA B 1 278 ? 5.766 -17.672 -18.188 1 98.69 278 ALA B C 1
ATOM 4749 O O . ALA B 1 278 ? 6.84 -17.953 -18.734 1 98.69 278 ALA B O 1
ATOM 4750 N N . ASN B 1 279 ? 5.281 -16.469 -18.172 1 98.75 279 ASN B N 1
ATOM 4751 C CA . ASN B 1 279 ? 5.906 -15.391 -18.938 1 98.75 279 ASN B CA 1
ATOM 4752 C C . ASN B 1 279 ? 6.645 -14.414 -18.016 1 98.75 279 ASN B C 1
ATOM 4754 O O . ASN B 1 279 ? 7.078 -13.352 -18.469 1 98.75 279 ASN B O 1
ATOM 4758 N N . ASP B 1 280 ? 6.75 -14.672 -16.75 1 98.25 280 ASP B N 1
ATOM 4759 C CA . ASP B 1 280 ? 7.512 -13.914 -15.766 1 98.25 280 ASP B CA 1
ATOM 4760 C C . ASP B 1 280 ? 7.055 -12.453 -15.719 1 98.25 280 ASP B C 1
ATOM 4762 O O . ASP B 1 280 ? 7.883 -11.539 -15.711 1 98.25 280 ASP B O 1
ATOM 4766 N N . LEU B 1 281 ? 5.723 -12.25 -15.828 1 98.38 281 LEU B N 1
ATOM 4767 C CA . LEU B 1 281 ? 5.215 -10.883 -15.773 1 98.38 281 LEU B CA 1
ATOM 4768 C C . LEU B 1 281 ? 5.285 -10.336 -14.352 1 98.38 281 LEU B C 1
ATOM 4770 O O . LEU B 1 281 ? 4.992 -11.047 -13.391 1 98.38 281 LEU B O 1
ATOM 4774 N N . LYS B 1 282 ? 5.656 -9.086 -14.195 1 97.88 282 LYS B N 1
ATOM 4775 C CA . LYS B 1 282 ? 5.926 -8.484 -12.891 1 97.88 282 LYS B CA 1
ATOM 4776 C C . LYS B 1 282 ? 4.625 -8.148 -12.164 1 97.88 282 LYS B C 1
ATOM 4778 O O . LYS B 1 282 ? 4.555 -8.234 -10.938 1 97.88 282 LYS B O 1
ATOM 4783 N N . GLU B 1 283 ? 3.688 -7.703 -12.852 1 98.44 283 GLU B N 1
ATOM 4784 C CA . GLU B 1 283 ? 2.367 -7.367 -12.32 1 98.44 283 GLU B CA 1
ATOM 4785 C C . GLU B 1 283 ? 1.291 -7.52 -13.398 1 98.44 283 GLU B C 1
ATOM 4787 O O . GLU B 1 283 ? 1.505 -7.156 -14.555 1 98.44 283 GLU B O 1
ATOM 4792 N N . VAL B 1 284 ? 0.166 -8.086 -13.016 1 98.81 284 VAL B N 1
ATOM 4793 C CA . VAL B 1 284 ? -0.921 -8.227 -13.977 1 98.81 284 VAL B CA 1
ATOM 4794 C C . VAL B 1 284 ? -2.254 -7.914 -13.305 1 98.81 284 VAL B C 1
ATOM 4796 O O . VAL B 1 284 ? -2.42 -8.148 -12.102 1 98.81 284 VAL B O 1
ATOM 4799 N N . TRP B 1 285 ? -3.139 -7.359 -14.047 1 98.81 285 TRP B N 1
ATOM 4800 C CA . TRP B 1 285 ? -4.504 -7.062 -13.625 1 98.81 285 TRP B CA 1
ATOM 4801 C C . TRP B 1 285 ? -5.504 -7.973 -14.336 1 98.81 285 TRP B C 1
ATOM 4803 O O . TRP B 1 285 ? -5.531 -8.039 -15.562 1 98.81 285 TRP B O 1
ATOM 4813 N N . ILE B 1 286 ? -6.262 -8.68 -13.555 1 98.81 286 ILE B N 1
ATOM 4814 C CA . ILE B 1 286 ? -7.203 -9.648 -14.102 1 98.81 286 ILE B CA 1
ATOM 4815 C C . ILE B 1 286 ? -8.617 -9.312 -13.633 1 98.81 286 ILE B C 1
ATOM 4817 O O . ILE B 1 286 ? -8.953 -9.492 -12.461 1 98.81 286 ILE B O 1
ATOM 4821 N N . SER B 1 287 ? -9.414 -8.859 -14.508 1 98.25 287 SER B N 1
ATOM 4822 C CA . SER B 1 287 ? -10.789 -8.523 -14.164 1 98.25 287 SER B CA 1
ATOM 4823 C C . SER B 1 287 ? -11.625 -8.266 -15.414 1 98.25 287 SER B C 1
ATOM 4825 O O . SER B 1 287 ? -11.102 -7.801 -16.422 1 98.25 287 SER B O 1
ATOM 4827 N N . ASP B 1 288 ? -12.938 -8.508 -15.289 1 97.56 288 ASP B N 1
ATOM 4828 C CA . ASP B 1 288 ? -13.875 -8.047 -16.297 1 97.56 288 ASP B CA 1
ATOM 4829 C C . ASP B 1 288 ? -14.109 -6.547 -16.188 1 97.56 288 ASP B C 1
ATOM 4831 O O . ASP B 1 288 ? -13.742 -5.926 -15.188 1 97.56 288 ASP B O 1
ATOM 4835 N N . GLN B 1 289 ? -14.656 -6.023 -17.328 1 96.56 289 GLN B N 1
ATOM 4836 C CA . GLN B 1 289 ? -15.18 -4.66 -17.25 1 96.56 289 GLN B CA 1
ATOM 4837 C C . GLN B 1 289 ? -16.438 -4.598 -16.391 1 96.56 289 GLN B C 1
ATOM 4839 O O . GLN B 1 289 ? -17.172 -5.574 -16.297 1 96.56 289 GLN B O 1
ATOM 4844 N N . PRO B 1 290 ? -16.703 -3.58 -15.617 1 95.31 290 PRO B N 1
ATOM 4845 C CA . PRO B 1 290 ? -16 -2.297 -15.664 1 95.31 290 PRO B CA 1
ATOM 4846 C C . PRO B 1 290 ? -14.867 -2.215 -14.648 1 95.31 290 PRO B C 1
ATOM 4848 O O . PRO B 1 290 ? -14.211 -1.177 -14.531 1 95.31 290 PRO B O 1
ATOM 4851 N N . PHE B 1 291 ? -14.586 -3.268 -13.914 1 96.56 291 PHE B N 1
ATOM 4852 C CA . PHE B 1 291 ? -13.586 -3.244 -12.852 1 96.56 291 PHE B CA 1
ATOM 4853 C C . PHE B 1 291 ? -12.188 -3.047 -13.422 1 96.56 291 PHE B C 1
ATOM 4855 O O . PHE B 1 291 ? -11.367 -2.348 -12.828 1 96.56 291 PHE B O 1
ATOM 4862 N N . LEU B 1 292 ? -11.922 -3.674 -14.523 1 98 292 LEU B N 1
ATOM 4863 C CA . LEU B 1 292 ? -10.625 -3.484 -15.172 1 98 292 LEU B CA 1
ATOM 4864 C C . LEU B 1 292 ? -10.383 -2.008 -15.461 1 98 292 LEU B C 1
ATOM 4866 O O . LEU B 1 292 ? -9.281 -1.503 -15.234 1 98 292 LEU B O 1
ATOM 4870 N N . LEU B 1 293 ? -11.414 -1.332 -16.016 1 97.56 293 LEU B N 1
ATOM 4871 C CA . LEU B 1 293 ? -11.305 0.094 -16.297 1 97.56 293 LEU B CA 1
ATOM 4872 C C . LEU B 1 293 ? -10.969 0.879 -15.039 1 97.56 293 LEU B C 1
ATOM 4874 O O . LEU B 1 293 ? -10.188 1.836 -15.094 1 97.56 293 LEU B O 1
ATOM 4878 N N . MET B 1 294 ? -11.531 0.492 -13.938 1 97.19 294 MET B N 1
ATOM 4879 C CA . MET B 1 294 ? -11.281 1.186 -12.68 1 97.19 294 MET B CA 1
ATOM 4880 C C . MET B 1 294 ? -9.812 1.09 -12.289 1 97.19 294 MET B C 1
ATOM 4882 O O . MET B 1 294 ? -9.234 2.057 -11.789 1 97.19 294 MET B O 1
ATOM 4886 N N . ILE B 1 295 ? -9.211 -0.068 -12.469 1 98.19 295 ILE B N 1
ATOM 4887 C CA . ILE B 1 295 ? -7.789 -0.22 -12.18 1 98.19 295 ILE B CA 1
ATOM 4888 C C . ILE B 1 295 ? -6.98 0.744 -13.047 1 98.19 295 ILE B C 1
ATOM 4890 O O . ILE B 1 295 ? -6.098 1.445 -12.547 1 98.19 295 ILE B O 1
ATOM 4894 N N . TYR B 1 296 ? -7.328 0.837 -14.336 1 97.88 296 TYR B N 1
ATOM 4895 C CA . TYR B 1 296 ? -6.633 1.735 -15.25 1 97.88 296 TYR B CA 1
ATOM 4896 C C . TYR B 1 296 ? -6.789 3.188 -14.82 1 97.88 296 TYR B C 1
ATOM 4898 O O . TYR B 1 296 ? -5.832 3.965 -14.875 1 97.88 296 TYR B O 1
ATOM 4906 N N . LEU B 1 297 ? -7.965 3.547 -14.438 1 98 297 LEU B N 1
ATOM 4907 C CA . LEU B 1 297 ? -8.219 4.926 -14.031 1 98 297 LEU B CA 1
ATOM 4908 C C . LEU B 1 297 ? -7.422 5.277 -12.773 1 98 297 LEU B C 1
ATOM 4910 O O . LEU B 1 297 ? -6.816 6.348 -12.703 1 98 297 LEU B O 1
ATOM 4914 N N . TRP B 1 298 ? -7.406 4.402 -11.836 1 98 298 TRP B N 1
ATOM 4915 C CA . TRP B 1 298 ? -6.688 4.668 -10.594 1 98 298 TRP B CA 1
ATOM 4916 C C . TRP B 1 298 ? -5.191 4.801 -10.852 1 98 298 TRP B C 1
ATOM 4918 O O . TRP B 1 298 ? -4.508 5.586 -10.188 1 98 298 TRP B O 1
ATOM 4928 N N . GLN B 1 299 ? -4.68 4.051 -11.789 1 97.69 299 GLN B N 1
ATOM 4929 C CA . GLN B 1 299 ? -3.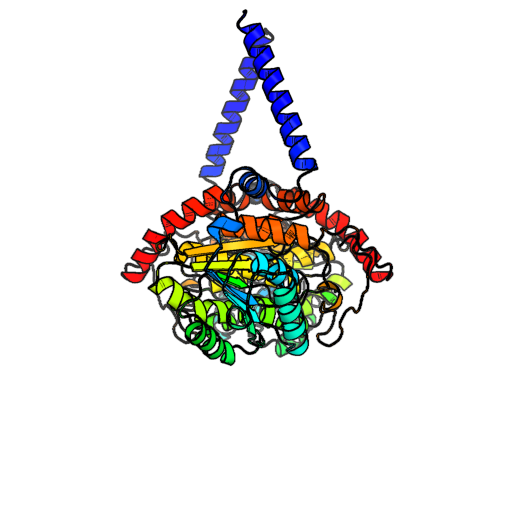256 4.082 -12.109 1 97.69 299 GLN B CA 1
ATOM 4930 C C . GLN B 1 299 ? -2.908 5.309 -12.945 1 97.69 299 GLN B C 1
ATOM 4932 O O . GLN B 1 299 ? -1.901 5.977 -12.695 1 97.69 299 GLN B O 1
ATOM 4937 N N . TYR B 1 300 ? -3.816 5.734 -13.883 1 97.12 300 TYR B N 1
ATOM 4938 C CA . TYR B 1 300 ? -3.361 6.676 -14.898 1 97.12 300 TYR B CA 1
ATOM 4939 C C . TYR B 1 300 ? -4.137 7.988 -14.812 1 97.12 300 TYR B C 1
ATOM 4941 O O . TYR B 1 300 ? -3.732 8.992 -15.398 1 97.12 300 TYR B O 1
ATOM 4949 N N . MET B 1 301 ? -5.242 7.941 -14.102 1 97.38 301 MET B N 1
ATOM 4950 C CA . MET B 1 301 ? -6.051 9.133 -13.883 1 97.38 301 MET B CA 1
ATOM 4951 C C . MET B 1 301 ? -6.594 9.172 -12.461 1 97.38 301 MET B C 1
ATOM 4953 O O . MET B 1 301 ? -7.809 9.211 -12.25 1 97.38 301 MET B O 1
ATOM 4957 N N . PRO B 1 302 ? -5.715 9.328 -11.5 1 95.69 302 PRO B N 1
ATOM 4958 C CA . PRO B 1 302 ? -6.121 9.156 -10.102 1 95.69 302 PRO B CA 1
ATOM 4959 C C . PRO B 1 302 ? -7.168 10.18 -9.664 1 95.69 302 PRO B C 1
ATOM 4961 O O . PRO B 1 302 ? -8.086 9.844 -8.906 1 95.69 302 PRO B O 1
ATOM 4964 N N . THR B 1 303 ? -7.102 11.438 -10.102 1 95.5 303 THR B N 1
ATOM 4965 C CA . THR B 1 303 ? -8.07 12.453 -9.695 1 95.5 303 THR B CA 1
ATOM 4966 C C . THR B 1 303 ? -9.477 12.078 -10.148 1 95.5 303 THR B C 1
ATOM 4968 O O . THR B 1 303 ? -10.43 12.188 -9.383 1 95.5 303 THR B O 1
ATOM 4971 N N . LEU B 1 304 ? -9.547 11.625 -11.422 1 96.56 304 LEU B N 1
ATOM 4972 C CA . LEU B 1 304 ? -10.836 11.156 -11.93 1 96.56 304 LEU B CA 1
ATOM 4973 C C . LEU B 1 304 ? -11.297 9.914 -11.18 1 96.56 304 LEU B C 1
ATOM 4975 O O . LEU B 1 304 ? -12.484 9.773 -10.875 1 96.56 304 LEU B O 1
ATOM 4979 N N . ALA B 1 305 ? -10.398 9.016 -10.914 1 97.25 305 ALA B N 1
ATOM 4980 C CA . ALA B 1 305 ? -10.719 7.785 -10.195 1 97.25 305 ALA B CA 1
ATOM 4981 C C . ALA B 1 305 ? -11.266 8.086 -8.805 1 97.25 305 ALA B C 1
ATOM 4983 O O . ALA B 1 305 ? -12.242 7.469 -8.367 1 97.25 305 ALA B O 1
ATOM 4984 N N . TRP B 1 306 ? -10.625 9.062 -8.117 1 95.75 306 TRP B N 1
ATOM 4985 C CA . TRP B 1 306 ? -11.102 9.461 -6.793 1 95.75 306 TRP B CA 1
ATOM 4986 C C . TRP B 1 306 ? -12.531 9.977 -6.863 1 95.75 306 TRP B C 1
ATOM 4988 O O . TRP B 1 306 ? -13.367 9.625 -6.027 1 95.75 306 TRP B O 1
ATOM 4998 N N . TRP B 1 307 ? -12.758 10.781 -7.828 1 95 307 TRP B N 1
ATOM 4999 C CA . TRP B 1 307 ? -14.086 11.359 -7.996 1 95 307 TRP B CA 1
ATOM 5000 C C . TRP B 1 307 ? -15.125 10.281 -8.273 1 95 307 TRP B C 1
ATOM 5002 O O . TRP B 1 307 ? -16.188 10.258 -7.645 1 95 307 TRP B O 1
ATOM 5012 N N . LEU B 1 308 ? -14.844 9.375 -9.172 1 95.75 308 LEU B N 1
ATOM 5013 C CA . LEU B 1 308 ? -15.758 8.305 -9.531 1 95.75 308 LEU B CA 1
ATOM 5014 C C . LEU B 1 308 ? -15.992 7.367 -8.352 1 95.75 308 LEU B C 1
ATOM 5016 O O . LEU B 1 308 ? -17.125 6.918 -8.125 1 95.75 308 LEU B O 1
ATOM 5020 N N . THR B 1 309 ? -14.938 7.023 -7.645 1 95.62 309 THR B N 1
ATOM 5021 C CA . THR B 1 309 ? -15.047 6.141 -6.488 1 95.62 309 THR B CA 1
ATOM 5022 C C . THR B 1 309 ? -15.93 6.762 -5.41 1 95.62 309 THR B C 1
ATOM 5024 O O . THR B 1 309 ? -16.766 6.078 -4.812 1 95.62 309 THR B O 1
ATOM 5027 N N . ASN B 1 310 ? -15.734 8.023 -5.164 1 93.38 310 ASN B N 1
ATOM 5028 C CA . ASN B 1 310 ? -16.562 8.727 -4.188 1 93.38 310 ASN B CA 1
ATOM 5029 C C . ASN B 1 310 ? -18.031 8.727 -4.598 1 93.38 310 ASN B C 1
ATOM 5031 O O . ASN B 1 310 ? -18.922 8.555 -3.756 1 93.38 310 ASN B O 1
ATOM 5035 N N . LYS B 1 311 ? -18.281 8.945 -5.84 1 92.62 311 LYS B N 1
ATOM 5036 C CA . LYS B 1 311 ? -19.656 8.953 -6.344 1 92.62 311 LYS B CA 1
ATOM 5037 C C . LYS B 1 311 ? -20.312 7.586 -6.18 1 92.62 311 LYS B C 1
ATOM 5039 O O . LYS B 1 311 ? -21.484 7.492 -5.805 1 92.62 311 LYS B O 1
ATOM 5044 N N . ALA B 1 312 ? -19.578 6.574 -6.441 1 91.88 312 ALA B N 1
ATOM 5045 C CA . ALA B 1 312 ? -20.109 5.215 -6.375 1 91.88 312 ALA B CA 1
ATOM 5046 C C . ALA B 1 312 ? -20.234 4.742 -4.93 1 91.88 312 ALA B C 1
ATOM 5048 O O . ALA B 1 312 ? -21.031 3.857 -4.625 1 91.88 312 ALA B O 1
ATOM 5049 N N . ALA B 1 313 ? -19.422 5.285 -4.098 1 92.62 313 ALA B N 1
ATOM 5050 C CA . ALA B 1 313 ? -19.328 4.832 -2.713 1 92.62 313 ALA B CA 1
ATOM 5051 C C . ALA B 1 313 ? -20.656 5.016 -1.988 1 92.62 313 ALA B C 1
ATOM 5053 O O . ALA B 1 313 ? -21.078 4.156 -1.203 1 92.62 313 ALA B O 1
ATOM 5054 N N . LYS B 1 314 ? -21.297 6.109 -2.268 1 89.12 314 LYS B N 1
ATOM 5055 C CA . LYS B 1 314 ? -22.578 6.379 -1.604 1 89.12 314 LYS B CA 1
ATOM 5056 C C . LYS B 1 314 ? -23.578 5.254 -1.856 1 89.12 314 LYS B C 1
ATOM 5058 O O . LYS B 1 314 ? -24.172 4.723 -0.917 1 89.12 314 LYS B O 1
ATOM 5063 N N . ARG B 1 315 ? -23.734 4.945 -3.082 1 89.38 315 ARG B N 1
ATOM 5064 C CA . ARG B 1 315 ? -24.672 3.893 -3.447 1 89.38 315 ARG B CA 1
ATOM 5065 C C . ARG B 1 315 ? -24.25 2.553 -2.855 1 89.38 315 ARG B C 1
ATOM 5067 O O . ARG B 1 315 ? -25.094 1.794 -2.365 1 89.38 315 ARG B O 1
ATOM 5074 N N . ARG B 1 316 ? -23.031 2.229 -2.859 1 89.62 316 ARG B N 1
ATOM 5075 C CA . ARG B 1 316 ? -22.5 0.966 -2.344 1 89.62 316 ARG B CA 1
ATOM 5076 C C . ARG B 1 316 ? -22.75 0.848 -0.842 1 89.62 316 ARG B C 1
ATOM 5078 O O . ARG B 1 316 ? -23.156 -0.208 -0.355 1 89.62 316 ARG B O 1
ATOM 5085 N N . ILE B 1 317 ? -22.531 1.879 -0.189 1 91.56 317 ILE B N 1
ATOM 5086 C CA . ILE B 1 317 ? -22.688 1.893 1.262 1 91.56 317 ILE B CA 1
ATOM 5087 C C . ILE B 1 317 ? -24.156 1.795 1.631 1 91.56 317 ILE B C 1
ATOM 5089 O O . ILE B 1 317 ? -24.531 1.075 2.562 1 91.56 317 ILE B O 1
ATOM 5093 N N . GLU B 1 318 ? -24.969 2.506 0.886 1 90.12 318 GLU B N 1
ATOM 5094 C CA . GLU B 1 318 ? -26.406 2.418 1.115 1 90.12 318 GLU B CA 1
ATOM 5095 C C . GLU B 1 318 ? -26.906 0.995 0.898 1 90.12 318 GLU B C 1
ATOM 5097 O O . GLU B 1 318 ? -27.719 0.491 1.683 1 90.12 318 GLU B O 1
ATOM 5102 N N . ASN B 1 319 ? -26.422 0.397 -0.13 1 86 319 ASN B N 1
ATOM 5103 C CA . ASN B 1 319 ? -26.797 -0.986 -0.404 1 86 319 ASN B CA 1
ATOM 5104 C C . ASN B 1 319 ? -26.344 -1.923 0.71 1 86 319 ASN B C 1
ATOM 5106 O O . ASN B 1 319 ? -27.062 -2.844 1.09 1 86 319 ASN B O 1
ATOM 5110 N N . PHE B 1 320 ? -25.25 -1.678 1.199 1 86.31 320 PHE B N 1
ATOM 5111 C CA . PHE B 1 320 ? -24.703 -2.484 2.285 1 86.31 320 PHE B CA 1
ATOM 5112 C C . PHE B 1 320 ? -25.547 -2.332 3.547 1 86.31 320 PHE B C 1
ATOM 5114 O O . PHE B 1 320 ? -25.891 -3.324 4.188 1 86.31 320 PHE B O 1
ATOM 5121 N N . LYS B 1 321 ? -25.953 -1.211 3.898 1 86.38 321 LYS B N 1
ATOM 5122 C CA . LYS B 1 321 ? -26.734 -0.934 5.105 1 86.38 321 LYS B CA 1
ATOM 5123 C C . LYS B 1 321 ? -28.141 -1.496 4.996 1 86.38 321 LYS B C 1
ATOM 5125 O O . LYS B 1 321 ? -28.75 -1.87 6 1 86.38 321 LYS B O 1
ATOM 5130 N N . SER B 1 322 ? -28.609 -1.49 3.811 1 83.25 322 SER B N 1
ATOM 5131 C CA . SER B 1 322 ? -29.969 -1.959 3.594 1 83.25 322 SER B CA 1
ATOM 5132 C C . SER B 1 322 ? -30.031 -3.482 3.525 1 83.25 322 SER B C 1
ATOM 5134 O O . SER B 1 322 ? -31.125 -4.066 3.492 1 83.25 322 SER B O 1
ATOM 5136 N N . GLY B 1 323 ? -28.938 -4.059 3.752 1 67.5 323 GLY B N 1
ATOM 5137 C CA . GLY B 1 323 ? -28.906 -5.512 3.662 1 67.5 323 GLY B CA 1
ATOM 5138 C C . GLY B 1 323 ? -29.094 -6.023 2.248 1 67.5 323 GLY B C 1
ATOM 5139 O O . GLY B 1 323 ? -29.266 -7.227 2.035 1 67.5 323 GLY B O 1
ATOM 5140 N N . VAL B 1 324 ? -29.609 -5.047 1.384 1 54.19 324 VAL B N 1
ATOM 5141 C CA . VAL B 1 324 ? -29.719 -5.453 -0.013 1 54.19 324 VAL B CA 1
ATOM 5142 C C . VAL B 1 324 ? -28.344 -5.859 -0.534 1 54.19 324 VAL B C 1
ATOM 5144 O O . VAL B 1 324 ? -27.391 -5.074 -0.484 1 54.19 324 VAL B O 1
ATOM 5147 N N . ILE B 1 325 ? -27.969 -6.867 -0.274 1 46.88 325 ILE B N 1
ATOM 5148 C CA . ILE B 1 325 ? -26.625 -7.25 -0.698 1 46.88 325 ILE B CA 1
ATOM 5149 C C . ILE B 1 325 ? -26.438 -6.891 -2.168 1 46.88 325 ILE B C 1
ATOM 5151 O O . ILE B 1 325 ? -27.016 -7.516 -3.053 1 46.88 325 ILE B O 1
ATOM 5155 N N . TYR B 1 326 ? -26.766 -5.789 -2.697 1 40.81 326 TYR B N 1
ATOM 5156 C CA . TYR B 1 326 ? -26.344 -5.68 -4.09 1 40.81 326 TYR B CA 1
ATOM 5157 C C . TYR B 1 326 ? -24.844 -5.957 -4.227 1 40.81 326 TYR B C 1
ATOM 5159 O O . TYR B 1 326 ? -24.047 -5.48 -3.42 1 40.81 326 TYR B O 1
ATOM 5167 N N . VAL B 1 327 ? -24.547 -7.102 -4.789 1 37.75 327 VAL B N 1
ATOM 5168 C CA . VAL B 1 327 ? -23.375 -7.75 -5.371 1 37.75 327 VAL B CA 1
ATOM 5169 C C . VAL B 1 327 ? -22.547 -6.723 -6.137 1 37.75 327 VAL B C 1
ATOM 5171 O O . VAL B 1 327 ? -22.578 -6.684 -7.367 1 37.75 327 VAL B O 1
ATOM 5174 N N . GLN B 1 328 ? -22.844 -5.398 -6.246 1 33.44 328 GLN B N 1
ATOM 5175 C CA . GLN B 1 328 ? -21.844 -4.816 -7.137 1 33.44 328 GLN B CA 1
ATOM 5176 C C . GLN B 1 328 ? -20.438 -4.91 -6.531 1 33.44 328 GLN B C 1
ATOM 5178 O O . GLN B 1 328 ? -19.938 -3.938 -5.973 1 33.44 328 GLN B O 1
ATOM 5183 N N . ASP B 1 329 ? -20.078 -5.746 -5.707 1 30.33 329 ASP B N 1
ATOM 5184 C CA . ASP B 1 329 ? -18.672 -5.938 -5.363 1 30.33 329 ASP B CA 1
ATOM 5185 C C . ASP B 1 329 ? -17.875 -6.434 -6.566 1 30.33 329 ASP B C 1
ATOM 5187 O O . ASP B 1 329 ? -18.297 -7.363 -7.258 1 30.33 329 ASP B O 1
#

InterPro domains:
  IPR002347 Short-chain dehydrogenase/reductase SDR [PF00106] (52-246)
  IPR002347 Short-chain dehydrogenase/reductase SDR [PR00080] (130-141)
  IPR002347 Short-chain dehydrogenase/reductase SDR [PR00080] (183-191)
  IPR002347 Short-chain dehydrogenase/reductase SDR [PR00080] (203-222)
  IPR002347 Short-chain dehydrogenase/reductase SDR [PR00081] (52-69)
  IPR002347 Short-chain dehydrogenase/reductase SDR [PR00081] (130-141)
  IPR002347 Short-chain dehydrogenase/reductase SDR [PR00081] (177-193)
  IPR002347 Short-chain dehydrogenase/reductase SDR [PR00081] (203-222)
  IPR002347 Short-chain dehydrogenase/reductase SDR [PR00081] (225-242)
  IPR020904 Short-chain dehydrogenase/reductase, conserved site [PS00061] (190-218)
  IPR036291 NAD(P)-binding domain superfamily [SSF51735] (45-310)
  IPR053011 Dehydrogenase/reductase SDR family member 7 [PTHR44269] (1-323)

Organism: Bos taurus (NCBI:txid9913)

Solvent-accessible surface area (backbone atoms only — not comparable to full-atom values): 32516 Å² total; per-residue (Å²): 130,55,72,63,55,54,52,50,51,50,50,51,49,52,50,49,52,51,51,51,50,50,52,50,54,67,68,30,49,42,40,67,68,56,52,48,34,66,75,71,45,53,50,38,71,69,61,48,39,76,32,32,38,38,33,30,33,25,54,46,42,61,31,29,48,38,49,44,58,45,24,57,37,48,36,33,40,34,43,19,24,72,53,59,71,44,42,51,52,48,50,51,49,23,47,71,74,25,68,38,54,74,90,33,49,44,84,46,73,44,55,51,68,49,57,85,50,37,55,60,53,47,50,51,47,34,70,74,67,69,49,64,42,29,41,35,48,45,47,67,66,44,41,51,34,50,67,94,63,36,42,69,65,32,42,50,50,36,34,41,35,43,27,52,17,48,51,50,44,48,62,53,48,44,60,61,22,60,75,66,46,36,27,33,42,37,33,54,56,29,41,42,34,74,37,54,49,62,37,18,30,48,38,15,12,21,27,10,18,43,49,24,25,48,52,9,47,41,25,66,39,49,89,34,81,47,46,41,52,22,41,38,19,40,46,56,53,46,53,56,55,62,30,60,8,31,25,38,37,75,87,41,58,63,66,53,84,67,77,51,80,87,31,40,57,40,68,59,55,39,52,53,47,40,33,36,62,38,56,64,45,54,65,47,44,37,19,47,67,68,58,40,56,50,53,50,29,41,45,67,35,44,72,60,34,52,52,53,45,29,61,49,27,55,58,53,51,52,30,56,75,66,63,45,72,68,62,79,111,131,55,71,64,55,53,51,50,51,51,51,50,50,52,51,50,51,50,51,51,52,51,51,49,54,68,67,30,51,42,40,68,70,56,53,48,36,65,74,71,45,53,50,38,69,68,62,49,39,74,32,32,40,38,33,30,32,26,55,44,42,62,31,29,50,38,49,45,58,45,23,58,38,49,37,34,39,34,42,20,25,73,53,59,71,45,42,50,52,49,49,50,50,21,47,72,73,26,67,39,55,74,89,34,49,44,82,45,72,44,55,51,68,49,59,85,49,35,53,60,53,48,50,51,46,33,70,74,68,70,49,64,40,30,43,34,46,46,46,67,65,44,42,54,32,50,68,93,65,36,42,69,64,32,43,50,50,34,34,41,35,42,27,51,16,47,50,49,44,48,61,56,50,44,61,60,22,59,74,67,47,35,27,33,43,37,33,54,57,28,41,41,34,74,37,55,48,62,36,18,28,47,36,17,12,23,28,11,17,42,48,23,25,49,51,8,48,41,27,66,40,50,88,35,81,48,46,42,53,23,41,38,20,41,45,55,52,44,52,57,53,62,31,59,7,31,25,38,38,75,87,42,56,62,67,52,85,67,77,49,80,89,31,39,57,42,66,59,54,39,52,52,48,40,32,36,62,38,54,64,45,53,64,48,43,37,18,46,67,69,57,41,56,50,53,51,30,41,47,67,35,45,71,62,32,53,53,52,44,30,63,51,27,55,59,53,50,52,30,55,76,65,64,43,70,68,63,81,109

Radius of gyration: 25.91 Å; Cα contacts (8 Å, |Δi|>4): 1314; chains: 2; bounding box: 60×76×82 Å

pLDDT: mean 94.33, std 9.61, range [30.14, 98.94]

Nearest PDB structures (foldseek):
  5itv-assembly3_D  TM=8.792E-01  e=3.664E-17  Bacillus subtilis subsp. subtilis str. 168
  5b4t-assembly1_A  TM=8.228E-01  e=2.012E-17  Alcaligenes faecalis
  7do6-assembly1_B  TM=9.219E-01  e=7.390E-14  Azotobacter vinelandii DJ
  7do5-assembly2_G  TM=8.205E-01  e=5.967E-15  Azotobacter vinelandii DJ
  7do6-assembly2_H  TM=8.111E-01  e=2.514E-14  Azotobacter vinelandii DJ

Sequence (658 aa):
MSWELLLWLLALCALLALVVQLLRFLRADADLTLLWAEWQGRRPEWELTDMVVWVTGASSGIGEELAYQLSKLGVSLVLSARRMHELERVKRKCLENGNLKEKDILILPLDLTDRSSHEMATKAVLQEFGRIDILVNNGGVSQRALCVDTSLDVFKELIELNYLGTVSLTKCVLPHMIERKQGKIVTVNSMVGIIAAPLSTGYCASKHALRGFFNTLRSELATYPGITISNICPGPVQSNIVKNALTEEVTKPTGSTADQSYKMATSRCVRLMLVAMANDLKEVWISDQPFLLMIYLWQYMPTLAWWLTNKAAKRRIENFKSGVIYVQDMSWELLLWLLALCALLALVVQLLRFLRADADLTLLWAEWQGRRPEWELTDMVVWVTGASSGIGEELAYQLSKLGVSLVLSARRMHELERVKRKCLENGNLKEKDILILPLDLTDRSSHEMATKAVLQEFGRIDILVNNGGVSQRALCVDTSLDVFKELIELNYLGTVSLTKCVLPHMIERKQGKIVTVNSMVGIIAAPLSTGYCASKHALRGFFNTLRSELATYPGITISNICPGPVQSNIVKNALTEEVTKPTGSTADQSYKMATSRCVRLMLVAMANDLKEVWISDQPFLLMIYLWQYMPTLAWWLTNKAAKRRIENFKSGVIYVQD

Secondary structure (DSSP, 8-state):
--HHHHHHHHHHHHHHHHHHHHHHHHT-SB-HHHHHHHHHS--HHHHSTT-EEEEESTTSHHHHHHHHHHTTTT-EEEEE-S-HHHHHHHHHHHHHHSS--GGGEEE----TT-GGGHHHHHHHHHHHHS--SEEEE-----B-B-GGG--HHHHHHHIIIIIIIHHHHHHHHHHHHHHHT-EEEEEE--GGGTS--TTBHHHHHHHHHHHHHHHHHHHHTTT-TTEEEEEEEE-SBSSSTTTT-B-SSTT-B-------TTSBPHHHHHHHHHHHHHTT-SEEEE--TTHHHHHHHHHH-HHHHHHHHHHHHHHHHHHHHTT------/--HHHHHHHHHHHHHHHHHHHHHHHHT-SB-HHHHHHHHHS--HHHHSTT-EEEEESTTSHHHHHHHHHHTTTT-EEEEE-S-HHHHHHHHHHHHHHSS--GGGEEE----TT-GGGHHHHHHHHHHHHS--SEEEE-----B-B-GGG--HHHHHHHIIIIIIIHHHHHHHHHHHHHHHT-EEEEEE--GGGTS--TTBHHHHHHHHHHHHHHHHHHHHTTT-TTEEEEEEEE-SBSSSTTTT-B-SSTT-B-------TTSBPHHHHHHHHHHHHHTT-SEEEE--TTHHHHHHHHHH-HHHHHHHHHHHHHHHHHHHHTT------

Foldseek 3Di:
DDPVVVVVVVVVVVVVVVVVVVVCVQFDQKDPVLVVLVVPNDALLPQVAAAEEEAAPLLWFLNLLLLQVVLANHAQYEYEEADQVSSVVSVVNSCVRHDDDPLSYHYDYDQLLPLVCLLVSLVVSCVSRVAHAEYEAEDAAFFFEAPVLADVVLLVVRQSRLPVSSVSNCVSRVVRCVVVLAHEYEYEAALLLQPPAGRTVSNSVNSVNRVVVQVVVCVVCVVSPRYFRAYEHEYFEDICRQQQHHYRDNVDGPNDPDDRVQFHYSNVSSSSVSSCVSRRPRYMYGGRPPSNVLSVCCVPPVVVSVVVNVVVNVVCVVCVVVVVPPPPD/DDPVVVVVVVVVVVVVVVVVVVVCVQFDQKDPVLVVLVVPNFALLPQVAAAEEEAAPLLWFLNLLLLQVVLANHAQYEYEEADQVSSVVSVVNSCVRHDDDPLSYHYDYDQLLPLVCLLVSLVVSCVSRVAHAEYEAEDAAFFFEAPVLADVVLLVVRQSRLPVSSVSNCVSRVVRCVVVLAHEYEYEAALLLQPPAGRTVSNSVNSVNRVVVQVVVCVVCVVSPRYFRAYEHEYFEDICRQQQHHYRDNVDGPNDPDDRVQFHYSNVSSSSVSSCVSRRPRYMYGGRPPSNVLSVCCVPPVVVSVVVNVVVNVVCVVCVVVVVPPPPD